Protein AF-T0YRY1-F1 (afdb_monomer_lite)

Radius of gyration: 30.64 Å; chains: 1; bounding box: 92×39×82 Å

Sequence (459 aa):
LGDYNAGHVSTAYGGSAPGGEALTTTPTNAGYVPHSAQVLYAARGFGYLSTPSQNSGNLLVPIESYTSATGCSGLTELQCYIQQFTPDLAPETNNANSSEIKALAIQSPIAGVLKGAYDYYTGSDAPVSNTGCAASRNVVLITDGLPTEDLGGGLWPPLGSRSAVGFGESATFNLAGGGTVSTTDSSFASDVLAGDTTTLASSDDQALLDTITELTDLNHAKITTYIVGMGAGVDPALNPAAAATLKAMAIAGGTSNYFPGISPQAVTNDLETIFGAIDVNNVSTTAASVNSTSLNTGTVVYQAKFDSAALPYGDWTGELQAFPVSSTGTVNIQTGALWSAASALDTDLSGTGWQSRTVATWNPTAASGAGAGVPFAWSDLSATQQGELETLWGTLSTSEQSAFGGNIATYGQAVLDYLVGDTADQQPSGPFRDRSALLGDIVDSNPVYVGPPDGTYTA

pLDDT: mean 85.79, std 11.63, range [43.16, 98.81]

Secondary structure (DSSP, 8-state):
-HHHHTT---EEES--TTT---EEE---TT-----SSS------S--B-----TT----SS----TTTSTT-TT--HHHHHHHHHTTTSSPP-S-TTS-S---BSS---HHHHHHHHHHHHHSTTPPPPSSSSPPPEEEEEEESS---B-TTS-B-PPTTSHHHHHHT--EEEEETTSSEEETTSTTHHHHHHHT-EEEEEEES-HHHHHHHHHHHHHHHTTEEEEEEEESGGG-TTT-HHHHHHHHHHHHHTT-SS-EEE-SHHHHHHHHHHHHHHHHHHTSEEEEEEES-SS--TT-EEEEEEEEEEETTTTEEEEEEEEEEBPTTS-B--SS--SEEHHHHHHHHHTTTGGGG---EEEETTHHHHT-EEEESSGGGS-HHHHHHHTTTGGGS-HHHHHHTTT-HHHHHHHHHHHHHT--TTBTTTSSBPP-SSSS----S------PPPSS----

Foldseek 3Di:
DVCQQVQNDKDWDCADPPVGHIDIDTQWQLRDHDDDNDDDDDDPDDADADDDQLAAADDQADDDALVPQPPCPPHDRVRSVCVSCVQQCPDDDNDPPGNHPHHHGHFDSLLNNLNNLVCQCPPPNHDDDPVNDDDQAEAEDEEQFDGQAANVRTGHNGQQRPNCVVVVWKWWFAFPVGDIDMSPDPCLLVCLVVVGGAATPDTPDRSLVSLLVSLLSCVVVNYAYAYEHAAPCCDSNNGVRNQSSSRNSNVSSPHRGHQYRRDPVSVVVSVVVVVVVVQVVQKAKDAKDWPDPDDDVPIKIKIKIWHCQDPPQGHIAIKIFIFDQDPVRDTDPPDGTPDIPQVVLCVCPPDPSLVVDFDWDWACPPPVRVIDIDTLALVGHDPVLLVVLLVCVVVDDPVQCVLQVVDSSSSSRVSSSVLSPDDCQDPPNHDDDDDPTSHGHDPNDYDDDDDDDPDDDDD

InterPro domains:
  IPR036465 von Willebrand factor A-like domain superfamily [G3DSA:3.40.50.410] (71-280)

Structure (mmCIF, N/CA/C/O backbone):
data_AF-T0YRY1-F1
#
_entry.id   AF-T0YRY1-F1
#
loop_
_atom_site.group_PDB
_atom_site.id
_atom_site.type_symbol
_atom_site.label_atom_id
_atom_site.label_alt_id
_atom_site.label_comp_id
_atom_site.label_asym_id
_atom_site.label_entity_id
_atom_site.label_seq_id
_atom_site.pdbx_PDB_ins_code
_atom_site.Cartn_x
_atom_site.Cartn_y
_atom_site.Cartn_z
_atom_site.occupancy
_atom_site.B_iso_or_equiv
_atom_site.auth_seq_id
_atom_site.auth_comp_id
_atom_site.auth_asym_id
_atom_site.auth_atom_id
_atom_site.pdbx_PDB_model_num
ATOM 1 N N . LEU A 1 1 ? 18.786 -8.036 -29.311 1.00 87.94 1 LEU A N 1
ATOM 2 C CA . LEU A 1 1 ? 18.218 -8.389 -28.002 1.00 87.94 1 LEU A CA 1
ATOM 3 C C . LEU A 1 1 ? 19.131 -9.319 -27.205 1.00 87.94 1 LEU A C 1
ATOM 5 O O . LEU A 1 1 ? 19.607 -8.880 -26.177 1.00 87.94 1 LEU A O 1
ATOM 9 N N . GLY A 1 2 ? 19.495 -10.512 -27.700 1.00 90.44 2 GLY A N 1
ATOM 10 C CA . GLY A 1 2 ? 20.334 -11.462 -26.938 1.00 90.44 2 GLY A CA 1
ATOM 11 C C . GLY A 1 2 ? 21.628 -10.888 -26.329 1.00 90.44 2 GLY A C 1
ATOM 12 O O . GLY A 1 2 ? 21.885 -11.097 -25.149 1.00 90.44 2 GLY A O 1
ATOM 13 N N . ASP A 1 3 ? 22.398 -10.087 -27.080 1.00 90.44 3 ASP A N 1
ATOM 14 C CA . ASP A 1 3 ? 23.590 -9.407 -26.535 1.00 90.44 3 ASP A CA 1
ATOM 15 C C . ASP A 1 3 ? 23.248 -8.369 -25.455 1.00 90.44 3 ASP A C 1
ATOM 17 O O . ASP A 1 3 ? 24.050 -8.118 -24.562 1.00 90.44 3 ASP A O 1
ATOM 21 N N . TYR A 1 4 ? 22.069 -7.745 -25.528 1.00 90.12 4 TYR A N 1
ATOM 22 C CA . TYR A 1 4 ? 21.588 -6.832 -24.493 1.00 90.12 4 TYR A CA 1
ATOM 23 C C . TYR A 1 4 ? 21.234 -7.620 -23.229 1.00 90.12 4 TYR A C 1
ATOM 25 O O . TYR A 1 4 ? 21.734 -7.276 -22.160 1.00 90.12 4 TYR A O 1
ATOM 33 N N . ASN A 1 5 ? 20.474 -8.717 -23.363 1.00 92.19 5 ASN A N 1
ATOM 34 C CA . ASN A 1 5 ? 20.103 -9.562 -22.224 1.00 92.19 5 ASN A CA 1
ATOM 35 C C . ASN A 1 5 ? 21.323 -10.136 -21.504 1.00 92.19 5 ASN A C 1
ATOM 37 O O . ASN A 1 5 ? 21.332 -10.197 -20.281 1.00 92.19 5 ASN A O 1
ATOM 41 N N . ALA A 1 6 ? 22.366 -10.506 -22.249 1.00 91.69 6 ALA A N 1
ATOM 42 C CA . ALA A 1 6 ? 23.613 -11.022 -21.693 1.00 91.69 6 ALA A CA 1
ATOM 43 C C . ALA A 1 6 ? 24.576 -9.927 -21.176 1.00 91.69 6 ALA A C 1
ATOM 45 O O . ALA A 1 6 ? 25.697 -10.236 -20.771 1.00 91.69 6 ALA A O 1
ATOM 46 N N . GLY A 1 7 ? 24.191 -8.644 -21.229 1.00 88.62 7 GLY A N 1
ATOM 47 C CA . GLY A 1 7 ? 25.047 -7.531 -20.804 1.00 88.62 7 GLY A CA 1
ATOM 48 C C . GLY A 1 7 ? 26.291 -7.324 -21.681 1.00 88.62 7 GLY A C 1
ATOM 49 O O . GLY A 1 7 ? 27.291 -6.769 -21.230 1.00 88.62 7 GLY A O 1
ATOM 50 N N . HIS A 1 8 ? 26.259 -7.777 -22.935 1.00 91.31 8 HIS A N 1
ATOM 51 C CA . HIS A 1 8 ? 27.362 -7.681 -23.899 1.00 91.31 8 HIS A CA 1
ATOM 52 C C . HIS A 1 8 ? 27.314 -6.419 -24.769 1.00 91.31 8 HIS A C 1
ATOM 54 O O . HIS A 1 8 ? 28.255 -6.140 -25.516 1.00 91.31 8 HIS A O 1
ATOM 60 N N . VAL A 1 9 ? 26.254 -5.615 -24.660 1.00 88.62 9 VAL A N 1
ATOM 61 C CA . VAL A 1 9 ? 26.190 -4.310 -25.323 1.00 88.62 9 VAL A CA 1
ATOM 62 C C . VAL A 1 9 ? 27.109 -3.330 -24.599 1.00 88.62 9 VAL A C 1
ATOM 64 O O . VAL A 1 9 ? 26.937 -3.036 -23.418 1.00 88.62 9 VAL A O 1
ATOM 67 N N . SER A 1 10 ? 28.075 -2.780 -25.326 1.00 88.56 10 SER A N 1
ATOM 68 C CA . SER A 1 10 ? 28.950 -1.726 -24.824 1.00 88.56 10 SER A CA 1
ATOM 69 C C . SER A 1 10 ? 29.416 -0.815 -25.954 1.00 88.56 10 SER A C 1
ATOM 71 O O . SER A 1 10 ? 29.399 -1.186 -27.128 1.00 88.56 10 SER A O 1
ATOM 73 N N . THR A 1 11 ? 29.844 0.392 -25.599 1.00 87.62 11 THR A N 1
ATOM 74 C CA . THR A 1 11 ? 30.627 1.250 -26.490 1.00 87.62 11 THR A CA 1
ATOM 75 C C . THR A 1 11 ? 31.826 1.815 -25.746 1.00 87.62 11 THR A C 1
ATOM 77 O O . THR A 1 11 ? 31.776 2.012 -24.530 1.00 87.62 11 THR A O 1
ATOM 80 N N . ALA A 1 12 ? 32.911 2.065 -26.472 1.00 88.75 12 ALA A N 1
ATOM 81 C CA . ALA A 1 12 ? 34.162 2.550 -25.913 1.00 88.75 12 ALA A CA 1
ATOM 82 C C . ALA A 1 12 ? 34.573 3.878 -26.552 1.00 88.75 12 ALA A C 1
ATOM 84 O O . ALA A 1 12 ? 34.582 4.039 -27.773 1.00 88.75 12 ALA A O 1
ATOM 85 N N . TYR A 1 13 ? 34.974 4.814 -25.702 1.00 88.06 13 TYR A N 1
ATOM 86 C CA . TYR A 1 13 ? 35.550 6.096 -26.072 1.00 88.06 13 TYR A CA 1
ATOM 87 C C . TYR A 1 13 ? 37.055 6.029 -25.848 1.00 88.06 13 TYR A C 1
ATOM 89 O O . TYR A 1 13 ? 37.502 5.731 -24.745 1.00 88.06 13 TYR A O 1
ATOM 97 N N . GLY A 1 14 ? 37.842 6.315 -26.888 1.00 86.44 14 GLY A N 1
ATOM 98 C CA . GLY A 1 14 ? 39.302 6.158 -26.861 1.00 86.44 14 GLY A CA 1
ATOM 99 C C . GLY A 1 14 ? 40.056 7.106 -25.918 1.00 86.44 14 GLY A C 1
ATOM 100 O O . GLY A 1 14 ? 41.263 6.958 -25.774 1.00 86.44 14 GLY A O 1
ATOM 101 N N . GLY A 1 15 ? 39.372 8.068 -25.291 1.00 85.56 15 GLY A N 1
ATOM 102 C CA . GLY A 1 15 ? 39.949 8.956 -24.286 1.00 85.56 15 GLY A CA 1
ATOM 103 C C . GLY A 1 15 ? 38.886 9.783 -23.561 1.00 85.56 15 GLY A C 1
ATOM 104 O O . GLY A 1 15 ? 37.862 10.150 -24.140 1.00 85.56 15 GLY A O 1
ATOM 105 N N . SER A 1 16 ? 39.148 10.091 -22.295 1.00 86.19 16 SER A N 1
ATOM 106 C CA . SER A 1 16 ? 38.332 10.947 -21.427 1.00 86.19 16 SER A CA 1
ATOM 107 C C . SER A 1 16 ? 39.148 12.154 -20.954 1.00 86.19 16 SER A C 1
ATOM 109 O O . SER A 1 16 ? 40.374 12.117 -20.938 1.00 86.19 16 SER A O 1
ATOM 111 N N . ALA A 1 17 ? 38.503 13.256 -20.573 1.00 83.75 17 ALA A N 1
ATOM 112 C CA . ALA A 1 17 ? 39.182 14.414 -19.988 1.00 83.75 17 ALA A CA 1
ATOM 113 C C . ALA A 1 17 ? 38.665 14.660 -18.560 1.00 83.75 17 ALA A C 1
ATOM 115 O O . ALA A 1 17 ? 37.462 14.520 -18.337 1.00 83.75 17 ALA A O 1
ATOM 116 N N . PRO A 1 18 ? 39.536 15.027 -17.596 1.00 84.62 18 PRO A N 1
ATOM 117 C CA . PRO A 1 18 ? 40.976 15.285 -17.746 1.00 84.62 18 PRO A CA 1
ATOM 118 C C . PRO A 1 18 ? 41.864 14.022 -17.707 1.00 84.62 18 PRO A C 1
ATOM 120 O O . PRO A 1 18 ? 43.074 14.143 -17.860 1.00 84.62 18 PRO A O 1
ATOM 123 N N . GLY A 1 19 ? 41.290 12.834 -17.478 1.00 75.50 19 GLY A N 1
ATOM 124 C CA . GLY A 1 19 ? 42.034 11.617 -17.122 1.00 75.50 19 GLY A CA 1
ATOM 125 C C . GLY A 1 19 ? 42.818 10.923 -18.244 1.00 75.50 19 GLY A C 1
ATOM 126 O O . GLY A 1 19 ? 43.721 10.156 -17.944 1.00 75.50 19 GLY A O 1
ATOM 127 N N . GLY A 1 20 ? 42.507 11.168 -19.518 1.00 78.06 20 GLY A N 1
ATOM 128 C CA . GLY A 1 20 ? 43.178 10.573 -20.684 1.00 78.06 20 GLY A CA 1
ATOM 129 C C . GLY A 1 20 ? 42.832 9.106 -20.978 1.00 78.06 20 GLY A C 1
ATOM 130 O O . GLY A 1 20 ? 43.127 8.633 -22.070 1.00 78.06 20 GLY A O 1
ATOM 131 N N . GLU A 1 21 ? 42.181 8.402 -20.051 1.00 83.31 21 GLU A N 1
ATOM 132 C CA . GLU A 1 21 ? 41.880 6.968 -20.150 1.00 83.31 21 GLU A CA 1
ATOM 133 C C . GLU A 1 21 ? 40.695 6.666 -21.074 1.00 83.31 21 GLU A C 1
ATOM 135 O O . GLU A 1 21 ? 39.761 7.471 -21.193 1.00 83.31 21 GLU A O 1
ATOM 140 N N . ALA A 1 22 ? 40.714 5.477 -21.685 1.00 84.50 22 ALA A N 1
ATOM 141 C CA . ALA A 1 22 ? 39.582 4.963 -22.443 1.00 84.50 22 ALA A CA 1
ATOM 142 C C . ALA A 1 22 ? 38.397 4.676 -21.509 1.00 84.50 22 ALA A C 1
ATOM 144 O O . ALA A 1 22 ? 38.555 4.055 -20.458 1.00 84.50 22 ALA A O 1
ATOM 145 N N . LEU A 1 23 ? 37.200 5.109 -21.902 1.00 85.19 23 LEU A N 1
ATOM 146 C CA . LEU A 1 23 ? 35.980 4.930 -21.119 1.00 85.19 23 LEU A CA 1
ATOM 147 C C . LEU A 1 23 ? 35.032 3.991 -21.857 1.00 85.19 23 LEU A C 1
ATOM 149 O O . LEU A 1 23 ? 34.600 4.296 -22.966 1.00 85.19 23 LEU A O 1
ATOM 153 N N . THR A 1 24 ? 34.699 2.863 -21.234 1.00 86.19 24 THR A N 1
ATOM 154 C CA . THR A 1 24 ? 33.671 1.944 -21.738 1.00 86.19 24 THR A CA 1
ATOM 155 C C . THR A 1 24 ? 32.364 2.200 -21.006 1.00 86.19 24 THR A C 1
ATOM 157 O O . THR A 1 24 ? 32.360 2.375 -19.790 1.00 86.19 24 THR A O 1
ATOM 160 N N . THR A 1 25 ? 31.258 2.215 -21.743 1.00 83.56 25 THR A N 1
ATOM 161 C CA . THR A 1 25 ? 29.912 2.362 -21.192 1.00 83.56 25 THR A CA 1
ATOM 162 C C . THR A 1 25 ? 29.026 1.225 -21.668 1.00 83.56 25 THR A C 1
ATOM 164 O O . THR A 1 25 ? 29.085 0.809 -22.825 1.00 83.56 25 THR A O 1
ATOM 167 N N . THR A 1 26 ? 28.194 0.743 -20.759 1.00 83.31 26 THR A N 1
ATOM 168 C CA . THR A 1 26 ? 27.154 -0.266 -20.978 1.00 83.31 26 THR A CA 1
ATOM 169 C C . THR A 1 26 ? 25.778 0.389 -20.808 1.00 83.31 26 THR A C 1
ATOM 171 O O . THR A 1 26 ? 25.717 1.541 -20.359 1.00 83.31 26 THR A O 1
ATOM 174 N N . PRO A 1 27 ? 24.675 -0.285 -21.184 1.00 80.88 27 PRO A N 1
ATOM 175 C CA . PRO A 1 27 ? 23.335 0.199 -20.874 1.00 80.88 27 PRO A CA 1
ATOM 176 C C . PRO A 1 27 ? 23.159 0.416 -19.366 1.00 80.88 27 PRO A C 1
ATOM 178 O O . PRO A 1 27 ? 23.569 -0.428 -18.570 1.00 80.88 27 PRO A O 1
ATOM 181 N N . THR A 1 28 ? 22.545 1.535 -18.979 1.00 75.06 28 THR A N 1
ATOM 182 C CA . THR A 1 28 ? 22.040 1.748 -17.609 1.00 75.06 28 THR A CA 1
ATOM 183 C C . THR A 1 28 ? 20.626 1.165 -17.459 1.00 75.06 28 THR A C 1
ATOM 185 O O . THR A 1 28 ? 20.052 0.706 -18.447 1.00 75.06 28 THR A O 1
ATOM 188 N N . ASN A 1 29 ? 20.016 1.244 -16.270 1.00 75.75 29 ASN A N 1
ATOM 189 C CA . ASN A 1 29 ? 18.575 0.978 -16.076 1.00 75.75 29 ASN A CA 1
ATOM 190 C C . ASN A 1 29 ? 17.640 1.889 -16.877 1.00 75.75 29 ASN A C 1
ATOM 192 O O . ASN A 1 29 ? 16.478 1.560 -17.063 1.00 75.75 29 ASN A O 1
ATOM 196 N N . ALA A 1 30 ? 18.120 3.009 -17.418 1.00 75.25 30 ALA A N 1
ATOM 197 C CA . ALA A 1 30 ? 17.367 3.790 -18.402 1.00 75.25 30 ALA A CA 1
ATOM 198 C C . ALA A 1 30 ? 17.409 3.158 -19.813 1.00 75.25 30 ALA A C 1
ATOM 200 O O . ALA A 1 30 ? 16.926 3.744 -20.785 1.00 75.25 30 ALA A O 1
ATOM 201 N N . GLY A 1 31 ? 18.065 2.003 -19.949 1.00 75.19 31 GLY A N 1
ATOM 202 C CA . GLY A 1 31 ? 18.341 1.279 -21.184 1.00 75.19 31 GLY A CA 1
ATOM 203 C C . GLY A 1 31 ? 19.303 1.974 -22.134 1.00 75.19 31 GLY A C 1
ATOM 204 O O . GLY A 1 31 ? 19.572 1.469 -23.220 1.00 75.19 31 GLY A O 1
ATOM 205 N N . TYR A 1 32 ? 19.819 3.146 -21.778 1.00 77.19 32 TYR A N 1
ATOM 206 C CA . TYR A 1 32 ? 20.550 4.005 -22.698 1.00 77.19 32 TYR A CA 1
ATOM 207 C C . TYR A 1 32 ? 22.035 3.649 -22.761 1.00 77.19 32 TYR A C 1
ATOM 209 O O . TYR A 1 32 ? 22.720 3.603 -21.741 1.00 77.19 32 TYR A O 1
ATOM 217 N N . VAL A 1 33 ? 22.545 3.487 -23.984 1.00 78.38 33 VAL A N 1
ATOM 218 C CA . VAL A 1 33 ? 23.982 3.482 -24.276 1.00 78.38 33 VAL A CA 1
ATOM 219 C C . VAL A 1 33 ? 24.308 4.788 -24.991 1.00 78.38 33 VAL A C 1
ATOM 221 O O . VAL A 1 33 ? 23.818 5.002 -26.105 1.00 78.38 33 VAL A O 1
ATOM 224 N N . PRO A 1 34 ? 25.112 5.680 -24.390 1.00 74.94 34 PRO A N 1
ATOM 225 C CA . PRO A 1 34 ? 25.559 6.891 -25.058 1.00 74.94 34 PRO A CA 1
ATOM 226 C C . PRO A 1 34 ? 26.193 6.576 -26.414 1.00 74.94 34 PRO A C 1
ATOM 228 O O . PRO A 1 34 ? 27.102 5.764 -26.486 1.00 74.94 34 PRO A O 1
ATOM 231 N N . HIS A 1 35 ? 25.721 7.203 -27.495 1.00 76.31 35 HIS A N 1
ATOM 232 C CA . HIS A 1 35 ? 26.301 7.019 -28.828 1.00 76.31 35 HIS A CA 1
ATOM 233 C C . HIS A 1 35 ? 26.344 8.346 -29.596 1.00 76.31 35 HIS A C 1
ATOM 235 O O . HIS A 1 35 ? 25.414 8.743 -30.300 1.00 76.31 35 HIS A O 1
ATOM 241 N N . SER A 1 36 ? 27.462 9.045 -29.446 1.00 82.75 36 SER A N 1
ATOM 242 C CA . SER A 1 36 ? 27.789 10.324 -30.080 1.00 82.75 36 SER A CA 1
ATOM 243 C C . SER A 1 36 ? 29.306 10.440 -30.237 1.00 82.75 36 SER A C 1
ATOM 245 O O . SER A 1 36 ? 30.052 9.675 -29.632 1.00 82.75 36 SER A O 1
ATOM 247 N N . ALA A 1 37 ? 29.781 11.414 -31.021 1.00 86.31 37 ALA A N 1
ATOM 248 C CA . ALA A 1 37 ? 31.220 11.660 -31.178 1.00 86.31 37 ALA A CA 1
ATOM 249 C C . ALA A 1 37 ? 31.916 12.026 -29.850 1.00 86.31 37 ALA A C 1
ATOM 251 O O . ALA A 1 37 ? 33.104 11.768 -29.683 1.00 86.31 37 ALA A O 1
ATOM 252 N N . GLN A 1 38 ? 31.179 12.635 -28.916 1.00 86.00 38 GLN A N 1
ATOM 253 C CA . GLN A 1 38 ? 31.636 12.999 -27.575 1.00 86.00 38 GLN A CA 1
ATOM 254 C C . GLN A 1 38 ? 30.500 12.793 -26.574 1.00 86.00 38 GLN A C 1
ATOM 256 O O . GLN A 1 38 ? 29.342 13.074 -26.892 1.00 86.00 38 GLN A O 1
ATOM 261 N N . VAL A 1 39 ? 30.837 12.344 -25.367 1.00 86.62 39 VAL A N 1
ATOM 262 C CA . VAL A 1 39 ? 29.907 12.166 -24.244 1.00 86.62 39 VAL A CA 1
ATOM 263 C C . VAL A 1 39 ? 30.427 12.898 -23.016 1.00 86.62 39 VAL A C 1
ATOM 265 O O . VAL A 1 39 ? 31.636 13.000 -22.814 1.00 86.62 39 VAL A O 1
ATOM 268 N N . LEU A 1 40 ? 29.510 13.417 -22.202 1.00 85.81 40 LEU A N 1
ATOM 269 C CA . LEU A 1 40 ? 29.820 14.090 -20.947 1.00 85.81 40 LEU A CA 1
ATOM 270 C C . LEU A 1 40 ? 29.140 13.341 -19.804 1.00 85.81 40 LEU A C 1
ATOM 272 O O . LEU A 1 40 ? 27.919 13.194 -19.804 1.00 85.81 40 LEU A O 1
ATOM 276 N N . TYR A 1 41 ? 29.928 12.918 -18.819 1.00 80.62 41 TYR A N 1
ATOM 277 C CA . TYR A 1 41 ? 29.421 12.357 -17.573 1.00 80.62 41 TYR A CA 1
ATOM 278 C C . TYR A 1 41 ? 29.415 13.455 -16.515 1.00 80.62 41 TYR A C 1
ATOM 280 O O . TYR A 1 41 ? 30.448 14.054 -16.221 1.00 80.62 41 TYR A O 1
ATOM 288 N N . ALA A 1 42 ? 28.239 13.728 -15.959 1.00 82.19 42 ALA A N 1
ATOM 289 C CA . ALA A 1 42 ? 28.059 14.654 -14.851 1.00 82.19 42 ALA A CA 1
ATOM 290 C C . ALA A 1 42 ? 27.415 13.893 -13.692 1.00 82.19 42 ALA A C 1
ATOM 292 O O . ALA A 1 42 ? 26.313 13.362 -13.842 1.00 82.19 42 ALA A O 1
ATOM 293 N N . ALA A 1 43 ? 28.102 13.831 -12.551 1.00 75.00 43 ALA A N 1
ATOM 294 C CA . ALA A 1 43 ? 27.562 13.210 -11.349 1.00 75.00 43 ALA A CA 1
ATOM 295 C C . ALA A 1 43 ? 26.370 14.033 -10.831 1.00 75.00 43 ALA A C 1
ATOM 297 O O . ALA A 1 43 ? 26.481 15.250 -10.674 1.00 75.00 43 ALA A O 1
ATOM 298 N N . ARG A 1 44 ? 25.232 13.372 -10.587 1.00 71.62 44 ARG A N 1
ATOM 299 C CA . ARG A 1 44 ? 24.012 13.996 -10.034 1.00 71.62 44 ARG A CA 1
ATOM 300 C C . ARG A 1 44 ? 23.601 13.440 -8.667 1.00 71.62 44 ARG A C 1
ATOM 302 O O . ARG A 1 44 ? 22.608 13.892 -8.116 1.00 71.62 44 ARG A O 1
ATOM 309 N N . GLY A 1 45 ? 24.364 12.490 -8.139 1.00 76.38 45 GLY A N 1
ATOM 310 C CA . GLY A 1 45 ? 24.097 11.783 -6.892 1.00 76.38 45 GLY A CA 1
ATOM 311 C C . GLY A 1 45 ? 25.084 10.636 -6.709 1.00 76.38 45 GLY A C 1
ATOM 312 O O . GLY A 1 45 ? 26.049 10.518 -7.479 1.00 76.38 45 GLY A O 1
ATOM 313 N N . PHE A 1 46 ? 24.837 9.806 -5.701 1.00 78.75 46 PHE A N 1
ATOM 314 C CA . PHE A 1 46 ? 25.524 8.533 -5.552 1.00 78.75 46 PHE A CA 1
ATOM 315 C C . PHE A 1 46 ? 24.811 7.471 -6.388 1.00 78.75 46 PHE A C 1
ATOM 317 O O . PHE A 1 46 ? 23.620 7.556 -6.662 1.00 78.75 46 PHE A O 1
ATOM 324 N N . GLY A 1 47 ? 25.587 6.520 -6.885 1.00 73.88 47 GLY A N 1
ATOM 325 C CA . GLY A 1 47 ? 25.082 5.376 -7.619 1.00 73.88 47 GLY A CA 1
ATOM 326 C C . GLY A 1 47 ? 25.926 4.190 -7.214 1.00 73.88 47 GLY A C 1
ATOM 327 O O . GLY A 1 47 ? 27.152 4.215 -7.367 1.00 73.88 47 GLY A O 1
ATOM 328 N N . TYR A 1 48 ? 25.280 3.179 -6.654 1.00 78.94 48 TYR A N 1
ATOM 329 C CA . TYR A 1 48 ? 25.972 2.042 -6.079 1.00 78.94 48 TYR A CA 1
ATOM 330 C C . TYR A 1 48 ? 25.995 0.883 -7.068 1.00 78.94 48 TYR A C 1
ATOM 332 O O . TYR A 1 48 ? 24.961 0.369 -7.492 1.00 78.94 48 TYR A O 1
ATOM 340 N N . LEU A 1 49 ? 27.210 0.486 -7.449 1.00 78.25 49 LEU A N 1
ATOM 341 C CA . LEU A 1 49 ? 27.465 -0.695 -8.266 1.00 78.25 49 LEU A CA 1
ATOM 342 C C . LEU A 1 49 ? 27.472 -1.926 -7.356 1.00 78.25 49 LEU A C 1
ATOM 344 O O . LEU A 1 49 ? 28.526 -2.385 -6.916 1.00 78.25 49 LEU A O 1
ATOM 348 N N . SER A 1 50 ? 26.284 -2.427 -7.044 1.00 75.94 50 SER A N 1
ATOM 349 C CA . SER A 1 50 ? 26.082 -3.733 -6.422 1.00 75.94 50 SER A CA 1
ATOM 350 C C . SER A 1 50 ? 25.404 -4.676 -7.413 1.00 75.94 50 SER A C 1
ATOM 352 O O . SER A 1 50 ? 24.859 -4.243 -8.422 1.00 75.94 50 SER A O 1
ATOM 354 N N . THR A 1 51 ? 25.477 -5.976 -7.144 1.00 74.81 51 THR A N 1
ATOM 355 C CA . THR A 1 51 ? 24.707 -7.007 -7.849 1.00 74.81 51 THR A CA 1
ATOM 356 C C . THR A 1 51 ? 23.651 -7.515 -6.870 1.00 74.81 51 THR A C 1
ATOM 358 O O . THR A 1 51 ? 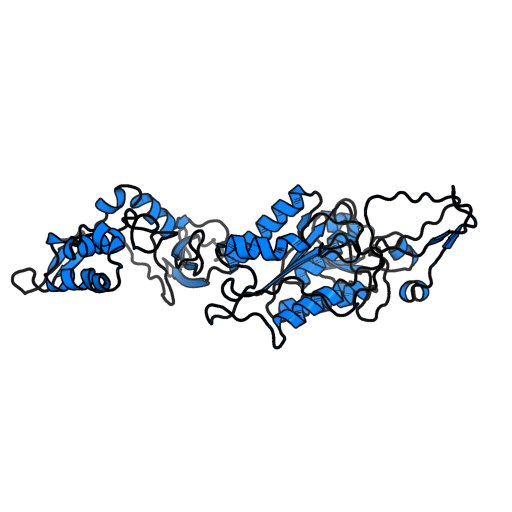23.951 -8.397 -6.063 1.00 74.81 51 THR A O 1
ATOM 361 N N . PRO A 1 52 ? 22.462 -6.885 -6.814 1.00 77.94 52 PRO A N 1
ATOM 362 C CA . PRO A 1 52 ? 21.378 -7.381 -5.987 1.00 77.94 52 PRO A CA 1
ATOM 363 C C . PRO A 1 52 ? 20.934 -8.744 -6.515 1.00 77.94 52 PRO A C 1
ATOM 365 O O . PRO A 1 52 ? 21.178 -9.100 -7.666 1.00 77.94 52 PRO A O 1
ATOM 368 N N . SER A 1 53 ? 20.288 -9.516 -5.652 1.00 87.44 53 SER A N 1
ATOM 369 C CA . SER A 1 53 ? 19.671 -10.762 -6.084 1.00 87.44 53 SER A CA 1
ATOM 370 C C . SER A 1 53 ? 18.543 -10.464 -7.066 1.00 87.44 53 SER A C 1
ATOM 372 O O . SER A 1 53 ? 17.647 -9.677 -6.758 1.00 87.44 53 SER A O 1
ATOM 374 N N . GLN A 1 54 ? 18.559 -11.125 -8.219 1.00 90.00 54 GLN A N 1
ATOM 375 C CA . GLN A 1 54 ? 17.510 -10.987 -9.223 1.00 90.00 54 GLN A CA 1
ATOM 376 C C . GLN A 1 54 ? 16.195 -11.663 -8.810 1.00 90.00 54 GLN A C 1
ATOM 378 O O . GLN A 1 54 ? 15.158 -11.390 -9.400 1.00 90.00 54 GLN A O 1
ATOM 383 N N . ASN A 1 55 ? 16.220 -12.551 -7.807 1.00 92.12 55 ASN A N 1
ATOM 384 C CA . ASN A 1 55 ? 15.089 -13.409 -7.440 1.00 92.12 55 ASN A CA 1
ATOM 385 C C . ASN A 1 55 ? 14.720 -13.374 -5.945 1.00 92.12 55 ASN A C 1
ATOM 387 O O . ASN A 1 55 ? 14.005 -14.260 -5.473 1.00 92.12 55 ASN A O 1
ATOM 391 N N . SER A 1 56 ? 15.202 -12.377 -5.196 1.00 91.38 56 SER A N 1
ATOM 392 C CA . SER A 1 56 ? 14.836 -12.185 -3.788 1.00 91.38 56 SER A CA 1
ATOM 393 C C . SER A 1 56 ? 14.899 -10.717 -3.363 1.00 91.38 56 SER A C 1
ATOM 395 O O . SER A 1 56 ? 15.741 -9.964 -3.847 1.00 91.38 56 SER A O 1
ATOM 397 N N . GLY A 1 57 ? 14.094 -10.341 -2.369 1.00 89.31 57 GLY A N 1
ATOM 398 C CA . GLY A 1 57 ? 14.172 -9.048 -1.685 1.00 89.31 57 GLY A CA 1
ATOM 399 C C . GLY A 1 57 ? 14.986 -9.118 -0.389 1.00 89.31 57 GLY A C 1
ATOM 400 O O . GLY A 1 57 ? 15.055 -10.165 0.252 1.00 89.31 57 GLY A O 1
ATOM 401 N N . ASN A 1 58 ? 15.591 -7.997 0.010 1.00 89.69 58 ASN A N 1
ATOM 402 C CA . ASN A 1 58 ? 16.250 -7.863 1.311 1.00 89.69 58 ASN A CA 1
ATOM 403 C C . ASN A 1 58 ? 15.295 -7.203 2.316 1.00 89.69 58 ASN A C 1
ATOM 405 O O . ASN A 1 58 ? 14.888 -6.060 2.111 1.00 89.69 58 ASN A O 1
ATOM 409 N N . LEU A 1 59 ? 14.951 -7.906 3.396 1.00 91.56 59 LEU A N 1
ATOM 410 C CA . LEU A 1 59 ? 14.114 -7.365 4.466 1.00 91.56 59 LEU A CA 1
ATOM 411 C C . LEU A 1 59 ? 14.972 -6.519 5.414 1.00 91.56 59 LEU A C 1
ATOM 413 O O . LEU A 1 59 ? 15.831 -7.056 6.109 1.00 91.56 59 LEU A O 1
ATOM 417 N N . LEU A 1 60 ? 14.733 -5.206 5.438 1.00 91.38 60 LEU A N 1
ATOM 418 C CA . LEU A 1 60 ? 15.443 -4.278 6.328 1.00 91.38 60 LEU A CA 1
ATOM 419 C C . LEU A 1 60 ? 14.760 -4.167 7.693 1.00 91.38 60 LEU A C 1
ATOM 421 O O . LEU A 1 60 ? 15.398 -4.359 8.724 1.00 91.38 60 LEU A O 1
ATOM 425 N N . VAL A 1 61 ? 13.445 -3.933 7.684 1.00 90.69 61 VAL A N 1
ATOM 426 C CA . VAL A 1 61 ? 12.626 -3.788 8.891 1.00 90.69 61 VAL A CA 1
ATOM 427 C C . VAL A 1 61 ? 11.509 -4.836 8.863 1.00 90.69 61 VAL A C 1
ATOM 429 O O . VAL A 1 61 ? 10.638 -4.760 7.992 1.00 90.69 61 VAL A O 1
ATOM 432 N N . PRO A 1 62 ? 11.516 -5.835 9.765 1.00 90.25 62 PRO A N 1
ATOM 433 C CA . PRO A 1 62 ? 10.423 -6.792 9.872 1.00 90.25 62 PRO A CA 1
ATOM 434 C C . PRO A 1 62 ? 9.176 -6.141 10.486 1.00 90.25 62 PRO A C 1
ATOM 436 O O . PRO A 1 62 ? 9.262 -5.278 11.355 1.00 90.25 62 PRO A O 1
ATOM 439 N N . ILE A 1 63 ? 7.998 -6.601 10.070 1.00 86.56 63 ILE A N 1
ATOM 440 C CA . ILE A 1 63 ? 6.732 -6.313 10.747 1.00 86.56 63 ILE A CA 1
ATOM 441 C C . ILE A 1 63 ? 6.684 -7.148 12.029 1.00 86.56 63 ILE A C 1
ATOM 443 O O . ILE A 1 63 ? 6.550 -8.373 11.980 1.00 86.56 63 ILE A O 1
ATOM 447 N N . GLU A 1 64 ? 6.767 -6.480 13.174 1.00 81.75 64 GLU A N 1
ATOM 448 C CA . GLU A 1 64 ? 6.686 -7.097 14.495 1.00 81.75 64 GLU A CA 1
ATOM 449 C C . GLU A 1 64 ? 5.959 -6.192 15.496 1.00 81.75 64 GLU A C 1
ATOM 451 O O . GLU A 1 64 ? 5.861 -4.981 15.311 1.00 81.75 64 GLU A O 1
ATOM 456 N N . SER A 1 65 ? 5.444 -6.788 16.575 1.00 78.31 65 SER A N 1
ATOM 457 C CA . SER A 1 65 ? 4.853 -6.033 17.683 1.00 78.31 65 SER A CA 1
ATOM 458 C C . SER A 1 65 ? 5.904 -5.141 18.342 1.00 78.31 65 SER A C 1
ATOM 460 O O . SER A 1 65 ? 6.995 -5.619 18.663 1.00 78.31 65 SER A O 1
ATOM 462 N N . TYR A 1 66 ? 5.557 -3.890 18.667 1.00 76.31 66 TYR A N 1
ATOM 463 C CA . TYR A 1 66 ? 6.461 -2.969 19.373 1.00 76.31 66 TYR A CA 1
ATOM 464 C C . TYR A 1 66 ? 7.002 -3.543 20.698 1.00 76.31 66 TYR A C 1
ATOM 466 O O . TYR A 1 66 ? 8.096 -3.189 21.132 1.00 76.31 66 TYR A O 1
ATOM 474 N N . THR A 1 67 ? 6.256 -4.449 21.343 1.00 76.75 67 THR A N 1
ATOM 475 C CA . THR A 1 67 ? 6.680 -5.133 22.579 1.00 76.75 67 THR A CA 1
ATOM 476 C C . THR A 1 67 ? 7.778 -6.173 22.357 1.00 76.75 67 THR A C 1
ATOM 478 O O . THR A 1 67 ? 8.467 -6.547 23.306 1.00 76.75 67 THR A O 1
ATOM 481 N N . SER A 1 68 ? 7.925 -6.665 21.127 1.00 77.38 68 SER A N 1
ATOM 482 C CA . SER A 1 68 ? 8.974 -7.599 20.702 1.00 77.38 68 SER A CA 1
ATOM 483 C C . SER A 1 68 ? 10.142 -6.888 20.014 1.00 77.38 68 SER A C 1
ATOM 485 O O . SER A 1 68 ? 11.244 -7.433 19.988 1.00 77.38 68 SER A O 1
ATOM 487 N N . ALA A 1 69 ? 9.920 -5.659 19.537 1.00 80.38 69 ALA A N 1
ATOM 488 C CA . ALA A 1 69 ? 10.915 -4.871 18.830 1.00 80.38 69 ALA A CA 1
ATOM 489 C C . ALA A 1 69 ? 12.114 -4.487 19.711 1.00 80.38 69 ALA A C 1
ATOM 491 O O . ALA A 1 69 ? 11.995 -3.985 20.837 1.00 80.38 69 ALA A O 1
ATOM 492 N N . THR A 1 70 ? 13.315 -4.699 19.173 1.00 83.12 70 THR A N 1
ATOM 493 C CA . THR A 1 70 ? 14.566 -4.407 19.884 1.00 83.12 70 THR A CA 1
ATOM 494 C C . THR A 1 70 ? 14.836 -2.901 19.901 1.00 83.12 70 THR A C 1
ATOM 496 O O . THR A 1 70 ? 14.735 -2.236 18.880 1.00 83.12 70 THR A O 1
ATOM 499 N N . GLY A 1 71 ? 15.237 -2.349 21.051 1.00 84.56 71 GLY A N 1
ATOM 500 C CA . GLY A 1 71 ? 15.603 -0.927 21.172 1.00 84.56 71 GLY A CA 1
ATOM 501 C C . GLY A 1 71 ? 14.460 0.014 21.569 1.00 84.56 71 GLY A C 1
ATOM 502 O O . GLY A 1 71 ? 14.711 1.188 21.810 1.00 84.56 71 GLY A O 1
ATOM 503 N N . CYS A 1 72 ? 13.242 -0.497 21.763 1.00 85.44 72 CYS A N 1
ATOM 504 C CA . CYS A 1 72 ? 12.053 0.323 22.024 1.00 85.44 72 CYS A CA 1
ATOM 505 C C . CYS A 1 72 ? 11.779 0.659 23.506 1.00 85.44 72 CYS A C 1
ATOM 507 O O . CYS A 1 72 ? 10.693 1.108 23.868 1.00 85.44 72 CYS A O 1
ATOM 509 N N . SER A 1 73 ? 12.758 0.462 24.396 1.00 86.69 73 SER A N 1
ATOM 510 C CA . SER A 1 73 ? 12.589 0.700 25.837 1.00 86.69 73 SER A CA 1
ATOM 511 C C . SER A 1 73 ? 12.331 2.179 26.149 1.00 86.69 73 SER A C 1
ATOM 513 O O . SER A 1 73 ? 13.204 3.020 25.946 1.00 86.69 73 SER A O 1
ATOM 515 N N . GLY A 1 74 ? 11.169 2.481 26.737 1.00 85.31 74 GLY A N 1
ATOM 516 C CA . GLY A 1 74 ? 10.785 3.840 27.139 1.00 85.31 74 GLY A CA 1
ATOM 517 C C . GLY A 1 74 ? 10.233 4.712 26.006 1.00 85.31 74 GLY A C 1
ATOM 518 O O . GLY A 1 74 ? 10.054 5.910 26.215 1.00 85.31 74 GLY A O 1
ATOM 519 N N . LEU A 1 75 ? 9.969 4.128 24.834 1.00 83.88 75 LEU A N 1
ATOM 520 C CA . LEU A 1 75 ? 9.322 4.790 23.702 1.00 83.88 75 LEU A CA 1
ATOM 521 C C . LEU A 1 75 ? 7.835 4.425 23.634 1.00 83.88 75 LEU A C 1
ATOM 523 O O . LEU A 1 75 ? 7.431 3.346 24.073 1.00 83.88 75 LEU A O 1
ATOM 527 N N . THR A 1 76 ? 7.025 5.309 23.051 1.00 85.88 76 THR A N 1
ATOM 528 C CA . THR A 1 76 ? 5.684 4.928 22.585 1.00 85.88 76 THR A CA 1
ATOM 529 C C . THR A 1 76 ? 5.788 4.001 21.371 1.00 85.88 76 THR A C 1
ATOM 531 O O . THR A 1 76 ? 6.826 3.950 20.708 1.00 85.88 76 THR A O 1
ATOM 534 N N . GLU A 1 77 ? 4.710 3.291 21.041 1.00 81.19 77 GLU A N 1
ATOM 535 C CA . GLU A 1 77 ? 4.656 2.417 19.861 1.00 81.19 77 GLU A CA 1
ATOM 536 C C . GLU A 1 77 ? 5.046 3.158 18.567 1.00 81.19 77 GLU A C 1
ATOM 538 O O . GLU A 1 77 ? 5.956 2.737 17.856 1.00 81.19 77 GLU A O 1
ATOM 543 N N . LEU A 1 78 ? 4.447 4.325 18.310 1.00 82.38 78 LEU A N 1
ATOM 544 C CA . LEU A 1 78 ? 4.773 5.137 17.133 1.00 82.38 78 LEU A CA 1
ATOM 545 C C . LEU A 1 78 ? 6.249 5.572 17.112 1.00 82.38 78 LEU A C 1
ATOM 547 O O . LEU A 1 78 ? 6.896 5.533 16.068 1.00 82.38 78 LEU A O 1
ATOM 551 N N . GLN A 1 79 ? 6.801 5.974 18.260 1.00 84.75 79 GLN A N 1
ATOM 552 C CA . GLN A 1 79 ? 8.211 6.363 18.364 1.00 84.75 79 GLN A CA 1
ATOM 553 C C . GLN A 1 79 ? 9.153 5.182 18.109 1.00 84.75 79 GLN A C 1
ATOM 555 O O . GLN A 1 79 ? 10.185 5.359 17.463 1.00 84.75 79 GLN A O 1
ATOM 560 N N . CYS A 1 80 ? 8.792 3.994 18.598 1.00 87.19 80 CYS A N 1
ATOM 561 C CA . CYS A 1 80 ? 9.510 2.749 18.347 1.00 87.19 80 CYS A CA 1
ATOM 562 C C . CYS A 1 80 ? 9.565 2.450 16.845 1.00 87.19 80 CYS A C 1
ATOM 564 O O . CYS A 1 80 ? 10.659 2.309 16.301 1.00 87.19 80 CYS A O 1
ATOM 566 N N . TYR A 1 81 ? 8.422 2.444 16.151 1.00 86.38 81 TYR A N 1
ATOM 567 C CA . TYR A 1 81 ? 8.405 2.168 14.712 1.00 86.38 81 TYR A CA 1
ATOM 568 C C . TYR A 1 81 ? 9.167 3.228 13.910 1.00 86.38 81 TYR A C 1
ATOM 570 O O . TYR A 1 81 ? 10.003 2.867 13.085 1.00 86.38 81 TYR A O 1
ATOM 578 N N . ILE A 1 82 ? 8.988 4.525 14.196 1.00 89.19 82 ILE A N 1
ATOM 579 C CA . ILE A 1 82 ? 9.778 5.587 13.543 1.00 89.19 82 ILE A CA 1
ATOM 580 C C . ILE A 1 82 ? 11.280 5.335 13.723 1.00 89.19 82 ILE A C 1
ATOM 582 O O . ILE A 1 82 ? 12.048 5.467 12.768 1.00 89.19 82 ILE A O 1
ATOM 586 N N . GLN A 1 83 ? 11.712 4.948 14.926 1.00 90.00 83 GLN A N 1
ATOM 587 C CA . GLN A 1 83 ? 13.117 4.666 15.202 1.00 90.00 83 GLN A CA 1
ATOM 588 C C . GLN A 1 83 ? 13.657 3.484 14.383 1.00 90.00 83 GLN A C 1
ATOM 590 O O . GLN A 1 83 ? 14.802 3.571 13.946 1.00 90.00 83 GLN A O 1
ATOM 595 N N . GLN A 1 84 ? 12.869 2.429 14.144 1.00 90.62 84 GLN A N 1
ATOM 596 C CA . GLN A 1 84 ? 13.308 1.284 13.331 1.00 90.62 84 GLN A CA 1
ATOM 597 C C . GLN A 1 84 ? 13.566 1.678 11.871 1.00 90.62 84 GLN A C 1
ATOM 599 O O . GLN A 1 84 ? 14.571 1.275 11.301 1.00 90.62 84 GLN A O 1
ATOM 604 N N . PHE A 1 85 ? 12.705 2.516 11.283 1.00 91.56 85 PHE A N 1
ATOM 605 C CA . PHE A 1 85 ? 12.845 2.948 9.885 1.00 91.56 85 PHE A CA 1
ATOM 606 C C . PHE A 1 85 ? 13.877 4.068 9.679 1.00 91.56 85 PHE A C 1
ATOM 608 O O . PHE A 1 85 ? 14.415 4.232 8.584 1.00 91.56 85 PHE A O 1
ATOM 615 N N . THR A 1 86 ? 14.150 4.874 10.710 1.00 93.00 86 THR A N 1
ATOM 616 C CA . THR A 1 86 ? 14.985 6.084 10.587 1.00 93.00 86 THR A CA 1
ATOM 617 C C . THR A 1 86 ? 16.383 5.826 9.989 1.00 93.00 86 THR A C 1
ATOM 619 O O . THR A 1 86 ? 16.796 6.621 9.143 1.00 93.00 86 THR A O 1
ATOM 622 N N . PRO A 1 87 ? 17.131 4.769 10.370 1.00 93.44 87 PRO A N 1
ATOM 623 C CA . PRO A 1 87 ? 18.454 4.499 9.805 1.00 93.44 87 PRO A CA 1
ATOM 624 C C . PRO A 1 87 ? 18.442 4.180 8.307 1.00 93.44 87 PRO A C 1
ATOM 626 O O . PRO A 1 87 ? 19.404 4.516 7.617 1.00 93.44 87 PRO A O 1
ATOM 629 N N . ASP A 1 88 ? 17.379 3.545 7.810 1.00 93.62 88 ASP A N 1
ATOM 630 C CA . ASP A 1 88 ? 17.247 3.160 6.400 1.00 93.62 88 ASP A CA 1
ATOM 631 C C . ASP A 1 88 ? 16.745 4.329 5.536 1.00 93.62 88 ASP A C 1
ATOM 633 O O . ASP A 1 88 ? 17.098 4.435 4.362 1.00 93.62 88 ASP A O 1
ATOM 637 N N . LEU A 1 89 ? 15.964 5.245 6.122 1.00 92.62 89 LEU A N 1
ATOM 638 C CA . LEU A 1 89 ? 15.414 6.436 5.457 1.00 92.62 89 LEU A CA 1
ATOM 639 C C . LEU A 1 89 ? 16.292 7.694 5.593 1.00 92.62 89 LEU A C 1
ATOM 641 O O . LEU A 1 89 ? 15.895 8.782 5.164 1.00 92.62 89 LEU A O 1
ATOM 645 N N . ALA A 1 90 ? 17.470 7.582 6.209 1.00 93.31 90 ALA A N 1
ATOM 646 C CA . ALA A 1 90 ? 18.410 8.692 6.303 1.00 93.31 90 ALA A CA 1
ATOM 647 C C . ALA A 1 90 ? 18.935 9.109 4.908 1.00 93.31 90 ALA A C 1
ATOM 649 O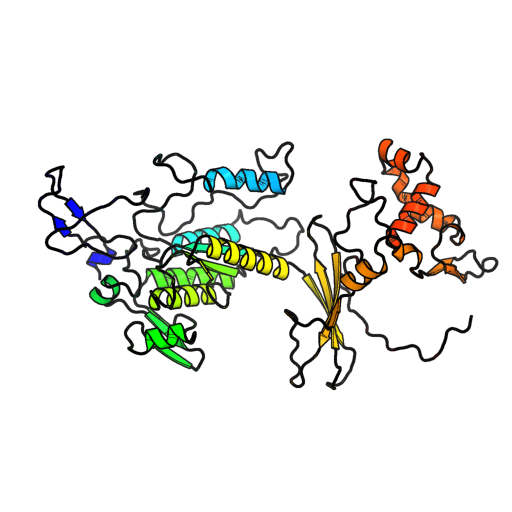 O . ALA A 1 90 ? 18.913 8.311 3.971 1.00 93.31 90 ALA A O 1
ATOM 650 N N . PRO A 1 91 ? 19.415 10.358 4.733 1.00 90.75 91 PRO A N 1
ATOM 651 C CA . PRO A 1 91 ? 19.973 10.793 3.456 1.00 90.75 91 PRO A CA 1
ATOM 652 C C . PRO A 1 91 ? 21.110 9.883 2.986 1.00 90.75 91 PRO A C 1
ATOM 654 O O . PRO A 1 91 ? 22.037 9.603 3.745 1.00 90.75 91 PRO A O 1
ATOM 657 N N . GLU A 1 92 ? 21.062 9.479 1.717 1.00 89.06 92 GLU A N 1
ATOM 658 C CA . GLU A 1 92 ? 22.078 8.623 1.110 1.00 89.06 92 GLU A CA 1
ATOM 659 C C . GLU A 1 92 ? 23.481 9.248 1.234 1.00 89.06 92 GLU A C 1
ATOM 661 O O . GLU A 1 92 ? 23.703 10.427 0.934 1.00 89.06 92 GLU A O 1
ATOM 666 N N . THR A 1 93 ? 24.448 8.448 1.684 1.00 89.56 93 THR A N 1
ATOM 667 C CA . THR A 1 93 ? 25.859 8.852 1.790 1.00 89.56 93 THR A CA 1
ATOM 668 C C . THR A 1 93 ? 26.683 8.249 0.651 1.00 89.56 93 THR A C 1
ATOM 670 O O . THR A 1 93 ? 26.126 7.672 -0.266 1.00 89.56 93 THR A O 1
ATOM 673 N N . ASN A 1 94 ? 28.014 8.392 0.666 1.00 85.56 94 ASN A N 1
ATOM 674 C CA . ASN A 1 94 ? 28.916 7.675 -0.248 1.00 85.56 94 ASN A CA 1
ATOM 675 C C . ASN A 1 94 ? 29.553 6.429 0.393 1.00 85.56 94 ASN A C 1
ATOM 677 O O . ASN A 1 94 ? 30.459 5.823 -0.185 1.00 85.56 94 ASN A O 1
ATOM 681 N N . ASN A 1 95 ? 29.128 6.060 1.604 1.00 88.25 95 ASN A N 1
ATOM 682 C CA . ASN A 1 95 ? 29.608 4.875 2.297 1.00 88.25 95 ASN A CA 1
ATOM 683 C C . ASN A 1 95 ? 28.755 3.675 1.870 1.00 88.25 95 ASN A C 1
ATOM 685 O O . ASN A 1 95 ? 27.535 3.696 1.988 1.00 88.25 95 ASN A O 1
ATOM 689 N N . ALA A 1 96 ? 29.377 2.624 1.339 1.00 84.06 96 ALA A N 1
ATOM 690 C CA . ALA A 1 96 ? 28.652 1.417 0.938 1.00 84.06 96 ALA A CA 1
ATOM 691 C C . ALA A 1 96 ? 28.178 0.576 2.134 1.00 84.06 96 ALA A C 1
ATOM 693 O O . ALA A 1 96 ? 27.291 -0.251 1.971 1.00 84.06 96 ALA A O 1
ATOM 694 N N . ASN A 1 97 ? 28.751 0.795 3.322 1.00 85.94 97 ASN A N 1
ATOM 695 C CA . ASN A 1 97 ? 28.475 0.003 4.522 1.00 85.94 97 ASN A CA 1
ATOM 696 C C . ASN A 1 97 ? 27.483 0.668 5.488 1.00 85.94 97 ASN A C 1
ATOM 698 O O . ASN A 1 97 ? 27.245 0.133 6.567 1.00 85.94 97 ASN A O 1
ATOM 702 N N . SER A 1 98 ? 26.982 1.861 5.172 1.00 91.12 98 SER A N 1
ATOM 703 C CA . SER A 1 98 ? 25.929 2.499 5.963 1.00 91.12 98 SER A CA 1
ATOM 704 C C . SER A 1 98 ? 24.552 1.954 5.571 1.00 91.12 98 SER A C 1
ATOM 706 O O . SER A 1 98 ? 24.386 1.443 4.463 1.00 91.12 98 SER A O 1
ATOM 708 N N . SER A 1 99 ? 23.592 2.035 6.493 1.00 89.81 99 SER A N 1
ATOM 709 C CA . SER A 1 99 ? 22.290 1.358 6.404 1.00 89.81 99 SER A CA 1
ATOM 710 C C . SER A 1 99 ? 21.301 1.992 5.431 1.00 89.81 99 SER A C 1
ATOM 712 O O . SER A 1 99 ? 20.364 1.322 5.027 1.00 89.81 99 SER A O 1
ATOM 714 N N . GLU A 1 100 ? 21.490 3.261 5.059 1.00 92.75 100 GLU A N 1
ATOM 715 C CA . GLU A 1 100 ? 20.496 3.991 4.266 1.00 92.75 100 GLU A CA 1
ATOM 716 C C . GLU A 1 100 ? 20.223 3.279 2.940 1.00 92.75 100 GLU A C 1
ATOM 718 O O . GLU A 1 100 ? 21.162 2.779 2.309 1.00 92.75 100 GLU A O 1
ATOM 723 N N . ILE A 1 101 ? 18.964 3.281 2.496 1.00 90.00 101 ILE A N 1
ATOM 724 C CA . ILE A 1 101 ? 18.570 2.758 1.186 1.00 90.00 101 ILE A CA 1
ATOM 725 C C . ILE A 1 101 ? 19.374 3.483 0.104 1.00 90.00 101 ILE A C 1
ATOM 727 O O . ILE A 1 101 ? 19.479 4.711 0.092 1.00 90.00 101 ILE A O 1
ATOM 731 N N . LYS A 1 102 ? 19.958 2.702 -0.807 1.00 86.81 102 LYS A N 1
ATOM 732 C CA . LYS A 1 102 ? 20.914 3.187 -1.806 1.00 86.81 102 LYS A CA 1
ATOM 733 C C . LYS A 1 102 ? 20.339 3.097 -3.207 1.00 86.81 102 LYS A C 1
ATOM 735 O O . LYS A 1 102 ? 19.712 2.095 -3.557 1.00 86.81 102 LYS A O 1
ATOM 740 N N . ALA A 1 103 ? 20.607 4.109 -4.022 1.00 85.19 103 ALA A N 1
ATOM 741 C CA . ALA A 1 103 ? 20.247 4.109 -5.428 1.00 85.19 103 ALA A CA 1
ATOM 742 C C . ALA A 1 103 ? 21.118 3.095 -6.185 1.00 85.19 103 ALA A C 1
ATOM 744 O O . ALA A 1 103 ? 22.344 3.234 -6.303 1.00 85.19 103 ALA A O 1
ATOM 745 N N . LEU A 1 104 ? 20.472 2.056 -6.706 1.00 83.56 104 LEU A N 1
ATOM 746 C CA . LEU A 1 104 ? 21.118 1.040 -7.520 1.00 83.56 104 LEU A CA 1
ATOM 747 C C . LEU A 1 104 ? 21.501 1.629 -8.885 1.00 83.56 104 LEU A C 1
ATOM 749 O O . LEU A 1 104 ? 20.655 2.147 -9.608 1.00 83.56 104 LEU A O 1
ATOM 753 N N . ALA A 1 105 ? 22.782 1.545 -9.250 1.00 79.88 105 ALA A N 1
ATOM 754 C CA . ALA A 1 105 ? 23.290 2.130 -10.497 1.00 79.88 105 ALA A CA 1
ATOM 755 C C . ALA A 1 105 ? 23.202 1.198 -11.721 1.00 79.88 105 ALA A C 1
ATOM 757 O O . ALA A 1 105 ? 23.597 1.592 -12.821 1.00 79.88 105 ALA A O 1
ATOM 758 N N . ILE A 1 106 ? 22.738 -0.038 -11.527 1.00 83.69 106 ILE A N 1
ATOM 759 C CA . ILE A 1 106 ? 22.583 -1.056 -12.576 1.00 83.69 106 ILE A CA 1
ATOM 760 C C . ILE A 1 106 ? 21.096 -1.320 -12.850 1.00 83.69 106 ILE A C 1
ATOM 762 O O . ILE A 1 106 ? 20.300 -0.410 -12.659 1.00 83.69 106 ILE A O 1
ATOM 766 N N . GLN A 1 107 ? 20.728 -2.508 -13.340 1.00 88.81 107 GLN A N 1
ATOM 767 C CA . GLN A 1 107 ? 19.345 -2.857 -13.674 1.00 88.81 107 GLN A CA 1
ATOM 768 C C . GLN A 1 107 ? 18.442 -2.989 -12.442 1.00 88.81 107 GLN A C 1
ATOM 770 O O . GLN A 1 107 ? 18.922 -3.136 -11.326 1.00 88.81 107 GLN A O 1
ATOM 775 N N . SER A 1 108 ? 17.132 -2.905 -12.665 1.00 91.19 108 SER A N 1
ATOM 776 C CA . SER A 1 108 ? 16.080 -2.912 -11.647 1.00 91.19 108 SER A CA 1
ATOM 777 C C . SER A 1 108 ? 15.355 -4.271 -11.617 1.00 91.19 108 SER A C 1
ATOM 779 O O . SER A 1 108 ? 14.467 -4.499 -12.451 1.00 91.19 108 SER A O 1
ATOM 781 N N . PRO A 1 109 ? 15.705 -5.177 -10.678 1.00 93.62 109 PRO A N 1
ATOM 782 C CA . PRO A 1 109 ? 15.099 -6.505 -10.540 1.00 93.62 109 PRO A CA 1
ATOM 783 C C . PRO A 1 109 ? 13.782 -6.446 -9.748 1.00 93.62 109 PRO A C 1
ATOM 785 O O . PRO A 1 109 ? 13.644 -7.034 -8.672 1.00 93.62 109 PRO A O 1
ATOM 788 N N . ILE A 1 110 ? 12.795 -5.703 -10.258 1.00 95.62 110 ILE A N 1
ATOM 789 C CA . ILE A 1 110 ? 11.514 -5.474 -9.562 1.00 95.62 110 ILE A CA 1
ATOM 790 C C . ILE A 1 110 ? 10.803 -6.796 -9.230 1.00 95.62 110 ILE A C 1
ATOM 792 O O . ILE A 1 110 ? 10.294 -6.947 -8.118 1.00 95.62 110 ILE A O 1
ATOM 796 N N . ALA A 1 111 ? 10.818 -7.770 -10.146 1.00 97.44 111 ALA A N 1
ATOM 797 C CA . ALA A 1 111 ? 10.241 -9.093 -9.913 1.00 97.44 111 ALA A CA 1
ATOM 798 C C . ALA A 1 111 ? 10.869 -9.791 -8.693 1.00 97.44 111 ALA A C 1
ATOM 800 O O . ALA A 1 111 ? 10.148 -10.300 -7.840 1.00 97.44 111 ALA A O 1
ATOM 801 N N . GLY A 1 112 ? 12.197 -9.741 -8.542 1.00 96.19 112 GLY A N 1
ATOM 802 C CA . GLY A 1 112 ? 12.893 -10.323 -7.392 1.00 96.19 112 GLY A CA 1
ATOM 803 C C . GLY A 1 112 ? 12.511 -9.678 -6.058 1.00 96.19 112 GLY A C 1
ATOM 804 O O . GLY A 1 112 ? 12.334 -10.378 -5.058 1.00 96.19 112 GLY A O 1
ATOM 805 N N . VAL A 1 113 ? 12.324 -8.355 -6.038 1.00 95.06 113 VAL A N 1
ATOM 806 C CA . VAL A 1 113 ? 11.877 -7.628 -4.836 1.00 95.06 113 VAL A CA 1
ATOM 807 C C . VAL A 1 113 ? 10.448 -8.025 -4.454 1.00 95.06 113 VAL A C 1
ATOM 809 O O . VAL A 1 113 ? 10.184 -8.310 -3.284 1.00 95.06 113 VAL A O 1
ATOM 812 N N . LEU A 1 114 ? 9.542 -8.098 -5.432 1.00 98.06 114 LEU A N 1
ATOM 813 C CA . LEU A 1 114 ? 8.154 -8.526 -5.224 1.00 98.06 114 LEU A CA 1
ATOM 814 C C . LEU A 1 114 ? 8.068 -9.982 -4.766 1.00 98.06 114 LEU A C 1
ATOM 816 O O . LEU A 1 114 ? 7.334 -10.281 -3.824 1.00 98.06 114 LEU A O 1
ATOM 820 N N . LYS A 1 115 ? 8.890 -10.854 -5.351 1.00 96.75 115 LYS A N 1
ATOM 821 C CA . LYS A 1 115 ? 9.047 -12.233 -4.901 1.00 96.75 115 LYS A CA 1
ATOM 822 C C . LYS A 1 115 ? 9.491 -12.303 -3.439 1.00 96.75 115 LYS A C 1
ATOM 824 O O . LYS A 1 115 ? 8.952 -13.087 -2.664 1.00 96.75 115 LYS A O 1
ATOM 829 N N . GLY A 1 116 ? 10.434 -11.450 -3.033 1.00 95.56 116 GLY A N 1
ATOM 830 C CA . GLY A 1 116 ? 10.832 -11.322 -1.630 1.00 95.56 116 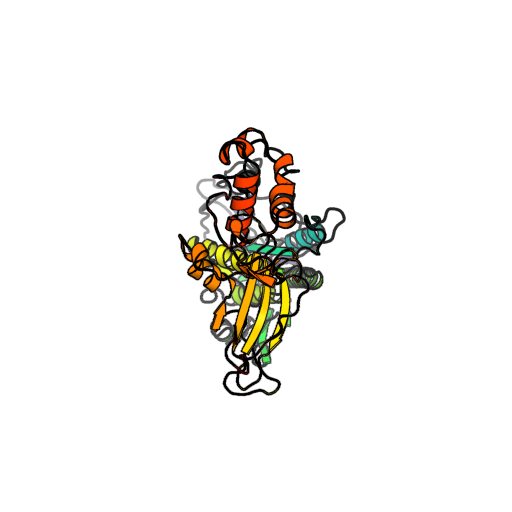GLY A CA 1
ATOM 831 C C . GLY A 1 116 ? 9.669 -10.946 -0.708 1.00 95.56 116 GLY A C 1
ATOM 832 O O . GLY A 1 116 ? 9.533 -11.524 0.368 1.00 95.56 116 GLY A O 1
ATOM 833 N N . ALA A 1 117 ? 8.802 -10.024 -1.133 1.00 96.12 117 ALA A N 1
ATOM 834 C CA . ALA A 1 117 ? 7.602 -9.658 -0.378 1.00 96.12 117 ALA A CA 1
ATOM 835 C C . ALA A 1 117 ? 6.585 -10.811 -0.307 1.00 96.12 117 ALA A C 1
ATOM 837 O O . ALA A 1 117 ? 6.000 -11.051 0.753 1.00 96.12 117 ALA A O 1
ATOM 838 N N . TYR A 1 118 ? 6.405 -11.552 -1.403 1.00 96.38 118 TYR A N 1
ATOM 839 C CA . TYR A 1 118 ? 5.565 -12.748 -1.433 1.00 96.38 118 TYR A CA 1
ATOM 840 C C . TYR A 1 118 ? 6.084 -13.808 -0.457 1.00 96.38 118 TYR A C 1
ATOM 842 O O . TYR A 1 118 ? 5.332 -14.288 0.395 1.00 96.38 118 TYR A O 1
ATOM 850 N N . ASP A 1 119 ? 7.376 -14.131 -0.527 1.00 95.38 119 ASP A N 1
ATOM 851 C CA . ASP A 1 119 ? 8.015 -15.116 0.347 1.00 95.38 119 ASP A CA 1
ATOM 852 C C . ASP A 1 119 ? 7.949 -14.670 1.817 1.00 95.38 119 ASP A C 1
ATOM 854 O O . ASP A 1 119 ? 7.677 -15.487 2.696 1.00 95.38 119 ASP A O 1
ATOM 858 N N . TYR A 1 120 ? 8.105 -13.372 2.098 1.00 94.44 120 TYR A N 1
ATOM 859 C CA . TYR A 1 120 ? 7.954 -12.829 3.449 1.00 94.44 120 TYR A CA 1
ATOM 860 C C . TYR A 1 120 ? 6.533 -13.008 3.993 1.00 94.44 120 TYR A C 1
ATOM 862 O O . TYR A 1 120 ? 6.351 -13.437 5.130 1.00 94.44 120 TYR A O 1
ATOM 870 N N . TYR A 1 121 ? 5.506 -12.721 3.192 1.00 93.81 121 TYR A N 1
ATOM 871 C CA . TYR A 1 121 ? 4.121 -12.814 3.648 1.00 93.81 121 TYR A CA 1
ATOM 872 C C . TYR A 1 121 ? 3.525 -14.224 3.604 1.00 93.81 121 TYR A C 1
ATOM 874 O O . TYR A 1 121 ? 2.497 -14.441 4.250 1.00 93.81 121 TYR A O 1
ATOM 882 N N . THR A 1 122 ? 4.121 -15.165 2.877 1.00 92.69 122 THR A N 1
ATOM 883 C CA . THR A 1 122 ? 3.593 -16.535 2.725 1.00 92.69 122 THR A CA 1
ATOM 884 C C . THR A 1 122 ? 4.490 -17.610 3.337 1.00 92.69 122 THR A C 1
ATOM 886 O O . THR A 1 122 ? 4.058 -18.754 3.495 1.00 92.69 122 THR A O 1
ATOM 889 N N . GLY A 1 123 ? 5.723 -17.255 3.703 1.00 91.44 123 GLY A N 1
ATOM 890 C CA . GLY A 1 123 ? 6.701 -18.148 4.310 1.00 91.44 123 GLY A CA 1
ATOM 891 C C . GLY A 1 123 ? 6.414 -18.492 5.773 1.00 91.44 123 GLY A C 1
ATOM 892 O O . GLY A 1 123 ? 5.442 -18.046 6.381 1.00 91.44 123 GLY A O 1
ATOM 893 N N . SER A 1 124 ? 7.300 -19.298 6.364 1.00 86.25 124 SER A N 1
ATOM 894 C CA . SER A 1 124 ? 7.191 -19.736 7.765 1.00 86.25 124 SER A CA 1
ATOM 895 C C . SER A 1 124 ? 7.308 -18.601 8.779 1.00 86.25 124 SER A C 1
ATOM 897 O O . SER A 1 124 ? 6.763 -18.715 9.873 1.00 86.25 124 SER A O 1
ATOM 899 N N . ASP A 1 125 ? 7.994 -17.522 8.402 1.00 83.44 125 ASP A N 1
ATOM 900 C CA . ASP A 1 125 ? 8.253 -16.353 9.248 1.00 83.44 125 ASP A CA 1
ATOM 901 C C . ASP A 1 125 ? 7.279 -15.202 8.950 1.00 83.44 125 ASP A C 1
ATOM 903 O O . ASP A 1 125 ? 7.527 -14.048 9.305 1.00 83.44 125 ASP A O 1
ATOM 907 N N . ALA A 1 126 ? 6.166 -15.511 8.278 1.00 88.31 126 ALA A N 1
ATOM 908 C CA . ALA A 1 126 ? 5.130 -14.547 7.965 1.00 88.31 126 ALA A CA 1
ATOM 909 C C . ALA A 1 126 ? 4.616 -13.855 9.240 1.00 88.31 126 ALA A C 1
ATOM 911 O O . ALA A 1 126 ? 4.282 -14.544 10.211 1.00 88.31 126 ALA A O 1
ATOM 912 N N . PRO A 1 127 ? 4.465 -12.514 9.232 1.00 86.50 127 PRO A N 1
ATOM 913 C CA . PRO A 1 127 ? 3.943 -11.781 10.378 1.00 86.50 127 PRO A CA 1
ATOM 914 C C . PRO A 1 127 ? 2.614 -12.364 10.847 1.00 86.50 127 PRO A C 1
ATOM 916 O O . PRO A 1 127 ? 1.688 -12.568 10.048 1.00 86.50 127 PRO A O 1
ATOM 919 N N . VAL A 1 128 ? 2.538 -12.656 12.143 1.00 76.69 128 VAL A N 1
ATOM 920 C CA . VAL A 1 128 ? 1.321 -13.155 12.778 1.00 76.69 128 VAL A CA 1
ATOM 921 C C . VAL A 1 128 ? 0.379 -11.997 13.069 1.00 76.69 128 VAL A C 1
ATOM 923 O O . VAL A 1 128 ? 0.801 -10.891 13.398 1.00 76.69 128 VAL A O 1
ATOM 926 N N . SER A 1 129 ? -0.919 -12.264 12.968 1.00 74.50 129 SER A N 1
ATOM 927 C CA . SER A 1 129 ? -1.927 -11.320 13.436 1.00 74.50 129 SER A CA 1
ATOM 928 C C . SER A 1 129 ? -1.817 -11.144 14.948 1.00 74.50 129 SER A C 1
ATOM 930 O O . SER A 1 129 ? -1.771 -12.130 15.687 1.00 74.50 129 SER A O 1
ATOM 932 N N . ASN A 1 130 ? -1.819 -9.897 15.411 1.00 66.94 130 ASN A N 1
ATOM 933 C CA . ASN A 1 130 ? -1.853 -9.553 16.832 1.00 66.94 130 ASN A CA 1
ATOM 934 C C . ASN A 1 130 ? -3.245 -9.751 17.466 1.00 66.94 130 ASN A C 1
ATOM 936 O O . ASN A 1 130 ? -3.353 -9.754 18.690 1.00 66.94 130 ASN A O 1
ATOM 940 N N . THR A 1 131 ? -4.296 -9.949 16.661 1.00 64.44 131 THR A N 1
ATOM 941 C CA . THR A 1 131 ? -5.685 -10.133 17.125 1.00 64.44 131 THR A CA 1
ATOM 942 C C . THR A 1 131 ? -6.214 -11.555 16.931 1.00 64.44 131 THR A C 1
ATOM 944 O O . THR A 1 131 ? -7.323 -11.865 17.357 1.00 64.44 131 THR A O 1
ATOM 947 N N . GLY A 1 132 ? -5.455 -12.438 16.275 1.00 64.44 132 GLY A N 1
ATOM 948 C CA . GLY A 1 132 ? -5.912 -13.786 15.910 1.00 64.44 132 GLY A CA 1
ATOM 949 C C . GLY A 1 132 ? -6.868 -13.831 14.707 1.00 64.44 132 GLY A C 1
ATOM 950 O O . GLY A 1 132 ? -7.144 -14.918 14.199 1.00 64.44 132 GLY A O 1
ATOM 951 N N . CYS A 1 133 ? -7.324 -12.678 14.206 1.00 67.56 133 CYS A N 1
ATOM 952 C CA . CYS A 1 133 ? -8.047 -12.555 12.938 1.00 67.56 133 CYS A CA 1
ATOM 953 C C . CYS A 1 133 ? -7.091 -12.655 11.741 1.00 67.56 133 CYS A C 1
ATOM 955 O O . CYS A 1 133 ? -5.889 -12.427 11.875 1.00 67.56 133 CYS A O 1
ATOM 957 N N . ALA A 1 134 ? -7.608 -12.951 10.547 1.00 72.62 134 ALA A N 1
ATOM 958 C CA . ALA A 1 134 ? -6.803 -12.856 9.331 1.00 72.62 134 ALA A CA 1
ATOM 959 C C . ALA A 1 134 ? -6.356 -11.398 9.121 1.00 72.62 134 ALA A C 1
ATOM 961 O O . ALA A 1 134 ? -7.194 -10.513 8.977 1.00 72.62 134 ALA A O 1
ATOM 962 N N . ALA A 1 135 ? -5.044 -11.149 9.134 1.00 75.69 135 ALA A N 1
ATOM 963 C CA . ALA A 1 135 ? -4.497 -9.816 8.908 1.00 75.69 135 ALA A CA 1
ATOM 964 C C . ALA A 1 135 ? -4.569 -9.452 7.420 1.00 75.69 135 ALA A C 1
ATOM 966 O O . ALA A 1 135 ? -4.128 -10.238 6.574 1.00 75.69 135 ALA A O 1
ATOM 967 N N . SER A 1 136 ? -5.070 -8.255 7.112 1.00 81.06 136 SER A N 1
ATOM 968 C CA . SER A 1 136 ? -4.921 -7.648 5.788 1.00 81.06 136 SE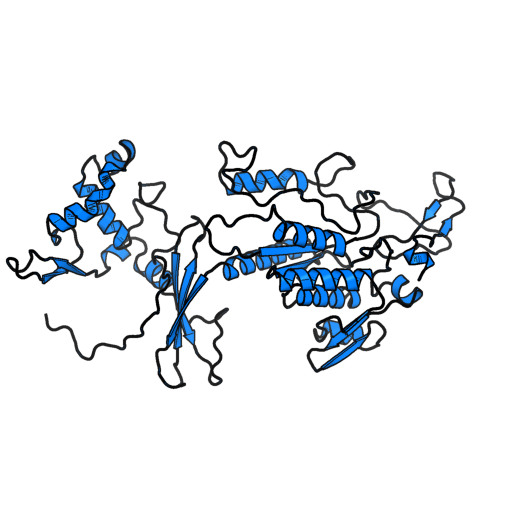R A CA 1
ATOM 969 C C . SER A 1 136 ? -3.440 -7.417 5.497 1.00 81.06 136 SER A C 1
ATOM 971 O O . SER A 1 136 ? -2.712 -6.877 6.331 1.00 81.06 136 SER A O 1
ATOM 973 N N . ARG A 1 137 ? -2.982 -7.821 4.312 1.00 89.62 137 ARG A N 1
ATOM 974 C CA . ARG A 1 137 ? -1.583 -7.682 3.888 1.00 89.62 137 ARG A CA 1
ATOM 975 C C . ARG A 1 137 ? -1.524 -6.759 2.684 1.00 89.62 137 ARG A C 1
ATOM 977 O O . ARG A 1 137 ? -2.280 -6.935 1.731 1.00 89.62 137 ARG A O 1
ATOM 984 N N . ASN A 1 138 ? -0.630 -5.781 2.736 1.00 93.19 138 ASN A N 1
ATOM 985 C CA . ASN A 1 138 ? -0.464 -4.797 1.676 1.00 93.19 138 ASN A CA 1
ATOM 986 C C . ASN A 1 138 ? 1.023 -4.618 1.371 1.00 93.19 138 ASN A C 1
ATOM 988 O O . ASN A 1 138 ? 1.848 -4.618 2.281 1.00 93.19 138 ASN A O 1
ATOM 992 N N . VAL A 1 139 ? 1.347 -4.429 0.097 1.00 97.00 139 VAL A N 1
ATOM 993 C CA . VAL A 1 139 ? 2.676 -4.040 -0.381 1.00 97.00 139 VAL A CA 1
ATOM 994 C C . VAL A 1 139 ? 2.558 -2.660 -1.017 1.00 97.00 139 VAL A C 1
ATOM 996 O O . VAL A 1 139 ? 1.617 -2.395 -1.761 1.00 97.00 139 VAL A O 1
ATOM 999 N N . VAL A 1 140 ? 3.522 -1.781 -0.753 1.00 97.06 140 VAL A N 1
ATOM 1000 C CA . VAL A 1 140 ? 3.684 -0.521 -1.487 1.00 97.06 140 VAL A CA 1
ATOM 1001 C C . VAL A 1 140 ? 5.017 -0.593 -2.220 1.00 97.06 140 VAL A C 1
ATOM 1003 O O . VAL A 1 140 ? 6.074 -0.492 -1.601 1.00 97.06 140 VAL A O 1
ATOM 1006 N N . LEU A 1 141 ? 4.975 -0.811 -3.535 1.00 97.19 141 LEU A N 1
ATOM 1007 C CA . LEU A 1 141 ? 6.164 -0.766 -4.380 1.00 97.19 141 LEU A CA 1
ATOM 1008 C C . LEU A 1 141 ? 6.417 0.681 -4.796 1.00 97.19 141 LEU A C 1
ATOM 1010 O O . LEU A 1 141 ? 5.598 1.280 -5.492 1.00 97.19 141 LEU A O 1
ATOM 1014 N N . ILE A 1 142 ? 7.573 1.214 -4.415 1.00 94.12 142 ILE A N 1
ATOM 1015 C CA . ILE A 1 142 ? 8.042 2.535 -4.830 1.00 94.12 142 ILE A CA 1
ATOM 1016 C C . ILE A 1 142 ? 9.193 2.337 -5.817 1.00 94.12 142 ILE A C 1
ATOM 1018 O O . ILE A 1 142 ? 10.180 1.681 -5.490 1.00 94.12 142 ILE A O 1
ATOM 1022 N N . THR A 1 143 ? 9.068 2.885 -7.024 1.00 91.44 143 THR A N 1
ATOM 1023 C CA . THR A 1 143 ? 10.063 2.734 -8.097 1.00 91.44 143 THR A CA 1
ATOM 1024 C C . THR A 1 143 ? 10.228 4.033 -8.879 1.00 91.44 143 THR A C 1
ATOM 1026 O O . THR A 1 143 ? 9.257 4.750 -9.105 1.00 91.44 143 THR A O 1
ATOM 1029 N N . ASP A 1 144 ? 11.442 4.348 -9.321 1.00 86.25 144 ASP A N 1
ATOM 1030 C CA . ASP A 1 144 ? 11.736 5.480 -10.213 1.00 86.25 144 ASP A CA 1
ATOM 1031 C C . ASP A 1 144 ? 11.756 5.087 -11.704 1.00 86.25 144 ASP A C 1
ATOM 1033 O O . ASP A 1 144 ? 12.003 5.922 -12.580 1.00 86.25 144 ASP A O 1
ATOM 1037 N N . GLY A 1 145 ? 11.466 3.819 -12.009 1.00 87.12 145 GLY A N 1
ATOM 1038 C CA . GLY A 1 145 ? 11.516 3.279 -13.361 1.00 87.12 145 GLY A CA 1
ATOM 1039 C C . GLY A 1 145 ? 10.783 1.951 -13.535 1.00 87.12 145 GLY A C 1
ATOM 1040 O O . GLY A 1 145 ? 9.990 1.523 -12.693 1.00 87.12 145 GLY A O 1
ATOM 1041 N N . LEU A 1 146 ? 11.040 1.314 -14.676 1.00 93.25 146 LEU A N 1
ATOM 1042 C CA . LEU A 1 146 ? 10.443 0.039 -15.070 1.00 93.25 146 LEU A CA 1
ATOM 1043 C C . LEU A 1 146 ? 11.360 -1.144 -14.715 1.00 93.25 146 LEU A C 1
ATOM 1045 O O . LEU A 1 146 ? 12.565 -0.941 -14.525 1.00 93.25 146 LEU A O 1
ATOM 1049 N N . PRO A 1 147 ? 10.820 -2.376 -14.657 1.00 94.75 147 PRO A N 1
ATOM 1050 C CA . PRO A 1 147 ? 11.636 -3.580 -14.547 1.00 94.75 147 PRO A CA 1
ATOM 1051 C C . PRO A 1 147 ? 12.643 -3.646 -15.698 1.00 94.75 147 PRO A C 1
ATOM 1053 O O . PRO A 1 147 ? 12.297 -3.352 -16.841 1.00 94.75 147 PRO A O 1
ATOM 1056 N N . THR A 1 148 ? 13.890 -3.996 -15.395 1.00 94.00 148 THR A N 1
ATOM 1057 C CA . THR A 1 148 ? 14.969 -4.089 -16.401 1.00 94.00 148 THR A CA 1
ATOM 1058 C C . THR A 1 148 ? 15.898 -5.281 -16.192 1.00 94.00 148 THR A C 1
ATOM 1060 O O . THR A 1 148 ? 16.882 -5.439 -16.915 1.00 94.00 148 THR A O 1
ATOM 1063 N N . GLU A 1 149 ? 15.581 -6.141 -15.229 1.00 94.19 149 GLU A N 1
ATOM 1064 C CA . GLU A 1 149 ? 16.240 -7.422 -14.998 1.00 94.19 149 GLU A CA 1
ATOM 1065 C C . GLU A 1 149 ? 15.174 -8.475 -14.690 1.00 94.19 149 GLU A C 1
ATOM 1067 O O . GLU A 1 149 ? 14.293 -8.241 -13.858 1.00 94.19 149 GLU A O 1
ATOM 1072 N N . ASP A 1 150 ? 15.223 -9.596 -15.409 1.00 96.00 150 ASP A N 1
ATOM 1073 C CA . ASP A 1 150 ? 14.322 -10.733 -15.207 1.00 96.00 150 ASP A CA 1
ATOM 1074 C C . ASP A 1 150 ? 14.809 -11.655 -14.072 1.00 96.00 150 ASP A C 1
ATOM 1076 O O . ASP A 1 150 ? 15.943 -11.549 -13.596 1.00 96.00 150 ASP A O 1
ATOM 1080 N N . LEU A 1 151 ? 13.971 -12.602 -13.639 1.00 96.44 151 LEU A N 1
ATOM 1081 C CA . LEU A 1 151 ? 14.309 -13.553 -12.568 1.00 96.44 151 LEU A CA 1
ATOM 1082 C C . LEU A 1 151 ? 15.470 -14.501 -12.941 1.00 96.44 151 LEU A C 1
ATOM 1084 O O . LEU A 1 151 ? 16.049 -15.155 -12.067 1.00 96.44 151 LEU A O 1
ATOM 1088 N N . GLY A 1 152 ? 15.817 -14.592 -14.227 1.00 95.19 152 GLY A N 1
ATOM 1089 C CA . GLY A 1 152 ? 16.973 -15.316 -14.754 1.00 95.19 152 GLY A CA 1
ATOM 1090 C C . GLY A 1 152 ? 18.270 -14.495 -14.792 1.00 95.19 152 GLY A C 1
ATOM 1091 O O . GLY A 1 152 ? 19.328 -15.076 -15.050 1.00 95.19 152 GLY A O 1
ATOM 1092 N N . GLY A 1 153 ? 18.221 -13.191 -14.500 1.00 92.81 153 GLY A N 1
ATOM 1093 C CA . GLY A 1 153 ? 19.345 -12.251 -14.595 1.00 92.81 153 GLY A CA 1
ATOM 1094 C C . GLY A 1 153 ? 19.570 -11.686 -16.004 1.00 92.81 153 GLY A C 1
ATOM 1095 O O . GLY A 1 153 ? 20.618 -11.100 -16.279 1.00 92.81 153 GLY A O 1
ATOM 1096 N N . GLY A 1 154 ? 18.626 -11.892 -16.924 1.00 93.94 154 GLY A N 1
ATOM 1097 C CA . GLY A 1 154 ? 18.630 -11.263 -18.238 1.00 93.94 154 GLY A CA 1
ATOM 1098 C C . GLY A 1 154 ? 18.260 -9.786 -18.134 1.00 93.94 154 GLY A C 1
ATOM 1099 O O . GLY A 1 154 ? 17.319 -9.422 -17.435 1.00 93.94 154 GLY A O 1
ATOM 1100 N N . LEU A 1 155 ? 18.998 -8.922 -18.836 1.00 93.25 155 LEU A N 1
ATOM 1101 C CA . LEU A 1 155 ? 18.753 -7.475 -18.831 1.00 93.25 155 LEU A CA 1
ATOM 1102 C C . LEU A 1 155 ? 17.770 -7.073 -19.935 1.00 93.25 155 LEU A C 1
ATOM 1104 O O . LEU A 1 155 ? 17.866 -7.564 -21.057 1.00 93.25 155 LEU A O 1
ATOM 1108 N N . TRP A 1 156 ? 16.879 -6.124 -19.667 1.00 93.75 156 TRP A N 1
ATOM 1109 C CA . TRP A 1 156 ? 15.844 -5.691 -20.615 1.00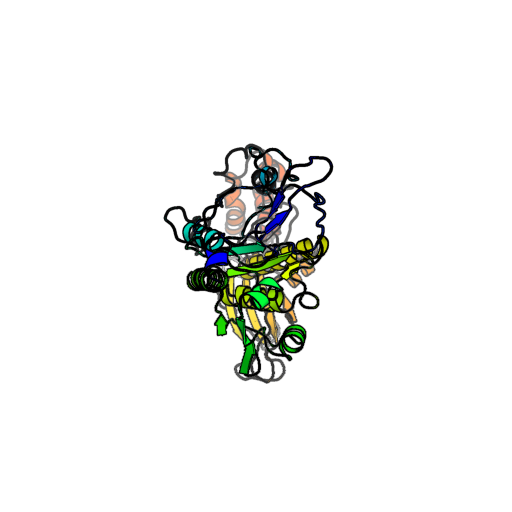 93.75 156 TRP A CA 1
ATOM 1110 C C . TRP A 1 156 ? 15.827 -4.166 -20.749 1.00 93.75 156 TRP A C 1
ATOM 1112 O O . TRP A 1 156 ? 16.053 -3.456 -19.765 1.00 93.75 156 TRP A O 1
ATOM 1122 N N . PRO A 1 157 ? 15.695 -3.611 -21.967 1.00 91.94 157 PRO A N 1
ATOM 1123 C CA . PRO A 1 157 ? 15.597 -2.170 -22.130 1.00 91.94 157 PRO A CA 1
ATOM 1124 C C . PRO A 1 157 ? 14.204 -1.704 -21.679 1.00 91.94 157 PRO A C 1
ATOM 1126 O O . PRO A 1 157 ? 13.219 -2.275 -22.132 1.00 91.94 157 PRO A O 1
ATOM 1129 N N . PRO A 1 158 ? 14.077 -0.627 -20.879 1.00 91.12 158 PRO A N 1
ATOM 1130 C CA . PRO A 1 158 ? 12.774 -0.149 -20.431 1.00 91.12 158 PRO A CA 1
ATOM 1131 C C . PRO A 1 158 ? 11.838 0.113 -21.606 1.00 91.12 158 PRO A C 1
ATOM 1133 O O . PRO A 1 158 ? 12.215 0.816 -22.555 1.00 91.12 158 PRO A O 1
ATOM 1136 N N . LEU A 1 159 ? 10.607 -0.382 -21.520 1.00 91.06 159 LEU A N 1
ATOM 1137 C CA . LEU A 1 159 ? 9.582 -0.130 -22.528 1.00 91.06 159 LEU A CA 1
ATOM 1138 C C . LEU A 1 159 ? 9.385 1.371 -22.785 1.00 91.06 159 LEU A C 1
ATOM 1140 O O . LEU A 1 159 ? 9.395 2.203 -21.878 1.00 91.06 159 LEU A O 1
ATOM 1144 N N . GLY A 1 160 ? 9.234 1.721 -24.064 1.00 85.62 160 GLY A N 1
ATOM 1145 C CA . GLY A 1 160 ? 9.132 3.109 -24.536 1.00 85.62 160 GLY A CA 1
ATOM 1146 C C . GLY A 1 160 ? 10.453 3.873 -24.608 1.00 85.62 160 GLY A C 1
ATOM 1147 O O . GLY A 1 160 ? 10.492 4.970 -25.168 1.00 85.62 160 GLY A O 1
ATOM 1148 N N . SER A 1 161 ? 11.556 3.308 -24.110 1.00 87.88 161 SER A N 1
ATOM 1149 C CA . SER A 1 161 ? 12.881 3.880 -24.344 1.00 87.88 161 SER A CA 1
ATOM 1150 C C . SER A 1 161 ? 13.286 3.748 -25.818 1.00 87.88 161 SER A C 1
ATOM 1152 O O . SER A 1 161 ? 12.844 2.860 -26.551 1.00 87.88 161 SER A O 1
ATOM 1154 N N . ARG A 1 162 ? 14.215 4.604 -26.265 1.00 85.62 162 ARG A N 1
ATOM 1155 C CA . ARG A 1 162 ? 14.822 4.467 -27.604 1.00 85.62 162 ARG A CA 1
ATOM 1156 C C . ARG A 1 162 ? 15.519 3.120 -27.789 1.00 85.62 162 ARG A C 1
ATOM 1158 O O . ARG A 1 162 ? 15.612 2.645 -28.916 1.00 85.62 162 ARG A O 1
ATOM 1165 N N . SER A 1 163 ? 16.018 2.537 -26.704 1.00 86.94 163 SER A N 1
ATOM 1166 C CA . SER A 1 163 ? 16.691 1.244 -26.728 1.00 86.94 163 SER A CA 1
ATOM 1167 C C . SER A 1 163 ? 15.704 0.104 -26.908 1.00 86.94 163 SER A C 1
ATOM 1169 O O . SER A 1 163 ? 15.970 -0.754 -27.741 1.00 86.94 163 SER A O 1
ATOM 1171 N N . ALA A 1 164 ? 14.550 0.140 -26.236 1.00 89.75 164 ALA A N 1
ATOM 1172 C CA . ALA A 1 164 ? 13.472 -0.820 -26.468 1.00 89.75 164 ALA A CA 1
ATOM 1173 C C . ALA A 1 164 ? 13.073 -0.829 -27.949 1.00 89.75 164 ALA A C 1
ATOM 1175 O O . ALA A 1 164 ? 13.183 -1.857 -28.610 1.00 89.75 164 ALA A O 1
ATOM 1176 N N . VAL A 1 165 ? 12.801 0.348 -28.525 1.00 87.94 165 VAL A N 1
ATOM 1177 C CA . VAL A 1 165 ? 12.505 0.478 -29.965 1.00 87.94 165 VAL A CA 1
ATOM 1178 C C . VAL A 1 165 ? 13.651 -0.045 -30.842 1.00 87.94 165 VAL A C 1
ATOM 1180 O O . VAL A 1 165 ? 13.410 -0.719 -31.840 1.00 87.94 165 VAL A O 1
ATOM 1183 N N . GLY A 1 166 ? 14.904 0.260 -30.492 1.00 87.81 166 GLY A N 1
ATOM 1184 C CA . GLY A 1 166 ? 16.081 -0.169 -31.252 1.00 87.81 166 GLY A CA 1
ATOM 1185 C C . GLY A 1 166 ? 16.333 -1.679 -31.220 1.00 87.81 166 GLY A C 1
ATOM 1186 O O . GLY A 1 166 ? 16.860 -2.223 -32.191 1.00 87.81 166 GLY A O 1
ATOM 1187 N N . PHE A 1 167 ? 15.955 -2.350 -30.131 1.00 89.38 167 PHE A N 1
ATOM 1188 C CA . PHE A 1 167 ? 16.062 -3.802 -29.985 1.00 89.38 167 PHE A CA 1
ATOM 1189 C C . PHE A 1 167 ? 14.795 -4.562 -30.383 1.00 89.38 167 PHE A C 1
ATOM 1191 O O . PHE A 1 167 ? 14.876 -5.780 -30.522 1.00 89.38 167 PHE A O 1
ATOM 1198 N N . GLY A 1 168 ? 13.708 -3.846 -30.681 1.00 89.81 168 GLY A N 1
ATOM 1199 C CA . GLY A 1 168 ? 12.442 -4.415 -31.132 1.00 89.81 168 GLY A CA 1
ATOM 1200 C C . GLY A 1 168 ? 11.475 -4.775 -30.007 1.00 89.81 168 GLY A C 1
ATOM 1201 O O . GLY A 1 168 ? 10.495 -5.442 -30.303 1.00 89.81 168 GLY A O 1
ATOM 1202 N N . GLU A 1 169 ? 11.727 -4.319 -28.777 1.00 92.94 169 GLU A N 1
ATOM 1203 C CA . GLU A 1 169 ? 10.883 -4.606 -27.615 1.00 92.94 169 GLU A CA 1
ATOM 1204 C C . GLU A 1 169 ? 9.588 -3.793 -27.644 1.00 92.94 169 GLU A C 1
ATOM 1206 O O . GLU A 1 169 ? 9.582 -2.578 -27.908 1.00 92.94 169 GLU A O 1
ATOM 1211 N N . SER A 1 170 ? 8.484 -4.459 -27.329 1.00 94.50 170 SER A N 1
ATOM 1212 C CA . SER A 1 170 ? 7.141 -3.907 -27.361 1.00 94.50 170 SER A CA 1
ATOM 1213 C C . SER A 1 170 ? 6.206 -4.575 -26.353 1.00 94.50 170 SER A C 1
ATOM 1215 O O . SER A 1 170 ? 6.323 -5.747 -26.009 1.00 94.50 170 SER A O 1
ATOM 1217 N N . ALA A 1 171 ? 5.205 -3.816 -25.915 1.00 97.62 171 ALA A N 1
ATOM 1218 C CA . ALA A 1 171 ? 4.142 -4.328 -25.065 1.00 97.62 171 ALA A CA 1
ATOM 1219 C C . ALA A 1 171 ? 2.788 -3.947 -25.649 1.00 97.62 171 ALA A C 1
ATOM 1221 O O . ALA A 1 171 ? 2.613 -2.871 -26.219 1.00 97.62 171 ALA A O 1
ATOM 1222 N N . THR A 1 172 ? 1.821 -4.840 -25.500 1.00 98.38 172 THR A N 1
ATOM 1223 C CA . THR A 1 172 ? 0.436 -4.641 -25.911 1.00 98.38 172 THR A CA 1
ATOM 1224 C C . THR A 1 172 ? -0.450 -4.644 -24.678 1.00 98.38 172 THR A C 1
ATOM 1226 O O . THR A 1 172 ? -0.372 -5.554 -23.854 1.00 98.38 172 THR A O 1
ATOM 1229 N N . PHE A 1 173 ? -1.309 -3.636 -24.563 1.00 98.50 173 PHE A N 1
ATOM 1230 C CA . PHE A 1 173 ? -2.200 -3.423 -23.427 1.00 98.50 173 PHE A CA 1
ATOM 1231 C C . PHE A 1 173 ? -3.657 -3.563 -23.852 1.00 98.50 173 PHE A C 1
ATOM 1233 O O . PHE A 1 173 ? -4.035 -3.144 -24.947 1.00 98.50 173 PHE A O 1
ATOM 1240 N N . ASN A 1 174 ? -4.485 -4.122 -22.972 1.00 98.12 174 ASN A N 1
ATOM 1241 C CA . ASN A 1 174 ? -5.931 -4.163 -23.166 1.00 98.12 174 ASN A CA 1
ATOM 1242 C C . ASN A 1 174 ? -6.538 -2.768 -22.987 1.00 98.12 174 ASN A C 1
ATOM 1244 O O . ASN A 1 174 ? -6.110 -2.006 -22.114 1.00 98.12 174 ASN A O 1
ATOM 1248 N N . LEU A 1 175 ? -7.574 -2.459 -23.766 1.00 96.25 175 LEU A N 1
ATOM 1249 C CA . LEU A 1 175 ? -8.330 -1.212 -23.658 1.00 96.25 175 LEU A CA 1
ATOM 1250 C C . LEU A 1 175 ? -9.631 -1.414 -22.870 1.00 96.25 175 LEU A C 1
ATOM 1252 O O . LEU A 1 175 ? -10.312 -2.428 -23.034 1.00 96.25 175 LEU A O 1
ATOM 1256 N N . ALA A 1 176 ? -10.027 -0.419 -22.074 1.00 84.81 176 ALA A N 1
ATOM 1257 C CA . ALA A 1 176 ? -11.266 -0.441 -21.290 1.00 84.81 176 ALA A CA 1
ATOM 1258 C C . ALA A 1 176 ? -12.527 -0.604 -22.164 1.00 84.81 176 ALA A C 1
ATOM 1260 O O . ALA A 1 176 ? -13.493 -1.245 -21.755 1.00 84.81 176 ALA A O 1
ATOM 1261 N N . GLY A 1 177 ? -12.504 -0.064 -23.389 1.00 85.50 177 GLY A N 1
ATOM 1262 C CA . GLY A 1 177 ? -13.566 -0.213 -24.393 1.00 85.50 177 GLY A CA 1
ATOM 1263 C C . GLY A 1 177 ? -13.536 -1.530 -25.181 1.00 85.50 177 GLY A C 1
ATOM 1264 O O . GLY A 1 177 ? -14.364 -1.720 -26.073 1.00 85.50 177 GLY A O 1
ATOM 1265 N N . GLY A 1 178 ? -12.604 -2.434 -24.865 1.00 91.12 178 GLY A N 1
ATOM 1266 C CA . GLY A 1 178 ? -12.321 -3.642 -25.634 1.00 91.12 178 GLY A CA 1
ATOM 1267 C C . GLY A 1 178 ? -11.289 -3.417 -26.745 1.00 91.12 178 GLY A C 1
ATOM 1268 O O . GLY A 1 178 ? -11.131 -2.317 -27.269 1.00 91.12 178 GLY A O 1
ATOM 1269 N N . GLY A 1 179 ? -10.584 -4.488 -27.111 1.00 97.06 179 GLY A N 1
ATOM 1270 C CA . GLY A 1 179 ? -9.441 -4.428 -28.023 1.00 97.06 179 GLY A CA 1
ATOM 1271 C C . GLY A 1 179 ? -8.121 -4.180 -27.294 1.00 97.06 179 GLY A C 1
ATOM 1272 O O . GLY A 1 179 ? -8.044 -4.260 -26.067 1.00 97.06 179 GLY A O 1
ATOM 1273 N N . THR A 1 180 ? -7.075 -3.912 -28.070 1.00 98.38 180 THR A N 1
ATOM 1274 C CA . THR A 1 180 ? -5.706 -3.763 -27.576 1.00 98.38 180 THR A CA 1
ATOM 1275 C C . THR A 1 180 ? -4.982 -2.628 -28.284 1.00 98.38 180 THR A C 1
ATOM 1277 O O . THR A 1 180 ? -5.299 -2.331 -29.435 1.00 98.38 180 THR A O 1
ATOM 1280 N N . VAL A 1 181 ? -3.966 -2.067 -27.631 1.00 98.31 181 VAL A N 1
ATOM 1281 C CA . VAL A 1 181 ? -3.032 -1.105 -28.227 1.00 98.31 181 VAL A CA 1
ATOM 1282 C C . VAL A 1 181 ? -1.590 -1.484 -27.891 1.00 98.31 181 VAL A C 1
ATOM 1284 O O . VAL A 1 181 ? -1.279 -1.812 -26.744 1.00 98.31 181 VAL A O 1
ATOM 1287 N N . SER A 1 182 ? -0.715 -1.474 -28.892 1.00 96.81 182 SER A N 1
ATOM 1288 C CA . SER A 1 182 ? 0.720 -1.733 -28.743 1.00 96.81 182 SER A CA 1
ATOM 1289 C C . SER A 1 182 ? 1.496 -0.442 -28.503 1.00 96.81 182 SER A C 1
ATOM 1291 O O . SER A 1 182 ? 1.149 0.599 -29.056 1.00 96.81 182 SER A O 1
ATOM 1293 N N . THR A 1 183 ? 2.616 -0.503 -27.779 1.00 95.81 183 THR A N 1
ATOM 1294 C CA . THR A 1 183 ? 3.580 0.610 -27.660 1.00 95.81 183 THR A CA 1
ATOM 1295 C C . THR A 1 183 ? 4.106 1.104 -29.013 1.00 95.81 183 THR A C 1
ATOM 1297 O O . THR A 1 183 ? 4.632 2.213 -29.102 1.00 95.81 183 THR A O 1
ATOM 1300 N N . THR A 1 184 ? 3.970 0.300 -30.070 1.00 93.94 184 THR A N 1
ATOM 1301 C CA . THR A 1 184 ? 4.346 0.647 -31.447 1.00 93.94 184 THR A CA 1
ATOM 1302 C C . THR A 1 184 ? 3.236 1.344 -32.237 1.00 93.94 184 THR A C 1
ATOM 1304 O O . THR A 1 184 ? 3.498 1.835 -33.337 1.00 93.94 184 THR A O 1
ATOM 1307 N N . ASP A 1 185 ? 2.005 1.374 -31.722 1.00 95.94 185 ASP A N 1
ATOM 1308 C CA . ASP A 1 185 ? 0.859 1.949 -32.424 1.00 95.94 185 ASP A CA 1
ATOM 1309 C C . ASP A 1 185 ? 0.850 3.475 -32.314 1.00 95.94 185 ASP A C 1
ATOM 1311 O O . ASP A 1 185 ? 1.137 4.061 -31.271 1.00 95.94 185 ASP A O 1
ATOM 1315 N N . SER A 1 186 ? 0.445 4.153 -33.390 1.00 95.94 186 SER A N 1
ATOM 1316 C CA . SER A 1 186 ? 0.397 5.619 -33.410 1.00 95.94 186 SER A CA 1
ATOM 1317 C C . SER A 1 186 ? -0.634 6.218 -32.447 1.00 95.94 186 SER A C 1
ATOM 1319 O O . SER A 1 186 ? -0.503 7.387 -32.091 1.00 95.94 186 SER A O 1
ATOM 1321 N N . SER A 1 187 ? -1.663 5.455 -32.053 1.00 96.44 187 SER A N 1
ATOM 1322 C CA . SER A 1 187 ? -2.678 5.892 -31.081 1.00 96.44 187 SER A CA 1
ATOM 1323 C C . SER A 1 187 ? -2.252 5.680 -29.629 1.00 96.44 187 SER A C 1
ATOM 1325 O O . SER A 1 187 ? -2.851 6.273 -28.738 1.00 96.44 187 SER A O 1
ATOM 1327 N N . PHE A 1 188 ? -1.192 4.904 -29.376 1.00 97.06 188 PHE A N 1
ATOM 1328 C CA . PHE A 1 188 ? -0.814 4.476 -28.031 1.00 97.06 188 PHE A CA 1
ATOM 1329 C C . PHE A 1 188 ? -0.722 5.628 -27.030 1.00 97.06 188 PHE A C 1
ATOM 1331 O O . PHE A 1 188 ? -1.331 5.586 -25.966 1.00 97.06 188 PHE A O 1
ATOM 1338 N N . ALA A 1 189 ? -0.013 6.700 -27.390 1.00 95.62 189 ALA A N 1
ATOM 1339 C CA . ALA A 1 189 ? 0.147 7.848 -26.506 1.00 95.62 189 ALA A CA 1
ATOM 1340 C C . ALA A 1 189 ? -1.186 8.554 -26.201 1.00 95.62 189 ALA A C 1
ATOM 1342 O O . ALA A 1 189 ? -1.408 8.966 -25.064 1.00 95.62 189 ALA A O 1
ATOM 1343 N N . SER A 1 190 ? -2.080 8.690 -27.189 1.00 96.31 190 SER A N 1
ATOM 1344 C CA . SER A 1 190 ? -3.397 9.295 -26.961 1.00 96.31 190 SER A CA 1
ATOM 1345 C C . SER A 1 190 ? -4.308 8.399 -26.126 1.00 96.31 190 SER A C 1
ATOM 1347 O O . SER A 1 190 ? -5.013 8.918 -25.266 1.00 96.31 190 SER A O 1
ATOM 1349 N N . ASP A 1 191 ? -4.243 7.081 -26.322 1.00 96.06 191 ASP A N 1
ATOM 1350 C CA . ASP A 1 191 ? -5.055 6.108 -25.582 1.00 96.06 191 ASP A CA 1
ATOM 1351 C C . ASP A 1 191 ? -4.618 6.047 -24.105 1.00 96.06 191 ASP A C 1
ATOM 1353 O O . ASP A 1 191 ? -5.447 6.012 -23.195 1.00 96.06 191 ASP A O 1
ATOM 1357 N N . VAL A 1 192 ? -3.307 6.129 -23.833 1.00 93.69 192 VAL A N 1
ATOM 1358 C CA . VAL A 1 192 ? -2.774 6.238 -22.462 1.00 93.69 192 VAL A CA 1
ATOM 1359 C C . VAL A 1 192 ? -3.207 7.543 -21.794 1.00 93.69 192 VAL A C 1
ATOM 1361 O O . VAL A 1 192 ? -3.665 7.516 -20.653 1.00 93.69 192 VAL A O 1
ATOM 1364 N N . LEU A 1 193 ? -3.102 8.678 -22.493 1.00 89.75 193 LEU A N 1
ATOM 1365 C CA . LEU A 1 193 ? -3.515 9.985 -21.966 1.00 89.75 193 LEU A CA 1
ATOM 1366 C C . LEU A 1 193 ? -5.022 10.075 -21.698 1.00 89.75 193 LEU A C 1
ATOM 1368 O O . LEU A 1 193 ? -5.435 10.771 -20.772 1.00 89.75 193 LEU A O 1
ATOM 1372 N N . ALA A 1 194 ? -5.835 9.372 -22.488 1.00 87.38 194 ALA A N 1
ATOM 1373 C CA . ALA A 1 194 ? -7.269 9.231 -22.255 1.00 87.38 194 ALA A CA 1
ATOM 1374 C C . ALA A 1 194 ? -7.595 8.293 -21.076 1.00 87.38 194 ALA A C 1
ATOM 1376 O O . ALA A 1 194 ? -8.715 8.308 -20.569 1.00 87.38 194 ALA A O 1
ATOM 1377 N N . GLY A 1 195 ? -6.615 7.515 -20.604 1.00 85.69 195 GLY A N 1
ATOM 1378 C CA . GLY A 1 195 ? -6.780 6.539 -19.531 1.00 85.69 195 GLY A CA 1
ATOM 1379 C C . GLY A 1 195 ? -7.365 5.202 -19.991 1.00 85.69 195 GLY A C 1
ATOM 1380 O O . GLY A 1 195 ? -7.772 4.409 -19.137 1.00 85.69 195 GLY A O 1
ATOM 1381 N N . ASP A 1 196 ? -7.379 4.931 -21.298 1.00 89.50 196 ASP A N 1
ATOM 1382 C CA . ASP A 1 196 ? -8.051 3.771 -21.889 1.00 89.50 196 ASP A CA 1
ATOM 1383 C C . ASP A 1 196 ? -7.283 2.458 -21.686 1.00 89.50 196 ASP A C 1
ATOM 1385 O O . ASP A 1 196 ? -7.894 1.389 -21.683 1.00 89.50 196 ASP A O 1
ATOM 1389 N N . THR A 1 197 ? -5.962 2.504 -21.485 1.00 94.69 197 THR A N 1
ATOM 1390 C CA . THR A 1 197 ? -5.143 1.304 -21.242 1.00 94.69 197 THR A CA 1
ATOM 1391 C C . THR A 1 197 ? -5.416 0.686 -19.870 1.00 94.69 197 THR A C 1
ATOM 1393 O O . THR A 1 197 ? -5.694 1.386 -18.895 1.00 94.69 197 THR A O 1
ATOM 1396 N N . THR A 1 198 ? -5.348 -0.644 -19.783 1.00 93.19 198 THR A N 1
ATOM 1397 C CA . THR A 1 198 ? -5.645 -1.419 -18.567 1.00 93.19 198 THR A CA 1
ATOM 1398 C C . THR A 1 198 ? -4.555 -2.461 -18.289 1.00 93.19 198 THR A C 1
ATOM 1400 O O . THR A 1 198 ? -3.435 -2.086 -17.958 1.00 93.19 198 THR A O 1
ATOM 1403 N N . THR A 1 199 ? -4.851 -3.758 -18.392 1.00 95.81 199 THR A N 1
ATOM 1404 C CA . THR A 1 199 ? -3.891 -4.833 -18.118 1.00 95.81 199 THR A CA 1
ATOM 1405 C C . THR A 1 199 ? -2.925 -5.038 -19.278 1.00 95.81 199 THR A C 1
ATOM 1407 O O . THR A 1 199 ? -3.219 -4.702 -20.430 1.00 95.81 199 THR A O 1
ATOM 1410 N N . LEU A 1 200 ? -1.796 -5.682 -18.986 1.00 98.31 200 LEU A N 1
ATOM 1411 C CA . LEU A 1 200 ? -0.924 -6.224 -20.018 1.00 98.31 200 LEU A CA 1
ATOM 1412 C C . LEU A 1 200 ? -1.660 -7.347 -20.768 1.00 98.31 200 LEU A C 1
ATOM 1414 O O . LEU A 1 200 ? -2.254 -8.227 -20.143 1.00 98.31 200 LEU A O 1
ATOM 1418 N N . ALA A 1 201 ? -1.649 -7.297 -22.097 1.00 98.06 201 ALA A N 1
ATOM 1419 C CA . ALA A 1 201 ? -2.171 -8.352 -22.964 1.00 98.06 201 ALA A CA 1
ATOM 1420 C C . ALA A 1 201 ? -1.045 -9.286 -23.429 1.00 98.06 201 ALA A C 1
ATOM 1422 O O . ALA A 1 201 ? -1.198 -10.505 -23.406 1.00 98.06 201 ALA A O 1
ATOM 1423 N N . SER A 1 202 ? 0.093 -8.712 -23.823 1.00 97.69 202 SER A N 1
ATOM 1424 C CA . SER A 1 202 ? 1.313 -9.440 -24.185 1.00 97.69 202 SER A CA 1
ATOM 1425 C C . SER A 1 202 ? 2.529 -8.517 -24.145 1.00 97.69 202 SER A C 1
ATOM 1427 O O . SER A 1 202 ? 2.390 -7.308 -24.320 1.00 97.69 202 SER A O 1
ATOM 1429 N N . SER A 1 203 ? 3.718 -9.085 -23.970 1.00 96.62 203 SER A N 1
ATOM 1430 C CA . SER A 1 203 ? 5.005 -8.387 -24.048 1.00 96.62 203 SER A CA 1
ATOM 1431 C C . SER A 1 203 ? 6.076 -9.364 -24.524 1.00 96.62 203 SER A C 1
ATOM 1433 O O . SER A 1 203 ? 5.939 -10.567 -24.290 1.00 96.62 203 SER A O 1
ATOM 1435 N N . ASP A 1 204 ? 7.112 -8.865 -25.186 1.00 94.12 204 ASP A N 1
ATOM 1436 C CA . ASP A 1 204 ? 8.368 -9.596 -25.417 1.00 94.12 204 ASP A CA 1
ATOM 1437 C C . ASP A 1 204 ? 9.389 -9.378 -24.284 1.00 94.12 204 ASP A C 1
ATOM 1439 O O . ASP A 1 204 ? 10.258 -10.223 -24.089 1.00 94.12 204 ASP A O 1
ATOM 1443 N N . ASP A 1 205 ? 9.210 -8.323 -23.485 1.00 95.44 205 ASP A N 1
ATOM 1444 C CA . ASP A 1 205 ? 10.009 -8.024 -22.291 1.00 95.44 205 ASP A CA 1
ATOM 1445 C C . ASP A 1 205 ? 9.758 -9.015 -21.130 1.00 95.44 205 ASP A C 1
ATOM 1447 O O . ASP A 1 205 ? 8.721 -8.950 -20.456 1.00 95.44 205 ASP A O 1
ATOM 1451 N N . GLN A 1 206 ? 10.710 -9.922 -20.867 1.00 97.31 206 GLN A N 1
ATOM 1452 C CA . GLN A 1 206 ? 10.587 -10.919 -19.792 1.00 97.31 206 GLN A CA 1
ATOM 1453 C C . GLN A 1 206 ? 10.652 -10.302 -18.388 1.00 97.31 206 GLN A C 1
ATOM 1455 O O . GLN A 1 206 ? 9.975 -10.802 -17.491 1.00 97.31 206 GLN A O 1
ATOM 1460 N N . ALA A 1 207 ? 11.393 -9.207 -18.178 1.00 96.75 207 ALA A N 1
ATOM 1461 C CA . ALA A 1 207 ? 11.438 -8.547 -16.870 1.00 96.75 207 ALA A CA 1
ATOM 1462 C C . ALA A 1 207 ? 10.061 -7.983 -16.488 1.00 96.75 207 ALA A C 1
ATOM 1464 O O . ALA A 1 207 ? 9.643 -8.070 -15.325 1.00 96.75 207 ALA A O 1
ATOM 1465 N N . LEU A 1 208 ? 9.316 -7.456 -17.467 1.00 97.88 208 LEU A N 1
ATOM 1466 C CA . LEU A 1 208 ? 7.922 -7.075 -17.261 1.00 97.88 208 LEU A CA 1
ATOM 1467 C C . LEU A 1 208 ? 7.022 -8.294 -17.013 1.00 97.88 208 LEU A C 1
ATOM 1469 O O . LEU A 1 208 ? 6.199 -8.256 -16.097 1.00 97.88 208 LEU A O 1
ATOM 1473 N N . LEU A 1 209 ? 7.150 -9.362 -17.806 1.00 98.56 209 LEU A N 1
ATOM 1474 C CA . LEU A 1 209 ? 6.319 -10.563 -17.642 1.00 98.56 209 LEU A CA 1
ATOM 1475 C C . LEU A 1 209 ? 6.490 -11.199 -16.255 1.00 98.56 209 LEU A C 1
ATOM 1477 O O . LEU A 1 209 ? 5.493 -11.541 -15.612 1.00 98.56 209 LEU A O 1
ATOM 1481 N N . ASP A 1 210 ? 7.726 -11.294 -15.769 1.00 98.62 210 ASP A N 1
ATOM 1482 C CA . ASP A 1 210 ? 8.032 -11.789 -14.426 1.00 98.62 210 ASP A CA 1
ATOM 1483 C C . ASP A 1 210 ? 7.409 -10.881 -13.361 1.00 98.62 210 ASP A C 1
ATOM 1485 O O . ASP A 1 210 ? 6.731 -11.351 -12.451 1.00 98.62 210 ASP A O 1
ATOM 1489 N N . THR A 1 211 ? 7.546 -9.562 -13.522 1.00 98.69 211 THR A N 1
ATOM 1490 C CA . THR A 1 211 ? 6.960 -8.580 -12.598 1.00 98.69 211 THR A CA 1
ATOM 1491 C C . THR A 1 211 ? 5.434 -8.699 -12.522 1.00 98.69 211 THR A C 1
ATOM 1493 O O . THR A 1 211 ? 4.868 -8.698 -11.430 1.00 98.69 211 THR A O 1
ATOM 1496 N N . ILE A 1 212 ? 4.746 -8.828 -13.663 1.00 98.75 212 ILE A N 1
ATOM 1497 C CA . ILE A 1 212 ? 3.285 -9.015 -13.706 1.00 98.75 212 ILE A CA 1
ATOM 1498 C C . ILE A 1 212 ? 2.874 -10.343 -13.063 1.00 98.75 212 ILE A C 1
ATOM 1500 O O . ILE A 1 212 ? 1.839 -10.396 -12.393 1.00 98.75 212 ILE A O 1
ATOM 1504 N N . THR A 1 213 ? 3.675 -11.394 -13.238 1.00 98.69 213 THR A N 1
ATOM 1505 C CA . THR A 1 213 ? 3.427 -12.706 -12.627 1.00 98.69 213 THR A CA 1
ATOM 1506 C C . THR A 1 213 ? 3.501 -12.615 -11.104 1.00 98.69 213 THR A C 1
ATOM 1508 O O . THR A 1 213 ? 2.526 -12.950 -10.439 1.00 98.69 213 THR A O 1
ATOM 1511 N N . GLU A 1 214 ? 4.577 -12.048 -10.553 1.00 98.62 214 GLU A N 1
ATOM 1512 C CA . GLU A 1 214 ? 4.747 -11.895 -9.098 1.00 98.62 214 GLU A CA 1
ATOM 1513 C C . GLU A 1 214 ? 3.661 -10.996 -8.472 1.00 98.62 214 GLU A C 1
ATOM 1515 O O . GLU A 1 214 ? 3.134 -11.291 -7.399 1.00 98.62 214 GLU A O 1
ATOM 1520 N N . LEU A 1 215 ? 3.245 -9.926 -9.163 1.00 98.81 215 LEU A N 1
ATOM 1521 C CA . LEU A 1 215 ? 2.119 -9.083 -8.726 1.00 98.81 215 LEU A CA 1
ATOM 1522 C C . LEU A 1 215 ? 0.793 -9.848 -8.707 1.00 98.81 215 LEU A C 1
ATOM 1524 O O . LEU A 1 215 ? -0.013 -9.680 -7.789 1.00 98.81 215 LEU A O 1
ATOM 1528 N N . THR A 1 216 ? 0.573 -10.692 -9.713 1.00 98.69 216 THR A N 1
ATOM 1529 C CA . THR A 1 216 ? -0.616 -11.545 -9.796 1.00 98.69 216 THR A CA 1
ATOM 1530 C C . THR A 1 216 ? -0.615 -12.588 -8.677 1.00 98.69 216 THR A C 1
ATOM 1532 O O . THR A 1 216 ? -1.659 -12.822 -8.066 1.00 98.69 216 THR A O 1
ATOM 1535 N N . ASP A 1 217 ? 0.541 -13.170 -8.357 1.00 98.44 217 ASP A N 1
ATOM 1536 C CA . ASP A 1 217 ? 0.691 -14.145 -7.275 1.00 98.44 217 ASP A CA 1
ATOM 1537 C C . ASP A 1 217 ? 0.455 -13.514 -5.895 1.00 98.44 217 ASP A C 1
ATOM 1539 O O . ASP A 1 217 ? -0.299 -14.070 -5.088 1.00 98.44 217 ASP A O 1
ATOM 1543 N N . LEU A 1 218 ? 0.984 -12.309 -5.650 1.00 98.31 218 LEU A N 1
ATOM 1544 C CA . LEU A 1 218 ? 0.658 -11.506 -4.462 1.00 98.31 218 LEU A CA 1
ATOM 1545 C C . LEU A 1 218 ? -0.857 -11.281 -4.336 1.00 98.31 218 LEU A C 1
ATOM 1547 O O . LEU A 1 218 ? -1.453 -11.576 -3.296 1.00 98.31 218 LEU A O 1
ATOM 1551 N N . ASN A 1 219 ? -1.510 -10.837 -5.410 1.00 97.38 219 ASN A N 1
ATOM 1552 C CA . ASN A 1 219 ? -2.951 -10.585 -5.418 1.00 97.38 219 ASN A CA 1
ATOM 1553 C C . ASN A 1 219 ? -3.772 -11.875 -5.189 1.00 97.38 219 ASN A C 1
ATOM 1555 O O . ASN A 1 219 ? -4.727 -11.895 -4.402 1.00 97.38 219 ASN A O 1
ATOM 1559 N N . HIS A 1 220 ? -3.375 -12.997 -5.798 1.00 96.94 220 HIS A N 1
ATOM 1560 C CA . HIS A 1 220 ? -3.981 -14.307 -5.537 1.00 96.94 220 HIS A CA 1
ATOM 1561 C C . HIS A 1 220 ? -3.835 -14.738 -4.071 1.00 96.94 220 HIS A C 1
ATOM 1563 O O . HIS A 1 220 ? -4.794 -15.271 -3.500 1.00 96.94 220 HIS A O 1
ATOM 1569 N N . ALA A 1 221 ? -2.698 -14.433 -3.442 1.00 95.44 221 ALA A N 1
ATOM 1570 C CA . ALA A 1 221 ? -2.453 -14.627 -2.014 1.00 95.44 221 ALA A CA 1
ATOM 1571 C C . ALA A 1 221 ? -3.162 -13.597 -1.108 1.00 95.44 221 ALA A C 1
ATOM 1573 O O . ALA A 1 221 ? -2.965 -13.615 0.106 1.00 95.44 221 ALA A O 1
ATOM 1574 N N . LYS A 1 222 ? -4.027 -12.737 -1.670 1.00 92.94 222 LYS A N 1
ATOM 1575 C CA . LYS A 1 222 ? -4.758 -11.669 -0.960 1.00 92.94 222 LYS A CA 1
ATOM 1576 C C . LYS A 1 222 ? -3.840 -10.605 -0.358 1.00 92.94 222 LYS A C 1
ATOM 1578 O O . LYS A 1 222 ? -4.159 -10.023 0.676 1.00 92.94 222 LYS A O 1
ATOM 1583 N N . ILE A 1 223 ? -2.720 -10.348 -1.029 1.00 94.62 223 ILE A N 1
ATOM 1584 C CA . ILE A 1 223 ? -1.787 -9.271 -0.719 1.00 94.62 223 ILE A CA 1
ATOM 1585 C C . ILE A 1 223 ? -1.957 -8.188 -1.787 1.00 94.62 223 ILE A C 1
ATOM 1587 O O . ILE A 1 223 ? -1.518 -8.345 -2.927 1.00 94.62 223 ILE A O 1
ATOM 1591 N N . THR A 1 224 ? -2.617 -7.088 -1.429 1.00 94.88 224 THR A N 1
ATOM 1592 C CA . THR A 1 224 ? -2.843 -5.971 -2.359 1.00 94.88 224 THR A CA 1
ATOM 1593 C C . THR A 1 224 ? -1.551 -5.186 -2.550 1.00 94.88 224 THR A C 1
ATOM 1595 O O . THR A 1 224 ? -0.917 -4.798 -1.569 1.00 94.88 224 THR A O 1
ATOM 1598 N N . THR A 1 225 ? -1.166 -4.914 -3.796 1.00 97.81 225 THR A N 1
ATOM 1599 C CA . THR A 1 225 ? 0.044 -4.145 -4.117 1.00 97.81 225 THR A CA 1
ATOM 1600 C C . THR A 1 225 ? -0.295 -2.785 -4.724 1.00 97.81 225 THR A C 1
ATOM 1602 O O . THR A 1 225 ? -0.881 -2.700 -5.805 1.00 97.81 225 THR A O 1
ATOM 1605 N N . TYR A 1 226 ? 0.116 -1.717 -4.043 1.00 96.94 226 TYR A N 1
ATOM 1606 C CA . TYR A 1 226 ? 0.074 -0.339 -4.529 1.00 96.94 226 TYR A CA 1
ATOM 1607 C C . TYR A 1 226 ? 1.381 -0.009 -5.254 1.00 96.94 226 TYR A C 1
ATOM 1609 O O . TYR A 1 226 ? 2.461 -0.346 -4.771 1.00 96.94 226 TYR A O 1
ATOM 1617 N N . ILE A 1 227 ? 1.289 0.662 -6.404 1.00 97.31 227 ILE A N 1
ATOM 1618 C CA . ILE A 1 227 ? 2.447 1.020 -7.235 1.00 97.31 227 ILE A CA 1
ATOM 1619 C C . ILE A 1 227 ? 2.624 2.536 -7.227 1.00 97.31 227 ILE A C 1
ATOM 1621 O O . ILE A 1 227 ? 1.754 3.255 -7.720 1.00 97.31 227 ILE A O 1
ATOM 1625 N N . VAL A 1 228 ? 3.755 3.016 -6.717 1.00 95.50 228 VAL A N 1
ATOM 1626 C CA . VAL A 1 228 ? 4.159 4.426 -6.745 1.00 95.50 228 VAL A CA 1
ATOM 1627 C C . VAL A 1 228 ? 5.309 4.583 -7.734 1.00 95.50 228 VAL A C 1
ATOM 1629 O O . VAL A 1 228 ? 6.413 4.084 -7.506 1.00 95.50 228 VAL A O 1
ATOM 1632 N N . GLY A 1 229 ? 5.052 5.276 -8.841 1.00 92.44 229 GLY A N 1
ATOM 1633 C CA . GLY A 1 229 ? 6.086 5.659 -9.799 1.00 92.44 229 GLY A CA 1
ATOM 1634 C C . GLY A 1 229 ? 6.653 7.029 -9.437 1.00 92.44 229 GLY A C 1
ATOM 1635 O O . GLY A 1 229 ? 5.883 7.969 -9.267 1.00 92.44 229 GLY A O 1
ATOM 1636 N N . MET A 1 230 ? 7.972 7.179 -9.351 1.00 90.62 230 MET A N 1
ATOM 1637 C CA . MET A 1 230 ? 8.619 8.433 -8.958 1.00 90.62 230 MET A CA 1
ATOM 1638 C C . MET A 1 230 ? 9.307 9.142 -10.125 1.00 90.62 230 MET A C 1
ATOM 1640 O O . MET A 1 230 ? 10.033 8.546 -10.918 1.00 90.62 230 MET A O 1
ATOM 1644 N N . GLY A 1 231 ? 9.138 10.463 -10.176 1.00 85.00 231 GLY A N 1
ATOM 1645 C CA . GLY A 1 231 ? 9.855 11.340 -11.098 1.00 85.00 231 GLY A CA 1
ATOM 1646 C C . GLY A 1 231 ? 9.266 11.424 -12.509 1.00 85.00 231 GLY A C 1
ATOM 1647 O O . GLY A 1 231 ? 8.247 10.831 -12.847 1.00 85.00 231 GLY A O 1
ATOM 1648 N N . ALA A 1 232 ? 9.924 12.209 -13.364 1.00 78.50 232 ALA A N 1
ATOM 1649 C CA . ALA A 1 232 ? 9.424 12.525 -14.707 1.00 78.50 232 ALA A CA 1
ATOM 1650 C C . ALA A 1 232 ? 9.362 11.309 -15.652 1.00 78.50 232 ALA A C 1
ATOM 1652 O O . ALA A 1 232 ? 8.665 11.351 -16.662 1.00 78.50 232 ALA A O 1
ATOM 1653 N N . GLY A 1 233 ? 10.093 10.232 -15.340 1.00 79.62 233 GLY A N 1
ATOM 1654 C CA . GLY A 1 233 ? 10.127 9.008 -16.143 1.00 79.62 233 GLY A CA 1
ATOM 1655 C C . GLY A 1 233 ? 8.818 8.218 -16.135 1.00 79.62 233 GLY A C 1
ATOM 1656 O O . GLY A 1 233 ? 8.625 7.395 -17.027 1.00 79.62 233 GLY A O 1
ATOM 1657 N N . VAL A 1 234 ? 7.928 8.493 -15.176 1.00 82.38 234 VAL A N 1
ATOM 1658 C CA . VAL A 1 234 ? 6.644 7.798 -14.985 1.00 82.38 234 VAL A CA 1
ATOM 1659 C C . VAL A 1 234 ? 5.421 8.684 -15.266 1.00 82.38 234 VAL A C 1
ATOM 1661 O O . VAL A 1 234 ? 4.280 8.258 -15.077 1.00 82.38 234 VAL A O 1
ATOM 1664 N N . ASP A 1 235 ? 5.650 9.932 -15.682 1.00 85.94 235 ASP A N 1
ATOM 1665 C CA . ASP A 1 235 ? 4.595 10.878 -16.045 1.00 85.94 235 ASP A CA 1
ATOM 1666 C C . ASP A 1 235 ? 3.915 10.405 -17.346 1.00 85.94 235 ASP A C 1
ATOM 1668 O O . ASP A 1 235 ? 4.603 10.248 -18.359 1.00 85.94 235 ASP A O 1
ATOM 1672 N N . PRO A 1 236 ? 2.584 10.202 -17.371 1.00 85.25 236 PRO A N 1
ATOM 1673 C CA . PRO A 1 236 ? 1.879 9.705 -18.554 1.00 85.25 236 PRO A CA 1
ATOM 1674 C C . PRO A 1 236 ? 1.988 10.629 -19.773 1.00 85.25 236 PRO A C 1
ATOM 1676 O O . PRO A 1 236 ? 1.916 10.147 -20.905 1.00 85.25 236 PRO A O 1
ATOM 1679 N N . ALA A 1 237 ? 2.195 11.933 -19.573 1.00 87.38 237 ALA A N 1
ATOM 1680 C CA . ALA A 1 237 ? 2.376 12.892 -20.660 1.00 87.38 237 ALA A CA 1
ATOM 1681 C C . ALA A 1 237 ? 3.795 12.893 -21.239 1.00 87.38 237 ALA A C 1
ATOM 1683 O O . ALA A 1 237 ? 3.984 13.286 -22.392 1.00 87.38 237 ALA A O 1
ATOM 1684 N N . LEU A 1 238 ? 4.790 12.457 -20.462 1.00 89.56 238 LEU A N 1
ATOM 1685 C CA . LEU A 1 238 ? 6.190 12.412 -20.891 1.00 89.56 238 LEU A CA 1
ATOM 1686 C C . LEU A 1 238 ? 6.615 11.009 -21.333 1.00 89.56 238 LEU A C 1
ATOM 1688 O O . LEU A 1 238 ? 7.431 10.875 -22.246 1.00 89.56 238 LEU A O 1
ATOM 1692 N N . ASN A 1 239 ? 6.063 9.974 -20.703 1.00 91.12 239 ASN A N 1
ATOM 1693 C CA . ASN A 1 239 ? 6.396 8.579 -20.943 1.00 91.12 239 ASN A CA 1
ATOM 1694 C C . ASN A 1 239 ? 5.146 7.675 -20.859 1.00 91.12 239 ASN A C 1
ATOM 1696 O O . ASN A 1 239 ? 4.934 6.973 -19.864 1.00 91.12 239 ASN A O 1
ATOM 1700 N N . PRO A 1 240 ? 4.313 7.649 -21.918 1.00 94.06 240 PRO A N 1
ATOM 1701 C CA . PRO A 1 240 ? 3.080 6.863 -21.930 1.00 94.06 240 PRO A CA 1
ATOM 1702 C C . PRO A 1 240 ? 3.327 5.351 -21.808 1.00 94.06 240 PRO A C 1
ATOM 1704 O O . PRO A 1 240 ? 2.487 4.633 -21.273 1.00 94.06 240 PRO A O 1
ATOM 1707 N N . ALA A 1 241 ? 4.486 4.853 -22.255 1.00 94.69 241 ALA A N 1
ATOM 1708 C CA . ALA A 1 241 ? 4.833 3.438 -22.123 1.00 94.69 241 ALA A CA 1
ATOM 1709 C C . ALA A 1 241 ? 5.061 3.053 -20.661 1.00 94.69 241 ALA A C 1
ATOM 1711 O O . ALA A 1 241 ? 4.511 2.052 -20.200 1.00 94.69 241 ALA A O 1
ATOM 1712 N N . ALA A 1 242 ? 5.806 3.876 -19.918 1.00 94.06 242 ALA A N 1
ATOM 1713 C CA . ALA A 1 242 ? 5.998 3.655 -18.493 1.00 94.06 242 ALA A CA 1
ATOM 1714 C C . ALA A 1 242 ? 4.680 3.760 -17.721 1.00 94.06 242 ALA A C 1
ATOM 1716 O O . ALA A 1 242 ? 4.387 2.889 -16.908 1.00 94.06 242 ALA A O 1
ATOM 1717 N N . ALA A 1 243 ? 3.846 4.753 -18.031 1.00 93.44 243 ALA A N 1
ATOM 1718 C CA . ALA A 1 243 ? 2.542 4.909 -17.392 1.00 93.44 243 ALA A CA 1
ATOM 1719 C C . ALA A 1 243 ? 1.603 3.715 -17.632 1.00 93.44 243 ALA A C 1
ATOM 1721 O O . ALA A 1 243 ? 1.017 3.194 -16.684 1.00 93.44 243 ALA A O 1
ATOM 1722 N N . ALA A 1 244 ? 1.487 3.235 -18.876 1.00 96.94 244 ALA A N 1
ATOM 1723 C CA . ALA A 1 244 ? 0.693 2.043 -19.184 1.00 96.94 244 ALA A CA 1
ATOM 1724 C C . ALA A 1 244 ? 1.232 0.798 -18.466 1.00 96.94 244 ALA A C 1
ATOM 1726 O O . ALA A 1 244 ? 0.458 0.002 -17.938 1.00 96.94 244 AL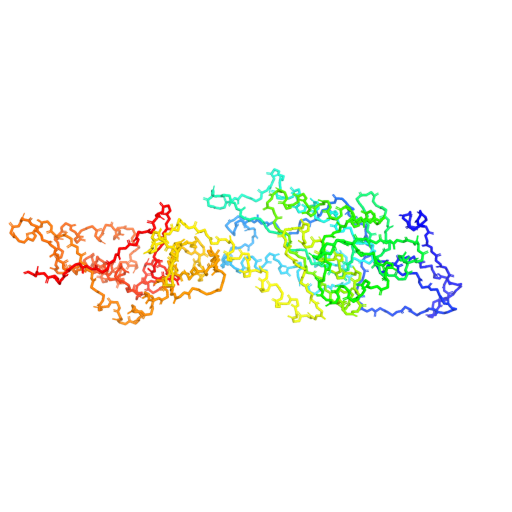A A O 1
ATOM 1727 N N . THR A 1 245 ? 2.559 0.664 -18.400 1.00 97.56 245 THR A N 1
ATOM 1728 C CA . THR A 1 245 ? 3.230 -0.452 -17.723 1.00 97.56 245 THR A CA 1
ATOM 1729 C C . THR A 1 245 ? 2.961 -0.435 -16.219 1.00 97.56 245 THR A C 1
ATOM 1731 O O . THR A 1 245 ? 2.512 -1.437 -15.668 1.00 97.56 245 THR A O 1
ATOM 1734 N N . LEU A 1 246 ? 3.146 0.709 -15.556 1.00 97.12 246 LEU A N 1
ATOM 1735 C CA . LEU A 1 246 ? 2.886 0.861 -14.121 1.00 97.12 246 LEU A CA 1
ATOM 1736 C C . LEU A 1 246 ? 1.399 0.691 -13.787 1.00 97.12 246 LEU A C 1
ATOM 1738 O O . LEU A 1 246 ? 1.069 0.087 -12.767 1.00 97.12 246 LEU A O 1
ATOM 1742 N N . LYS A 1 247 ? 0.490 1.147 -14.657 1.00 95.81 247 LYS A N 1
ATOM 1743 C CA . LYS A 1 247 ? -0.948 0.881 -14.514 1.00 95.81 247 LYS A CA 1
ATOM 1744 C C . LYS A 1 247 ? -1.265 -0.610 -14.637 1.00 95.81 247 LYS A C 1
ATOM 1746 O O . LYS A 1 247 ? -2.017 -1.136 -13.820 1.00 95.81 247 LYS A O 1
ATOM 1751 N N . ALA A 1 248 ? -0.673 -1.308 -15.604 1.00 98.19 248 ALA A N 1
ATOM 1752 C CA . ALA A 1 248 ? -0.833 -2.754 -15.734 1.00 98.19 248 ALA A CA 1
ATOM 1753 C C . ALA A 1 248 ? -0.290 -3.502 -14.504 1.00 98.19 248 ALA A C 1
ATOM 1755 O O . ALA A 1 248 ? -0.937 -4.439 -14.037 1.00 98.19 248 ALA A O 1
ATOM 1756 N N . MET A 1 249 ? 0.841 -3.055 -13.945 1.00 98.62 249 MET A N 1
ATOM 1757 C CA . MET A 1 249 ? 1.383 -3.559 -12.678 1.00 98.62 249 MET A CA 1
ATOM 1758 C C . MET A 1 249 ? 0.407 -3.334 -11.516 1.00 98.62 249 MET A C 1
ATOM 1760 O O . MET A 1 249 ? 0.117 -4.263 -10.766 1.00 98.62 249 MET A O 1
ATOM 1764 N N . ALA A 1 250 ? -0.160 -2.134 -11.395 1.00 96.44 250 ALA A N 1
ATOM 1765 C CA . ALA A 1 250 ? -1.138 -1.819 -10.357 1.00 96.44 250 ALA A CA 1
ATOM 1766 C C . ALA A 1 250 ? -2.367 -2.742 -10.435 1.00 96.44 250 ALA A C 1
ATOM 1768 O O . ALA A 1 250 ? -2.775 -3.312 -9.422 1.00 96.44 250 ALA A O 1
ATOM 1769 N N . ILE A 1 251 ? -2.884 -2.974 -11.647 1.00 94.50 251 ILE A N 1
ATOM 1770 C CA . ILE A 1 251 ? -4.020 -3.876 -11.878 1.00 94.50 251 ILE A CA 1
ATOM 1771 C C . ILE A 1 251 ? -3.671 -5.333 -11.570 1.00 94.50 251 ILE A C 1
ATOM 1773 O O . ILE A 1 251 ? -4.465 -6.015 -10.919 1.00 94.50 251 ILE A O 1
ATOM 1777 N N . ALA A 1 252 ? -2.488 -5.809 -11.966 1.00 98.19 252 ALA A N 1
ATOM 1778 C CA . ALA A 1 252 ? -2.016 -7.144 -11.591 1.00 98.19 252 ALA A CA 1
ATOM 1779 C C . ALA A 1 252 ? -1.935 -7.301 -10.060 1.00 98.19 252 ALA A C 1
ATOM 1781 O O . ALA A 1 252 ? -2.408 -8.298 -9.515 1.00 98.19 252 ALA A O 1
ATOM 1782 N N . GLY A 1 253 ? -1.445 -6.263 -9.373 1.00 96.00 253 GLY A N 1
ATOM 1783 C CA . GLY A 1 253 ? -1.351 -6.174 -7.915 1.00 96.00 253 GLY A CA 1
ATOM 1784 C C . GLY A 1 253 ? -2.681 -5.970 -7.179 1.00 96.00 253 GLY A C 1
ATOM 1785 O O . GLY A 1 253 ? -2.688 -5.936 -5.950 1.00 96.00 253 GLY A O 1
ATOM 1786 N N . GLY A 1 254 ? -3.806 -5.843 -7.891 1.00 90.81 254 GLY A N 1
ATOM 1787 C CA . GLY A 1 254 ? -5.146 -5.743 -7.301 1.00 90.81 254 GLY A CA 1
ATOM 1788 C C . GLY A 1 254 ? -5.663 -4.321 -7.053 1.00 90.81 254 GLY A C 1
ATOM 1789 O O . GLY A 1 254 ? -6.721 -4.164 -6.445 1.00 90.81 254 GLY A O 1
ATOM 1790 N N . THR A 1 255 ? -4.973 -3.284 -7.537 1.00 88.88 255 THR A N 1
ATOM 1791 C CA . THR A 1 255 ? -5.439 -1.884 -7.491 1.00 88.88 255 THR A CA 1
ATOM 1792 C C . THR A 1 255 ? -5.902 -1.407 -8.873 1.00 88.88 255 THR A C 1
ATOM 1794 O O . THR A 1 255 ? -5.735 -2.093 -9.872 1.00 88.88 255 THR A O 1
ATOM 1797 N N . SER A 1 256 ? -6.562 -0.253 -8.978 1.00 86.25 256 SER A N 1
ATOM 1798 C CA . SER A 1 256 ? -7.115 0.209 -10.266 1.00 86.25 256 SER A CA 1
ATOM 1799 C C . SER A 1 256 ? -6.129 1.019 -11.110 1.00 86.25 256 SER A C 1
ATOM 1801 O O . SER A 1 256 ? -6.275 1.092 -12.334 1.00 86.25 256 SER A O 1
ATOM 1803 N N . ASN A 1 257 ? -5.157 1.668 -10.468 1.00 88.56 257 ASN A N 1
ATOM 1804 C CA . ASN A 1 257 ? -4.189 2.538 -11.119 1.00 88.56 257 ASN A CA 1
ATOM 1805 C C . ASN A 1 257 ? -2.933 2.713 -10.255 1.00 88.56 257 ASN A C 1
ATOM 1807 O O . ASN A 1 257 ? -2.969 2.472 -9.049 1.00 88.56 257 ASN A O 1
ATOM 1811 N N . TYR A 1 258 ? -1.844 3.160 -10.878 1.00 92.50 258 TYR A N 1
ATOM 1812 C CA . TYR A 1 258 ? -0.628 3.557 -10.171 1.00 92.50 258 TYR A CA 1
ATOM 1813 C C . TYR A 1 258 ? -0.718 5.007 -9.675 1.00 92.50 258 TYR A C 1
ATOM 1815 O O . TYR A 1 258 ? -1.545 5.794 -10.147 1.00 92.50 258 TYR A O 1
ATOM 1823 N N . PHE A 1 259 ? 0.167 5.354 -8.747 1.00 89.94 259 PHE A N 1
ATOM 1824 C CA . PHE A 1 259 ? 0.301 6.678 -8.154 1.00 89.94 259 PHE A CA 1
ATOM 1825 C C . PHE A 1 259 ? 1.499 7.410 -8.786 1.00 89.94 259 PHE A C 1
ATOM 1827 O O . PHE A 1 259 ? 2.639 6.948 -8.645 1.00 89.94 259 PHE A O 1
ATOM 1834 N N . PRO A 1 260 ? 1.270 8.489 -9.560 1.00 85.50 260 PRO A N 1
ATOM 1835 C CA . PRO A 1 260 ? 2.330 9.223 -10.240 1.00 85.50 260 PRO A CA 1
ATOM 1836 C C . PRO A 1 260 ? 2.967 10.280 -9.319 1.00 85.50 260 PRO A C 1
ATOM 1838 O O . PRO A 1 260 ? 2.615 11.463 -9.344 1.00 85.50 260 PRO A O 1
ATOM 1841 N N . GLY A 1 261 ? 4.007 9.873 -8.597 1.00 87.62 261 GLY A N 1
ATOM 1842 C CA . GLY A 1 261 ? 4.864 10.713 -7.762 1.00 87.62 261 GLY A CA 1
ATOM 1843 C C . GLY A 1 261 ? 5.814 11.607 -8.569 1.00 87.62 261 GLY A C 1
ATOM 1844 O O . GLY A 1 261 ? 7.037 11.533 -8.432 1.00 87.62 261 GLY A O 1
ATOM 1845 N N . ILE A 1 262 ? 5.274 12.481 -9.424 1.00 86.19 262 ILE A N 1
ATOM 1846 C CA . ILE A 1 262 ? 6.051 13.353 -10.332 1.00 86.19 262 ILE A CA 1
ATOM 1847 C C . ILE A 1 262 ? 6.795 14.500 -9.620 1.00 86.19 262 ILE A C 1
ATOM 1849 O O . ILE A 1 262 ? 7.522 15.270 -10.248 1.00 86.19 262 ILE A O 1
ATOM 1853 N N . SER A 1 263 ? 6.619 14.633 -8.305 1.00 86.38 263 SER A N 1
ATOM 1854 C CA . SER A 1 263 ? 7.344 15.571 -7.445 1.00 86.38 263 SER A CA 1
ATOM 1855 C C . SER A 1 263 ? 7.449 15.016 -6.019 1.00 86.38 263 SER A C 1
ATOM 1857 O O . SER A 1 263 ? 6.630 14.171 -5.654 1.00 86.38 263 SER A O 1
ATOM 1859 N N . PRO A 1 264 ? 8.374 15.516 -5.175 1.00 86.94 264 PRO A N 1
ATOM 1860 C CA . PRO A 1 264 ? 8.457 15.090 -3.776 1.00 86.94 264 PRO A CA 1
ATOM 1861 C C . PRO A 1 264 ? 7.133 15.242 -3.014 1.00 86.94 264 PRO A C 1
ATOM 1863 O O . PRO A 1 264 ? 6.736 14.339 -2.291 1.00 86.94 264 PRO A O 1
ATOM 1866 N N . GLN A 1 265 ? 6.407 16.346 -3.236 1.00 82.94 265 GLN A N 1
ATOM 1867 C CA . GLN A 1 265 ? 5.100 16.560 -2.610 1.00 82.94 265 GLN A CA 1
ATOM 1868 C C . GLN A 1 265 ? 4.038 15.582 -3.129 1.00 82.94 265 GLN A C 1
ATOM 1870 O O . GLN A 1 265 ? 3.184 15.153 -2.362 1.00 82.94 265 GLN A O 1
ATOM 1875 N N . ALA A 1 266 ? 4.081 15.225 -4.417 1.00 80.81 266 ALA A N 1
ATOM 1876 C CA . ALA A 1 266 ? 3.157 14.241 -4.976 1.00 80.81 266 ALA A CA 1
ATOM 1877 C C . ALA A 1 266 ? 3.362 12.867 -4.326 1.00 80.81 266 ALA A C 1
ATOM 1879 O O . ALA A 1 266 ? 2.385 12.262 -3.915 1.00 80.81 266 ALA A O 1
ATOM 1880 N N . VAL A 1 267 ? 4.616 12.443 -4.115 1.00 85.69 267 VAL A N 1
ATOM 1881 C CA . VAL A 1 267 ? 4.917 11.192 -3.396 1.00 85.69 267 VAL A CA 1
ATOM 1882 C C . VAL A 1 267 ? 4.330 11.210 -1.982 1.00 85.69 267 VAL A C 1
ATOM 1884 O O . VAL A 1 267 ? 3.722 10.229 -1.568 1.00 85.69 267 VAL A O 1
ATOM 1887 N N . THR A 1 268 ? 4.457 12.321 -1.246 1.00 82.75 268 THR A N 1
ATOM 1888 C CA . THR A 1 268 ? 3.830 12.456 0.081 1.00 82.75 268 THR A CA 1
ATOM 1889 C C . THR A 1 268 ? 2.309 12.308 0.009 1.00 82.75 268 THR A C 1
ATOM 1891 O O . THR A 1 268 ? 1.751 11.492 0.736 1.00 82.75 268 THR A O 1
ATOM 1894 N N . ASN A 1 269 ? 1.647 13.031 -0.897 1.00 77.50 269 ASN A N 1
ATOM 1895 C CA . ASN A 1 269 ? 0.189 12.971 -1.053 1.00 77.50 269 ASN A CA 1
ATOM 1896 C C . ASN A 1 269 ? -0.297 11.571 -1.483 1.00 77.50 269 ASN A C 1
ATOM 1898 O O . ASN A 1 269 ? -1.355 11.107 -1.051 1.00 77.50 269 ASN A O 1
ATOM 1902 N N . ASP A 1 270 ? 0.470 10.901 -2.343 1.00 82.00 270 ASP A N 1
ATOM 1903 C CA . ASP A 1 270 ? 0.179 9.553 -2.821 1.00 82.00 270 ASP A CA 1
ATOM 1904 C C . ASP A 1 270 ? 0.278 8.542 -1.673 1.00 82.00 270 ASP A C 1
ATOM 1906 O O . ASP A 1 270 ? -0.633 7.737 -1.487 1.00 82.00 270 ASP A O 1
ATOM 1910 N N . LEU A 1 271 ? 1.330 8.621 -0.850 1.00 84.44 271 LEU A N 1
ATOM 1911 C CA . LEU A 1 271 ? 1.488 7.767 0.329 1.00 84.44 271 LEU A CA 1
ATOM 1912 C C . LEU A 1 271 ? 0.389 8.013 1.372 1.00 84.44 271 LEU A C 1
ATOM 1914 O O . LEU A 1 271 ? -0.157 7.049 1.899 1.00 84.44 271 LEU A O 1
ATOM 1918 N N . GLU A 1 272 ? 0.004 9.268 1.624 1.00 76.69 272 GLU A N 1
ATOM 1919 C CA . GLU A 1 272 ? -1.140 9.595 2.493 1.00 76.69 272 GLU A CA 1
ATOM 1920 C C . GLU A 1 272 ? -2.444 8.968 1.973 1.00 76.69 272 GLU A C 1
ATOM 1922 O O . GLU A 1 272 ? -3.217 8.399 2.744 1.00 76.69 272 GLU A O 1
ATOM 1927 N N . THR A 1 273 ? -2.665 9.011 0.656 1.00 74.75 273 THR A N 1
ATOM 1928 C CA . THR A 1 273 ? -3.838 8.393 0.020 1.00 74.75 273 THR A CA 1
ATOM 1929 C C . THR A 1 273 ? -3.812 6.870 0.147 1.00 74.75 273 THR A C 1
ATOM 1931 O O . THR A 1 273 ? -4.833 6.260 0.471 1.00 74.75 273 THR A O 1
ATOM 1934 N N . ILE A 1 274 ? -2.654 6.247 -0.091 1.00 79.75 274 ILE A N 1
ATOM 1935 C CA . ILE A 1 274 ? -2.472 4.794 0.011 1.00 79.75 274 ILE A CA 1
ATOM 1936 C C . ILE A 1 274 ? -2.695 4.326 1.449 1.00 79.75 274 ILE A C 1
ATOM 1938 O O . ILE A 1 274 ? -3.477 3.401 1.667 1.00 79.75 274 ILE A O 1
ATOM 1942 N N . PHE A 1 275 ? -2.052 4.963 2.429 1.00 81.06 275 PHE A N 1
ATOM 1943 C CA . PHE A 1 275 ? -2.192 4.574 3.831 1.00 81.06 275 PHE A CA 1
ATOM 1944 C C . PHE A 1 275 ? -3.614 4.813 4.342 1.00 81.06 275 PHE A C 1
ATOM 1946 O O . PHE A 1 275 ? -4.179 3.915 4.956 1.00 81.06 275 PHE A O 1
ATOM 1953 N N . GLY A 1 276 ? -4.265 5.916 3.956 1.00 69.44 276 GLY A N 1
ATOM 1954 C CA . GLY A 1 276 ? -5.685 6.121 4.254 1.00 69.44 276 GLY A CA 1
ATOM 1955 C C . GLY A 1 276 ? -6.599 5.049 3.640 1.00 69.44 276 GLY A C 1
ATOM 1956 O O . GLY A 1 276 ? -7.548 4.602 4.282 1.00 69.44 276 GLY A O 1
ATOM 1957 N N . ALA A 1 277 ? -6.315 4.583 2.418 1.00 69.94 277 ALA A N 1
ATOM 1958 C CA . ALA A 1 277 ? -7.066 3.488 1.799 1.00 69.94 277 ALA A CA 1
ATOM 1959 C C . ALA A 1 277 ? -6.829 2.140 2.503 1.00 69.94 277 ALA A C 1
ATOM 1961 O O . ALA A 1 277 ? -7.764 1.350 2.649 1.00 69.94 277 ALA A O 1
ATOM 1962 N N . ILE A 1 278 ? -5.598 1.871 2.943 1.00 78.25 278 ILE A N 1
ATOM 1963 C CA . ILE A 1 278 ? -5.260 0.681 3.736 1.00 78.25 278 ILE A CA 1
ATOM 1964 C C . ILE A 1 278 ? -6.010 0.707 5.072 1.00 78.25 278 ILE A C 1
ATOM 1966 O O . ILE A 1 278 ? -6.625 -0.298 5.429 1.00 78.25 278 ILE A O 1
ATOM 1970 N N . ASP A 1 279 ? -6.040 1.854 5.749 1.00 67.56 279 ASP A N 1
ATOM 1971 C CA . ASP A 1 279 ? -6.738 2.027 7.025 1.00 67.56 279 ASP A CA 1
ATOM 1972 C C . ASP A 1 279 ? -8.250 1.810 6.877 1.00 67.56 279 ASP A C 1
ATOM 1974 O O . ASP A 1 279 ? -8.844 1.036 7.625 1.00 67.56 279 ASP A O 1
ATOM 1978 N N . VAL A 1 280 ? -8.882 2.393 5.850 1.00 61.00 280 VAL A N 1
ATOM 1979 C CA . VAL A 1 280 ? -10.321 2.190 5.588 1.00 61.00 280 VAL A CA 1
ATOM 1980 C C . VAL A 1 280 ? -10.650 0.726 5.278 1.00 61.00 280 VAL A C 1
ATOM 1982 O O . VAL A 1 280 ? -11.685 0.226 5.718 1.00 61.00 280 VAL A O 1
ATOM 1985 N N . ASN A 1 281 ? -9.783 0.015 4.552 1.00 59.16 281 ASN A N 1
ATOM 1986 C CA . ASN A 1 281 ? -9.974 -1.410 4.259 1.00 59.16 281 ASN A CA 1
ATOM 1987 C C . ASN A 1 281 ? -9.739 -2.321 5.479 1.00 59.16 281 ASN A C 1
ATOM 1989 O O . ASN A 1 281 ? -10.124 -3.490 5.436 1.00 59.16 281 ASN A O 1
ATOM 1993 N N . ASN A 1 282 ? -9.142 -1.807 6.559 1.00 58.66 282 ASN A N 1
ATOM 1994 C CA . ASN A 1 282 ? -9.015 -2.512 7.837 1.00 58.66 282 ASN A CA 1
ATOM 1995 C C . ASN A 1 282 ? -10.251 -2.355 8.743 1.00 58.66 282 ASN A C 1
ATOM 1997 O O . ASN A 1 282 ? -10.337 -3.030 9.770 1.00 58.66 282 ASN A O 1
ATOM 2001 N N . VAL A 1 283 ? -11.241 -1.539 8.359 1.00 54.38 283 VAL A N 1
ATOM 2002 C CA . VAL A 1 283 ? -12.514 -1.413 9.083 1.00 54.38 283 VAL A CA 1
ATOM 2003 C C . VAL A 1 283 ? -13.406 -2.615 8.749 1.00 54.38 283 VAL A C 1
ATOM 2005 O O . VAL A 1 283 ? -13.870 -2.779 7.617 1.00 54.38 283 VAL A O 1
ATOM 2008 N N . SER A 1 284 ? -13.669 -3.477 9.732 1.00 55.53 284 SER A N 1
ATOM 2009 C CA . SER A 1 284 ? -14.558 -4.628 9.551 1.00 55.53 284 SER A CA 1
ATOM 2010 C C . SER A 1 284 ? -16.011 -4.166 9.451 1.00 55.53 284 SER A C 1
ATOM 2012 O O . SER A 1 284 ? -16.580 -3.578 10.372 1.00 55.53 284 SER A O 1
ATOM 2014 N N . THR A 1 285 ? -16.639 -4.447 8.310 1.00 50.94 285 THR A N 1
ATOM 2015 C CA . THR A 1 285 ? -18.078 -4.217 8.131 1.00 50.94 285 THR A CA 1
ATOM 2016 C C . THR A 1 285 ? -18.875 -5.340 8.787 1.00 50.94 285 THR A C 1
ATOM 2018 O O . THR A 1 285 ? -18.571 -6.517 8.590 1.00 50.94 285 THR A O 1
ATOM 2021 N N . THR A 1 286 ? -19.908 -4.985 9.549 1.00 50.56 286 THR A N 1
ATOM 2022 C CA . THR A 1 286 ? -20.929 -5.932 10.004 1.00 50.56 286 THR A CA 1
ATOM 2023 C C . THR A 1 286 ? -22.148 -5.894 9.086 1.00 50.56 286 THR A C 1
ATOM 2025 O O . THR A 1 286 ? -22.195 -5.165 8.092 1.00 50.56 286 THR A O 1
ATOM 2028 N N . ALA A 1 287 ? -23.104 -6.790 9.339 1.00 52.81 287 ALA A N 1
ATOM 2029 C CA . ALA A 1 287 ? -24.245 -7.025 8.466 1.00 52.81 287 ALA A CA 1
ATOM 2030 C C . ALA A 1 287 ? -25.041 -5.739 8.149 1.00 52.81 287 ALA A C 1
ATOM 2032 O O . ALA A 1 287 ? -25.148 -4.825 8.964 1.00 52.81 287 ALA A O 1
ATOM 2033 N N . ALA A 1 288 ? -25.642 -5.685 6.957 1.00 54.34 288 ALA A N 1
ATOM 2034 C CA . ALA A 1 288 ? -26.454 -4.557 6.503 1.00 54.34 288 ALA A CA 1
ATOM 2035 C C . ALA A 1 288 ? -27.956 -4.788 6.743 1.00 54.34 288 ALA A C 1
ATOM 2037 O O . ALA A 1 288 ? -28.433 -5.928 6.730 1.00 54.34 288 ALA A O 1
ATOM 2038 N N . SER A 1 289 ? -28.721 -3.706 6.894 1.00 56.47 289 SER A N 1
ATOM 2039 C CA . SER A 1 289 ? -30.188 -3.739 6.926 1.00 56.47 289 SER A CA 1
ATOM 2040 C C . SER A 1 289 ? -30.815 -2.655 6.060 1.00 56.47 289 SER A C 1
ATOM 2042 O O . SER A 1 289 ? -30.144 -1.728 5.618 1.00 56.47 289 SER A O 1
ATOM 2044 N N . VAL A 1 290 ? -32.105 -2.793 5.758 1.00 52.59 290 VAL A N 1
ATOM 2045 C CA . VAL A 1 290 ? -32.834 -1.897 4.850 1.00 52.59 290 VAL A CA 1
ATOM 2046 C C . VAL A 1 290 ? -34.099 -1.369 5.508 1.00 52.59 290 VAL A C 1
ATOM 2048 O O . VAL A 1 290 ? -34.776 -2.092 6.238 1.00 52.59 290 VAL A O 1
ATOM 2051 N N . ASN A 1 291 ? -34.456 -0.118 5.213 1.00 58.94 291 ASN A N 1
ATOM 2052 C CA . ASN A 1 291 ? -35.701 0.492 5.696 1.00 58.94 291 ASN A CA 1
ATOM 2053 C C . ASN A 1 291 ? -36.953 0.085 4.890 1.00 58.94 291 ASN A C 1
ATOM 2055 O O . ASN A 1 291 ? -38.055 0.531 5.204 1.00 58.94 291 ASN A O 1
ATOM 2059 N N . SER A 1 292 ? -36.808 -0.711 3.823 1.00 46.66 292 SER A N 1
ATOM 2060 C CA . SER A 1 292 ? -37.916 -1.078 2.936 1.00 46.66 292 SER A CA 1
ATOM 2061 C C . SER A 1 292 ? -37.744 -2.461 2.310 1.00 46.66 292 SER A C 1
ATOM 2063 O O . SER A 1 292 ? -36.632 -2.896 2.026 1.00 46.66 292 SER A O 1
ATOM 2065 N N . THR A 1 293 ? -38.868 -3.128 2.036 1.00 50.66 293 THR A N 1
ATOM 2066 C CA . THR A 1 293 ? -38.947 -4.403 1.299 1.00 50.66 293 THR A CA 1
ATOM 2067 C C . THR A 1 293 ? -39.093 -4.215 -0.217 1.00 50.66 293 THR A C 1
ATOM 2069 O O . THR A 1 293 ? -39.179 -5.196 -0.953 1.00 50.66 293 THR A O 1
ATOM 2072 N N . SER A 1 294 ? -39.133 -2.968 -0.703 1.00 43.91 294 SER A N 1
ATOM 2073 C CA . SER A 1 294 ? -39.195 -2.631 -2.131 1.00 43.91 294 SER A CA 1
ATOM 2074 C C . SER A 1 294 ? -38.349 -1.394 -2.447 1.00 43.91 294 SER A C 1
ATOM 2076 O O . SER A 1 294 ? -38.206 -0.493 -1.619 1.00 43.91 294 SER A O 1
ATOM 2078 N N . LEU A 1 295 ? -37.763 -1.355 -3.647 1.00 44.72 295 LEU A N 1
ATOM 2079 C CA . LEU A 1 295 ? -36.941 -0.232 -4.095 1.00 44.72 295 LEU A CA 1
ATOM 2080 C C . LEU A 1 295 ? -37.845 0.962 -4.435 1.00 44.72 295 LEU A C 1
ATOM 2082 O O . LEU A 1 295 ? -38.589 0.916 -5.414 1.00 44.72 295 LEU A O 1
ATOM 2086 N N . ASN A 1 296 ? -37.780 2.019 -3.628 1.00 58.25 296 ASN A N 1
ATOM 2087 C CA . ASN A 1 296 ? -38.546 3.253 -3.795 1.00 58.25 296 ASN A CA 1
ATOM 2088 C C . ASN A 1 296 ? -37.627 4.474 -3.637 1.00 58.25 296 ASN A C 1
ATOM 2090 O O . ASN A 1 296 ? -36.502 4.380 -3.143 1.00 58.25 296 ASN A O 1
ATOM 2094 N N . THR A 1 297 ? -38.110 5.658 -4.014 1.00 52.38 297 THR A N 1
ATOM 2095 C CA . THR A 1 297 ? -37.429 6.913 -3.672 1.00 52.38 297 THR A CA 1
ATOM 2096 C C . THR A 1 297 ? -37.346 7.045 -2.146 1.00 52.38 297 THR A C 1
ATOM 2098 O O . THR A 1 297 ? -38.377 7.083 -1.481 1.00 52.38 297 THR A O 1
ATOM 2101 N N . GLY A 1 298 ? -36.127 7.096 -1.596 1.00 61.03 298 GLY A N 1
ATOM 2102 C CA . GLY A 1 298 ? -35.887 7.123 -0.145 1.00 61.03 298 GLY A CA 1
ATOM 2103 C C . GLY A 1 298 ? -35.551 5.765 0.488 1.00 61.03 298 GLY A C 1
ATOM 2104 O O . GLY A 1 298 ? -35.505 5.671 1.715 1.00 61.03 298 GLY A O 1
ATOM 2105 N N . THR A 1 299 ? -35.305 4.716 -0.309 1.00 70.69 299 THR A N 1
ATOM 2106 C CA . THR A 1 299 ? -34.703 3.476 0.206 1.00 70.69 299 THR A CA 1
ATOM 2107 C C . THR A 1 299 ? -33.285 3.755 0.706 1.00 70.69 299 THR A C 1
ATOM 2109 O O . THR A 1 299 ? -32.457 4.331 -0.006 1.00 70.69 299 THR A O 1
ATOM 2112 N N . VAL A 1 300 ? -33.020 3.325 1.936 1.00 81.44 300 VAL A N 1
ATOM 2113 C CA . VAL A 1 300 ? -31.752 3.490 2.641 1.00 81.44 300 VAL A CA 1
ATOM 2114 C C . VAL A 1 300 ? -31.266 2.123 3.103 1.00 81.44 300 VAL A C 1
ATOM 2116 O O . VAL A 1 300 ? -32.045 1.317 3.623 1.00 81.44 300 VAL A O 1
ATOM 2119 N N . VAL A 1 301 ? -29.973 1.882 2.916 1.00 80.69 301 VAL A N 1
ATOM 2120 C CA . VAL A 1 301 ? -29.248 0.776 3.541 1.00 80.69 301 VAL A CA 1
ATOM 2121 C C . VAL A 1 301 ? -28.539 1.315 4.773 1.00 80.69 301 VAL A C 1
ATOM 2123 O O . VAL A 1 301 ? -27.816 2.304 4.684 1.00 80.69 301 VAL A O 1
ATOM 2126 N N . TYR A 1 302 ? -28.736 0.660 5.908 1.00 81.69 302 TYR A N 1
ATOM 2127 C CA . TYR A 1 302 ? -27.947 0.880 7.108 1.00 81.69 302 TYR A CA 1
ATOM 2128 C C . TYR A 1 302 ? -26.815 -0.137 7.148 1.00 81.69 302 TYR A C 1
ATOM 2130 O O . TYR A 1 302 ? -27.051 -1.341 7.028 1.00 81.69 302 TYR A O 1
ATOM 2138 N N . GLN A 1 303 ? -25.594 0.348 7.320 1.00 79.56 303 GLN A N 1
ATOM 2139 C CA . GLN A 1 303 ? -24.402 -0.473 7.461 1.00 79.56 303 GLN A CA 1
ATOM 2140 C C . GLN A 1 303 ? -23.808 -0.226 8.839 1.00 79.56 303 GLN A C 1
ATOM 2142 O O . GLN A 1 303 ? -23.447 0.907 9.159 1.00 79.56 303 GLN A O 1
ATOM 2147 N N . ALA A 1 304 ? -23.716 -1.287 9.634 1.00 80.19 304 ALA A N 1
ATOM 2148 C CA . ALA A 1 304 ? -22.912 -1.276 10.840 1.00 80.19 304 ALA A CA 1
ATOM 2149 C C . ALA A 1 304 ? -21.453 -1.608 10.482 1.00 80.19 304 ALA A C 1
ATOM 2151 O O . ALA A 1 304 ? -21.180 -2.379 9.555 1.00 80.19 304 ALA A O 1
ATOM 2152 N N . LYS A 1 305 ? -20.508 -0.988 11.180 1.00 76.94 305 LYS A N 1
ATOM 2153 C CA . LYS A 1 305 ? -19.074 -1.253 11.052 1.00 76.94 305 LYS A CA 1
ATOM 2154 C C . LYS A 1 305 ? -18.401 -1.082 12.407 1.00 76.94 305 LYS A C 1
ATOM 2156 O O . LYS A 1 305 ? -18.937 -0.401 13.285 1.00 76.94 305 LYS A O 1
ATOM 2161 N N . PHE A 1 306 ? -17.228 -1.672 12.557 1.00 76.94 306 PHE A N 1
ATOM 2162 C CA . PHE A 1 306 ? -16.355 -1.396 13.685 1.00 76.94 306 PHE A CA 1
ATOM 2163 C C . PHE A 1 306 ? -14.913 -1.235 13.218 1.00 76.94 306 PHE A C 1
ATOM 2165 O O . PHE A 1 306 ? -14.488 -1.839 12.229 1.00 76.94 306 PHE A O 1
ATOM 2172 N N . ASP A 1 307 ? -14.172 -0.422 13.952 1.00 75.00 307 ASP A N 1
ATOM 2173 C CA . ASP A 1 307 ? -12.730 -0.292 13.839 1.00 75.00 307 ASP A CA 1
ATOM 2174 C C . ASP A 1 307 ? -12.124 -0.809 15.143 1.00 75.00 307 ASP A C 1
ATOM 2176 O O . ASP A 1 307 ? -12.439 -0.300 16.215 1.00 75.00 307 ASP A O 1
ATOM 2180 N N . SER A 1 308 ? -11.325 -1.873 15.054 1.00 72.00 308 SER A N 1
ATOM 2181 C CA . SER A 1 308 ? -10.680 -2.516 16.204 1.00 72.00 308 SER A CA 1
ATOM 2182 C C . SER A 1 308 ? -9.381 -1.834 16.640 1.00 72.00 308 SER A C 1
ATOM 2184 O O . SER A 1 308 ? -8.751 -2.297 17.592 1.00 72.00 308 SER A O 1
ATOM 2186 N N . ALA A 1 309 ? -8.939 -0.810 15.911 1.00 68.69 309 ALA A N 1
ATOM 2187 C CA . ALA A 1 309 ? -7.699 -0.084 16.153 1.00 68.69 309 ALA A CA 1
ATOM 2188 C C . ALA A 1 309 ? -7.867 1.414 15.842 1.00 68.69 309 ALA A C 1
ATOM 2190 O O . ALA A 1 309 ? -6.960 2.048 15.299 1.00 68.69 309 ALA A O 1
ATOM 2191 N N . ALA A 1 310 ? -9.020 1.983 16.198 1.00 65.75 310 ALA A N 1
ATOM 2192 C CA . ALA A 1 310 ? -9.371 3.347 15.840 1.00 65.75 310 ALA A CA 1
ATOM 2193 C C . ALA A 1 310 ? -8.371 4.353 16.408 1.00 65.75 310 ALA A C 1
ATOM 2195 O O . ALA A 1 310 ? -8.025 4.340 17.592 1.00 65.75 310 ALA A O 1
ATOM 2196 N N . LEU A 1 311 ? -7.896 5.246 15.544 1.00 62.12 311 LEU A N 1
ATOM 2197 C CA . LEU A 1 311 ? -7.018 6.332 15.950 1.00 62.12 311 LEU A CA 1
ATOM 2198 C C . LEU A 1 311 ? -7.815 7.424 16.685 1.00 62.12 311 LEU A C 1
ATOM 2200 O O . LEU A 1 311 ? -8.940 7.728 16.287 1.00 62.12 311 LEU A O 1
ATOM 2204 N N . PRO A 1 312 ? -7.212 8.083 17.692 1.00 65.25 312 PRO A N 1
ATOM 2205 C CA . PRO A 1 312 ? -5.792 8.018 18.055 1.00 65.25 312 PRO A CA 1
ATOM 2206 C C . PRO A 1 312 ? -5.421 6.941 19.089 1.00 65.25 312 PRO A C 1
ATOM 2208 O O . PRO A 1 312 ? -4.237 6.804 19.392 1.00 65.25 312 PRO A O 1
ATOM 2211 N N . TYR A 1 313 ? -6.384 6.205 19.650 1.00 70.19 313 TYR A N 1
ATOM 2212 C CA . TYR A 1 313 ? -6.148 5.381 20.845 1.00 70.19 313 TYR A CA 1
ATOM 2213 C C . TYR A 1 313 ? -5.922 3.887 20.569 1.00 70.19 313 TYR A C 1
ATOM 2215 O O . TYR A 1 313 ? -5.604 3.145 21.498 1.00 70.19 313 TYR A O 1
ATOM 2223 N N . GLY A 1 314 ? -6.063 3.439 19.319 1.00 65.38 314 GLY A N 1
ATOM 2224 C CA . GLY A 1 314 ? -5.974 2.025 18.952 1.00 65.38 314 GLY A CA 1
ATOM 2225 C C . GLY A 1 314 ? -7.119 1.203 19.547 1.00 65.38 314 GLY A C 1
ATOM 2226 O O . GLY A 1 314 ? -6.900 0.078 19.996 1.00 65.38 314 GLY A O 1
ATOM 2227 N N . ASP A 1 315 ? -8.320 1.782 19.621 1.00 71.88 315 ASP A N 1
ATOM 2228 C CA . ASP A 1 315 ? -9.443 1.225 20.369 1.00 71.88 315 ASP A CA 1
ATOM 2229 C C . ASP A 1 315 ? -10.581 0.683 19.497 1.00 71.88 315 ASP A C 1
ATOM 2231 O O . ASP A 1 315 ? -10.657 0.932 18.298 1.00 71.88 315 ASP A O 1
ATOM 2235 N N . TRP A 1 316 ? -11.480 -0.079 20.127 1.00 78.12 316 TRP A N 1
ATOM 2236 C CA . TRP A 1 316 ? -12.685 -0.592 19.482 1.00 78.12 316 TRP A CA 1
ATOM 2237 C C . TRP A 1 316 ? -13.760 0.490 19.453 1.00 78.12 316 TRP A C 1
ATOM 2239 O O . TRP A 1 316 ? -14.302 0.868 20.499 1.00 78.12 316 TRP A O 1
ATOM 2249 N N . THR A 1 317 ? -14.075 0.960 18.250 1.00 82.62 317 THR A N 1
ATOM 2250 C CA . THR A 1 317 ? -15.163 1.909 17.999 1.00 82.62 317 THR A CA 1
ATOM 2251 C C . THR A 1 317 ? -16.154 1.339 17.003 1.00 82.62 317 THR A C 1
ATOM 2253 O O . THR A 1 317 ? -15.799 0.560 16.116 1.00 82.62 317 THR A O 1
ATOM 2256 N N . GLY A 1 318 ? -17.421 1.704 17.159 1.00 83.69 318 GLY A N 1
ATOM 2257 C CA . GLY A 1 318 ? -18.479 1.312 16.242 1.00 83.69 318 GLY A CA 1
ATOM 2258 C C . GLY A 1 318 ? -19.015 2.483 15.454 1.00 83.69 318 GLY A C 1
ATOM 2259 O O . GLY A 1 318 ? -18.889 3.650 15.817 1.00 83.69 318 GLY A O 1
ATOM 2260 N N . GLU A 1 319 ? -19.667 2.148 14.355 1.00 84.38 319 GLU A N 1
ATOM 2261 C CA . GLU A 1 319 ? -20.329 3.109 13.500 1.00 84.38 319 GLU A CA 1
ATOM 2262 C C . GLU A 1 319 ? -21.553 2.462 12.847 1.00 84.38 319 GLU A C 1
ATOM 2264 O O . GLU A 1 319 ? -21.571 1.272 12.528 1.00 84.38 319 GLU A O 1
ATOM 2269 N N . LEU A 1 320 ? -22.586 3.274 12.635 1.00 87.44 320 LEU A N 1
ATOM 2270 C CA . LEU A 1 320 ? -23.774 2.919 11.877 1.00 87.44 320 LEU A CA 1
ATOM 2271 C C . LEU A 1 320 ? -24.031 4.042 10.877 1.00 87.44 320 LEU A C 1
ATOM 2273 O O . LEU A 1 320 ? -24.353 5.164 11.263 1.00 87.44 320 LEU A O 1
ATOM 2277 N N . GLN A 1 321 ? -23.893 3.743 9.590 1.00 86.44 321 GLN A N 1
ATOM 2278 C CA . GLN A 1 321 ? -24.086 4.718 8.519 1.00 86.44 321 GLN A CA 1
ATOM 2279 C C . GLN A 1 321 ? -25.301 4.371 7.674 1.00 86.44 321 GLN A C 1
ATOM 2281 O O . GLN A 1 321 ? -25.597 3.204 7.417 1.00 86.44 321 GLN A O 1
ATOM 2286 N N . ALA A 1 322 ? -25.996 5.406 7.219 1.00 86.31 322 ALA A N 1
ATOM 2287 C CA . ALA A 1 322 ? -27.111 5.291 6.294 1.00 86.31 322 ALA A CA 1
ATOM 2288 C C . ALA A 1 322 ? -26.677 5.688 4.887 1.00 86.31 322 ALA A C 1
ATOM 2290 O O . ALA A 1 322 ? -26.234 6.812 4.691 1.00 86.31 322 ALA A O 1
ATOM 2291 N N . PHE A 1 323 ? -26.876 4.825 3.898 1.00 81.94 323 PHE A N 1
ATOM 2292 C CA . PHE A 1 323 ? -26.537 5.095 2.502 1.00 81.94 323 PHE A CA 1
ATOM 2293 C C . PHE A 1 323 ? -27.785 5.065 1.617 1.00 81.94 323 PHE A C 1
ATOM 2295 O O . PHE A 1 323 ? -28.623 4.170 1.770 1.00 81.94 323 PHE A O 1
ATOM 2302 N N . PRO A 1 324 ? -27.935 6.009 0.672 1.00 80.31 324 PRO A N 1
ATOM 2303 C CA . PRO A 1 324 ? -29.038 5.976 -0.272 1.00 80.31 324 PRO A CA 1
ATOM 2304 C C . PRO A 1 324 ? -28.834 4.840 -1.279 1.00 80.31 324 PRO A C 1
ATOM 2306 O O . PRO A 1 324 ? -27.718 4.588 -1.740 1.00 80.31 324 PRO A O 1
ATOM 2309 N N . VAL A 1 325 ? -29.926 4.186 -1.669 1.00 76.19 325 VAL A N 1
ATOM 2310 C CA . VAL A 1 325 ? -29.915 3.222 -2.776 1.00 76.19 325 VAL A CA 1
ATOM 2311 C C . VAL A 1 325 ? -30.316 3.938 -4.065 1.00 76.19 325 VAL A C 1
ATOM 2313 O O . VAL A 1 325 ? -31.341 4.622 -4.111 1.00 76.19 325 VAL A O 1
ATOM 2316 N N . SER A 1 326 ? -29.513 3.798 -5.121 1.00 71.25 326 SER A N 1
ATOM 2317 C CA . SER A 1 326 ? -29.829 4.371 -6.431 1.00 71.25 326 SER A CA 1
ATOM 2318 C C . SER A 1 326 ? -31.076 3.718 -7.044 1.00 71.25 326 SER A C 1
ATOM 2320 O O . SER A 1 326 ? -31.470 2.606 -6.688 1.00 71.25 326 SER A O 1
ATOM 2322 N N . SER A 1 327 ? -31.672 4.368 -8.048 1.00 62.62 327 SER A N 1
ATOM 2323 C CA . SER A 1 327 ? -32.801 3.809 -8.812 1.00 62.62 327 SER A CA 1
ATOM 2324 C C . SER A 1 327 ? -32.463 2.517 -9.569 1.00 62.62 327 SER A C 1
ATOM 2326 O O . SER A 1 327 ? -33.369 1.815 -10.011 1.00 62.62 327 SER A O 1
ATOM 2328 N N . THR A 1 328 ? -31.176 2.189 -9.704 1.00 66.19 328 THR A N 1
ATOM 2329 C CA . THR A 1 328 ? -30.671 0.944 -10.296 1.00 66.19 328 THR A CA 1
ATOM 2330 C C . THR A 1 328 ? -30.286 -0.104 -9.247 1.00 66.19 328 THR A C 1
ATOM 2332 O O . THR A 1 328 ? -29.755 -1.149 -9.611 1.00 66.19 328 THR A O 1
ATOM 2335 N N . GLY A 1 329 ? -30.538 0.151 -7.956 1.00 56.12 329 GLY A N 1
ATOM 2336 C CA . GLY A 1 329 ? -30.213 -0.769 -6.861 1.00 56.12 329 GLY A CA 1
ATOM 2337 C C . GLY A 1 329 ? -28.749 -0.732 -6.410 1.00 56.12 329 GLY A C 1
ATOM 2338 O O . GLY A 1 329 ? -28.304 -1.637 -5.713 1.00 56.12 329 GLY A O 1
ATOM 2339 N N . THR A 1 330 ? -27.984 0.285 -6.810 1.00 66.38 330 THR A N 1
ATOM 2340 C CA . THR A 1 330 ? -26.560 0.432 -6.471 1.00 66.38 330 THR A CA 1
ATOM 2341 C C . THR A 1 330 ? -26.392 1.293 -5.218 1.00 66.38 330 THR A C 1
ATOM 2343 O O . THR A 1 330 ? -27.097 2.287 -5.056 1.00 66.38 330 THR A O 1
ATOM 2346 N N . VAL A 1 331 ? -25.438 0.946 -4.350 1.00 62.97 331 VAL A N 1
ATOM 2347 C CA . VAL A 1 331 ? -25.107 1.700 -3.128 1.00 62.97 331 VAL A CA 1
ATOM 2348 C C . VAL A 1 331 ? -23.660 2.174 -3.216 1.00 62.97 331 VAL A C 1
ATOM 2350 O O . VAL A 1 331 ? -22.764 1.363 -3.438 1.00 62.97 331 VAL A O 1
ATOM 2353 N N . ASN A 1 332 ? -23.424 3.478 -3.052 1.00 65.81 332 ASN A N 1
ATOM 2354 C CA . ASN A 1 332 ? -22.074 4.026 -2.921 1.00 65.81 332 ASN A CA 1
ATOM 2355 C C . ASN A 1 332 ? -21.739 4.166 -1.432 1.00 65.81 332 ASN A C 1
ATOM 2357 O O . ASN A 1 332 ? -22.231 5.074 -0.768 1.00 65.81 332 ASN A O 1
ATOM 2361 N N . ILE A 1 333 ? -20.924 3.243 -0.925 1.00 63.03 333 ILE A N 1
ATOM 2362 C CA . ILE A 1 333 ? -20.507 3.201 0.484 1.00 63.03 333 ILE A CA 1
ATOM 2363 C C . ILE A 1 333 ? -19.225 3.996 0.763 1.00 63.03 333 ILE A C 1
ATOM 2365 O O . ILE A 1 333 ? -18.894 4.225 1.920 1.00 63.03 333 ILE A O 1
ATOM 2369 N N . GLN A 1 334 ? -18.499 4.426 -0.275 1.00 54.59 334 GLN A N 1
ATOM 2370 C CA . GLN A 1 334 ? -17.245 5.165 -0.099 1.00 54.59 334 GLN A CA 1
ATOM 2371 C C . GLN A 1 334 ? -17.477 6.661 0.110 1.00 54.59 334 GLN A C 1
ATOM 2373 O O . GLN A 1 334 ? -16.782 7.304 0.888 1.00 54.59 334 GLN A O 1
ATOM 2378 N N . THR A 1 335 ? -18.466 7.228 -0.579 1.00 53.53 335 THR A N 1
ATOM 2379 C CA . THR A 1 335 ? -18.858 8.633 -0.448 1.00 53.53 335 THR A CA 1
ATOM 2380 C C . THR A 1 335 ? -20.377 8.727 -0.581 1.00 53.53 335 THR A C 1
ATOM 2382 O O . THR A 1 335 ? -20.949 8.221 -1.543 1.00 53.53 335 THR A O 1
ATOM 2385 N N . GLY A 1 336 ? -21.055 9.353 0.388 1.00 62.66 336 GLY A N 1
ATOM 2386 C CA . GLY A 1 336 ? -22.513 9.543 0.327 1.00 62.66 336 GLY A CA 1
ATOM 2387 C C . GLY A 1 336 ? -23.333 8.933 1.463 1.00 62.66 336 GLY A C 1
ATOM 2388 O O . GLY A 1 336 ? -24.520 8.679 1.263 1.00 62.66 336 GLY A O 1
ATOM 2389 N N . ALA A 1 337 ? -22.752 8.724 2.648 1.00 81.75 337 ALA A N 1
ATOM 2390 C CA . ALA A 1 337 ? -23.563 8.488 3.840 1.00 81.75 337 ALA A CA 1
ATOM 2391 C C . ALA A 1 337 ? -24.495 9.694 4.079 1.00 81.75 337 ALA A C 1
ATOM 2393 O O . ALA A 1 337 ? -24.046 10.839 4.110 1.00 81.75 337 ALA A O 1
ATOM 2394 N N . LEU A 1 338 ? -25.793 9.440 4.244 1.00 85.69 338 LEU A N 1
ATOM 2395 C CA . LEU A 1 338 ? -26.802 10.429 4.630 1.00 85.69 338 LEU A CA 1
ATOM 2396 C C . LEU A 1 338 ? -26.602 10.882 6.078 1.00 85.69 338 LEU A C 1
ATOM 2398 O O . LEU A 1 338 ? -26.855 12.040 6.397 1.00 85.69 338 LEU A O 1
ATOM 2402 N N . TRP A 1 339 ? -26.181 9.959 6.946 1.00 89.69 339 TRP A N 1
ATOM 2403 C CA . TRP A 1 339 ? -25.846 10.223 8.341 1.00 89.69 339 TRP A CA 1
ATOM 2404 C C . TRP A 1 339 ? -24.910 9.143 8.909 1.00 89.69 339 TRP A C 1
ATOM 2406 O O . TRP A 1 339 ? -24.811 8.045 8.353 1.00 89.69 339 TRP A O 1
ATOM 2416 N N . SER A 1 340 ? -24.245 9.480 10.020 1.00 89.50 340 SER A N 1
ATOM 2417 C CA . SER A 1 340 ? -23.394 8.619 10.860 1.00 89.50 340 SER A CA 1
ATOM 2418 C C . SER A 1 340 ? -23.900 8.681 12.305 1.00 89.50 340 SER A C 1
ATOM 2420 O O . SER A 1 340 ? -24.095 9.780 12.833 1.00 89.50 340 SER A O 1
ATOM 2422 N N . ALA A 1 341 ? -24.163 7.526 12.926 1.00 90.19 341 ALA A N 1
ATOM 2423 C CA . ALA A 1 341 ? -24.595 7.474 14.324 1.00 90.19 341 ALA A CA 1
ATOM 2424 C C . ALA A 1 341 ? -23.463 7.892 15.255 1.00 90.19 341 ALA A C 1
ATOM 2426 O O . ALA A 1 341 ? -23.734 8.612 16.211 1.00 90.19 341 ALA A O 1
ATOM 2427 N N . ALA A 1 342 ? -22.226 7.466 14.977 1.00 89.62 342 ALA A N 1
ATOM 2428 C CA . ALA A 1 342 ? -21.076 7.822 15.804 1.00 89.62 342 ALA A CA 1
ATOM 2429 C C . ALA A 1 342 ? -20.901 9.347 15.848 1.00 89.62 342 ALA A C 1
ATOM 2431 O O . ALA A 1 342 ? -20.912 9.942 16.921 1.00 89.62 342 ALA A O 1
ATOM 2432 N N . SER A 1 343 ? -20.900 9.994 14.677 1.00 89.88 343 SER A N 1
ATOM 2433 C CA . SER A 1 343 ? -20.755 11.452 14.570 1.00 89.88 343 SER A CA 1
ATOM 2434 C C . SER A 1 343 ? -21.908 12.211 15.233 1.00 89.88 343 SER A C 1
ATOM 2436 O O . SER A 1 343 ? -21.687 13.235 15.882 1.00 89.88 343 SER A O 1
ATOM 2438 N N . ALA A 1 344 ? -23.147 11.732 15.065 1.00 92.06 344 ALA A N 1
ATOM 2439 C CA . ALA A 1 344 ? -24.315 12.340 15.700 1.00 92.06 344 ALA A CA 1
ATOM 2440 C C . ALA A 1 344 ? -24.247 12.213 17.228 1.00 92.06 344 ALA A C 1
ATOM 2442 O O . ALA A 1 344 ? -24.461 13.196 17.930 1.00 92.06 344 ALA A O 1
ATOM 2443 N N . LEU A 1 345 ? -23.883 11.031 17.733 1.00 92.38 345 LEU A N 1
ATOM 2444 C CA . LEU A 1 345 ? -23.751 10.766 19.161 1.00 92.38 345 LEU A CA 1
ATOM 2445 C C . LEU A 1 345 ? -22.647 11.621 19.792 1.00 92.38 345 LEU A C 1
ATOM 2447 O O . LEU A 1 345 ? -22.887 12.263 20.810 1.00 92.38 345 LEU A O 1
ATOM 2451 N N . ASP A 1 346 ? -21.469 11.682 19.172 1.00 91.62 346 ASP A N 1
ATOM 2452 C CA . ASP A 1 346 ? -20.357 12.506 19.654 1.00 91.62 346 ASP A CA 1
ATOM 2453 C C . ASP A 1 346 ? -20.739 13.988 19.691 1.00 91.62 346 ASP A C 1
ATOM 2455 O O . ASP A 1 346 ? -20.443 14.689 20.658 1.00 91.62 346 ASP A O 1
ATOM 2459 N N . THR A 1 347 ? -21.463 14.458 18.671 1.00 92.75 347 THR A N 1
ATOM 2460 C CA . THR A 1 347 ? -21.958 15.838 18.618 1.00 92.75 347 THR A CA 1
ATOM 2461 C C . THR A 1 347 ? -22.963 16.112 19.737 1.00 92.75 347 THR A C 1
ATOM 2463 O O . THR A 1 347 ? -22.783 17.067 20.498 1.00 92.75 347 THR A O 1
ATOM 2466 N N . ASP A 1 348 ? -23.991 15.272 19.866 1.00 91.69 348 ASP A N 1
ATOM 2467 C CA . ASP A 1 348 ? -25.095 15.462 20.813 1.00 91.69 348 ASP A CA 1
ATOM 2468 C C . ASP A 1 348 ? -24.641 15.362 22.274 1.00 91.69 348 ASP A C 1
ATOM 2470 O O . ASP A 1 348 ? -25.197 16.034 23.147 1.00 91.69 348 ASP A O 1
ATOM 2474 N N . LEU A 1 349 ? -23.632 14.533 22.555 1.00 93.44 349 LEU A N 1
ATOM 2475 C CA . LEU A 1 349 ? -23.143 14.291 23.912 1.00 93.44 349 LEU A CA 1
ATOM 2476 C C . LEU A 1 349 ? -21.925 15.141 24.290 1.00 93.44 349 LEU A C 1
ATOM 2478 O O . LEU A 1 349 ? -21.546 15.153 25.463 1.00 93.44 349 LEU A O 1
ATOM 2482 N N . SER A 1 350 ? -21.346 15.878 23.339 1.00 89.44 350 SER A N 1
ATOM 2483 C CA . SER A 1 350 ? -20.175 16.726 23.573 1.00 89.44 350 SER A CA 1
ATOM 2484 C C . SER A 1 350 ? -20.371 17.732 24.716 1.00 89.44 350 SER A C 1
ATOM 2486 O O . SER A 1 350 ? -21.461 18.261 24.962 1.00 89.44 350 SER A O 1
ATOM 2488 N N . GLY A 1 351 ? -19.285 18.026 25.437 1.00 88.75 351 GLY A N 1
ATOM 2489 C CA . GLY A 1 351 ? -19.310 18.949 26.571 1.00 88.75 351 GLY A CA 1
ATOM 2490 C C . GLY A 1 351 ? -20.243 18.457 27.679 1.00 88.75 351 GLY A C 1
ATOM 2491 O O . GLY A 1 351 ? -19.981 17.437 28.299 1.00 88.75 351 GLY A O 1
ATOM 2492 N N . THR A 1 352 ? -21.328 19.187 27.942 1.00 91.94 352 THR A N 1
ATOM 2493 C CA . THR A 1 352 ? -22.355 18.796 28.928 1.00 91.94 352 THR A CA 1
ATOM 2494 C C . THR A 1 352 ? -23.573 18.127 28.285 1.00 91.94 352 THR A C 1
ATOM 2496 O O . THR A 1 352 ? -24.569 17.890 28.969 1.00 91.94 352 THR A O 1
ATOM 2499 N N . GLY A 1 353 ? -23.544 17.863 26.973 1.00 91.62 353 GLY A N 1
ATOM 2500 C CA . GLY A 1 353 ? -24.661 17.275 26.228 1.00 91.62 353 GLY A CA 1
ATOM 2501 C C . GLY A 1 353 ? -25.082 15.909 26.768 1.00 91.62 353 GLY A C 1
ATOM 2502 O O . GLY A 1 353 ? -26.278 15.619 26.861 1.00 91.62 353 GLY A O 1
ATOM 2503 N N . TRP A 1 354 ? -24.119 15.120 27.255 1.00 93.06 354 TRP A N 1
ATOM 2504 C CA . TRP A 1 354 ? -24.367 13.821 27.884 1.00 93.06 354 TRP A CA 1
ATOM 2505 C C . TRP A 1 354 ? -25.359 13.872 29.055 1.00 93.06 354 TRP A C 1
ATOM 2507 O O . TRP A 1 354 ? -26.130 12.932 29.240 1.00 93.06 354 TRP A O 1
ATOM 2517 N N . GLN A 1 355 ? -25.431 14.989 29.785 1.00 91.88 355 GLN A N 1
ATOM 2518 C CA . GLN A 1 355 ? -26.355 15.168 30.914 1.00 91.88 355 GLN A CA 1
ATOM 2519 C C . GLN A 1 355 ? -27.822 15.257 30.471 1.00 91.88 355 GLN A C 1
ATOM 2521 O O . GLN A 1 355 ? -28.731 15.052 31.273 1.00 91.88 355 GLN A O 1
ATOM 2526 N N . SER A 1 356 ? -28.066 15.575 29.196 1.00 89.06 356 SER A N 1
ATOM 2527 C CA . SER A 1 356 ? -29.411 15.642 28.610 1.00 89.06 356 SER A CA 1
ATOM 2528 C C . SER A 1 356 ? -29.842 14.317 27.972 1.00 89.06 356 SER A C 1
ATOM 2530 O O . SER A 1 356 ? -30.978 14.195 27.502 1.00 89.06 356 SER A O 1
ATOM 2532 N N . ARG A 1 357 ? -28.959 13.309 27.945 1.00 88.88 357 ARG A N 1
ATOM 2533 C CA . ARG A 1 357 ? -29.251 12.001 27.359 1.00 88.88 357 ARG A CA 1
ATOM 2534 C C . ARG A 1 357 ? -30.276 11.266 28.215 1.00 88.88 357 ARG A C 1
ATOM 2536 O O . ARG A 1 357 ? -30.038 10.946 29.374 1.00 88.88 357 ARG A O 1
ATOM 2543 N N . THR A 1 358 ? -31.422 10.944 27.623 1.00 88.31 358 THR A N 1
ATOM 2544 C CA . THR A 1 358 ? -32.432 10.124 28.298 1.00 88.31 358 THR A CA 1
ATOM 2545 C C . THR A 1 358 ? -32.052 8.653 28.178 1.00 88.31 358 THR A C 1
ATOM 2547 O O . THR A 1 358 ? -32.188 8.055 27.112 1.00 88.31 358 THR A O 1
ATOM 2550 N N . VAL A 1 359 ? -31.582 8.069 29.278 1.00 91.12 359 VAL A N 1
ATOM 2551 C CA . VAL A 1 359 ? -31.300 6.633 29.395 1.00 91.12 359 VAL A CA 1
ATOM 2552 C C . VAL A 1 359 ? -32.195 6.065 30.489 1.00 91.12 359 VAL A C 1
ATOM 2554 O O . VAL A 1 359 ? -32.302 6.638 31.571 1.00 91.12 359 VAL A O 1
ATOM 2557 N N . ALA A 1 360 ? -32.865 4.953 30.201 1.00 92.44 360 ALA A N 1
ATOM 2558 C CA . ALA A 1 360 ? -33.739 4.270 31.145 1.00 92.44 360 ALA A CA 1
ATOM 2559 C C . ALA A 1 360 ? -33.228 2.853 31.402 1.00 92.44 360 ALA A C 1
ATOM 2561 O O . ALA A 1 360 ? -32.680 2.207 30.509 1.00 92.44 360 ALA A O 1
ATOM 2562 N N . THR A 1 361 ? -33.440 2.366 32.618 1.00 94.06 361 THR A N 1
ATOM 2563 C CA . THR A 1 361 ? -33.132 0.993 33.018 1.00 94.06 361 THR A CA 1
ATOM 2564 C C . THR A 1 361 ? -34.307 0.383 33.774 1.00 94.06 361 THR A C 1
ATOM 2566 O O . THR A 1 361 ? -35.249 1.074 34.162 1.00 94.06 361 THR A O 1
ATOM 2569 N N . TRP A 1 362 ? -34.264 -0.925 33.994 1.00 94.94 362 TRP A N 1
ATOM 2570 C CA . TRP A 1 362 ? -35.223 -1.613 34.849 1.00 94.94 362 TRP A CA 1
ATOM 2571 C C . TRP A 1 362 ? -34.690 -1.688 36.277 1.00 94.94 362 TRP A C 1
ATOM 2573 O O . TRP A 1 362 ? -33.623 -2.254 36.502 1.00 94.94 362 TRP A O 1
ATOM 2583 N N . ASN A 1 363 ? -35.435 -1.177 37.256 1.00 94.19 363 ASN A N 1
ATOM 2584 C CA . ASN A 1 363 ? -35.120 -1.367 38.670 1.00 94.19 363 ASN A CA 1
ATOM 2585 C C . ASN A 1 363 ? -36.106 -2.381 39.277 1.00 94.19 363 ASN A C 1
ATOM 2587 O O . ASN A 1 363 ? -37.291 -2.063 39.410 1.00 94.19 363 ASN A O 1
ATOM 2591 N N . PRO A 1 364 ? -35.650 -3.579 39.695 1.00 92.56 364 PRO A N 1
ATOM 2592 C CA . PRO A 1 364 ? -36.527 -4.630 40.220 1.00 92.56 364 PRO A CA 1
ATOM 2593 C C . PRO A 1 364 ? -37.104 -4.315 41.609 1.00 92.56 364 PRO A C 1
ATOM 2595 O O . PRO A 1 364 ? -38.074 -4.936 42.031 1.00 92.56 364 PRO A O 1
ATOM 2598 N N . THR A 1 365 ? -36.521 -3.359 42.334 1.00 93.62 365 THR A N 1
ATOM 2599 C CA . THR A 1 365 ? -36.972 -2.956 43.677 1.00 93.62 365 THR A CA 1
ATOM 2600 C C . THR A 1 365 ? -37.931 -1.765 43.657 1.00 93.62 365 THR A C 1
ATOM 2602 O O . THR A 1 365 ? -38.586 -1.480 44.664 1.00 93.62 365 THR A O 1
ATOM 2605 N N . ALA A 1 366 ? -38.059 -1.089 42.511 1.00 91.25 366 ALA A N 1
ATOM 2606 C CA . ALA A 1 366 ? -39.006 0.001 42.322 1.00 91.25 366 ALA A CA 1
ATOM 2607 C C . ALA A 1 366 ? -40.466 -0.481 42.436 1.00 91.25 366 ALA A C 1
ATOM 2609 O O . ALA A 1 366 ? -40.749 -1.682 42.460 1.00 91.25 366 ALA A O 1
ATOM 2610 N N . ALA A 1 367 ? -41.402 0.468 42.546 1.00 90.25 367 ALA A N 1
ATOM 2611 C CA . ALA A 1 367 ? -42.837 0.192 42.691 1.00 90.25 367 ALA A CA 1
ATOM 2612 C C . ALA A 1 367 ? -43.145 -0.836 43.803 1.00 90.25 367 ALA A C 1
ATOM 2614 O O . ALA A 1 367 ? -43.877 -1.803 43.603 1.00 90.25 367 ALA A O 1
ATOM 2615 N N . SER A 1 368 ? -42.537 -0.644 44.981 1.00 88.88 368 SER A N 1
ATOM 2616 C CA . SER A 1 368 ? -42.681 -1.541 46.139 1.00 88.88 368 SER A CA 1
ATOM 2617 C C . SER A 1 368 ? -42.304 -3.004 45.843 1.00 88.88 368 SER A C 1
ATOM 2619 O O . SER A 1 368 ? -42.917 -3.922 46.386 1.00 88.88 368 SER A O 1
ATOM 2621 N N . GLY A 1 369 ? -41.294 -3.223 44.993 1.00 87.19 369 GLY A N 1
ATOM 2622 C CA . GLY A 1 369 ? -40.798 -4.552 44.626 1.00 87.19 369 GLY A CA 1
ATOM 2623 C C . GLY A 1 369 ? -41.532 -5.224 43.462 1.00 87.19 369 GLY A C 1
ATOM 2624 O O . GLY A 1 369 ? -41.236 -6.377 43.158 1.00 87.19 369 GLY A O 1
ATOM 2625 N N . ALA A 1 370 ? -42.471 -4.536 42.802 1.00 90.06 370 ALA A N 1
ATOM 2626 C CA . ALA A 1 370 ? -43.047 -5.001 41.535 1.00 90.06 370 ALA A CA 1
ATOM 2627 C C . ALA A 1 370 ? -42.097 -4.779 40.341 1.00 90.06 370 ALA A C 1
ATOM 2629 O O . ALA A 1 370 ? -42.252 -5.412 39.297 1.00 90.06 370 ALA A O 1
ATOM 2630 N N . GLY A 1 371 ? -41.112 -3.896 40.521 1.00 92.12 371 GLY A N 1
ATOM 2631 C CA . GLY A 1 371 ? -40.192 -3.439 39.497 1.00 92.12 371 GLY A CA 1
ATOM 2632 C C . GLY A 1 371 ? -40.820 -2.402 38.566 1.00 92.12 371 GLY A C 1
ATOM 2633 O O . GLY A 1 371 ? -42.026 -2.405 38.313 1.00 92.12 371 GLY A O 1
ATOM 2634 N N . ALA A 1 372 ? -40.000 -1.474 38.083 1.00 93.69 372 ALA A N 1
ATOM 2635 C CA . ALA A 1 372 ? -40.422 -0.446 37.137 1.00 93.69 372 ALA A CA 1
ATOM 2636 C C . ALA A 1 372 ? -39.247 0.022 36.271 1.00 93.69 372 ALA A C 1
ATOM 2638 O O . ALA A 1 372 ? -38.081 -0.116 36.652 1.00 93.69 372 ALA A O 1
ATOM 2639 N N . GLY A 1 373 ? -39.570 0.609 35.115 1.00 92.69 373 GLY A N 1
ATOM 2640 C CA . GLY A 1 373 ? -38.615 1.413 34.363 1.00 92.69 373 GLY A CA 1
ATOM 2641 C C . GLY A 1 373 ? -38.304 2.692 35.135 1.00 92.69 373 GLY A C 1
ATOM 2642 O O . GLY A 1 373 ? -39.221 3.375 35.592 1.00 92.69 373 GLY A O 1
ATOM 2643 N N . VAL A 1 374 ? -37.025 3.000 35.296 1.00 93.88 374 VAL A N 1
ATOM 2644 C CA . VAL A 1 374 ? -36.530 4.187 35.998 1.00 93.88 374 VAL A CA 1
ATOM 2645 C C . VAL A 1 374 ? -35.449 4.873 35.158 1.00 93.88 374 VAL A C 1
ATOM 2647 O O . VAL A 1 374 ? -34.861 4.222 34.286 1.00 93.88 374 VAL A O 1
ATOM 2650 N N . PRO A 1 375 ? -35.156 6.164 35.387 1.00 94.00 375 PRO A N 1
ATOM 2651 C CA . PRO A 1 375 ? -33.971 6.791 34.813 1.00 94.00 375 PRO A CA 1
ATOM 2652 C C . PRO A 1 375 ? -32.705 6.010 35.185 1.00 94.00 375 PRO A C 1
ATOM 2654 O O . PRO A 1 375 ? -32.568 5.533 36.312 1.00 94.00 375 PRO A O 1
ATOM 2657 N N . PHE A 1 376 ? -31.764 5.876 34.252 1.00 95.31 376 PHE A N 1
ATOM 2658 C CA . PHE A 1 376 ? -30.433 5.349 34.548 1.00 95.31 376 PHE A CA 1
ATOM 2659 C C . PHE A 1 376 ? -29.594 6.449 35.209 1.00 95.31 376 PHE A C 1
ATOM 2661 O O . PHE A 1 376 ? -28.712 7.039 34.596 1.00 95.31 376 PHE A O 1
ATOM 2668 N N . ALA A 1 377 ? -29.945 6.762 36.455 1.00 94.31 377 ALA A N 1
ATOM 2669 C CA . ALA A 1 377 ? -29.308 7.769 37.291 1.00 94.31 377 ALA A CA 1
ATOM 2670 C C . ALA A 1 377 ? -29.044 7.179 38.679 1.00 94.31 377 ALA A C 1
ATOM 2672 O O . ALA A 1 377 ? -29.839 6.385 39.181 1.00 94.31 377 ALA A O 1
ATOM 2673 N N . TRP A 1 378 ? -27.939 7.574 39.316 1.00 95.12 378 TRP A N 1
ATOM 2674 C CA . TRP A 1 378 ? -27.443 6.928 40.539 1.00 95.12 378 TRP A CA 1
ATOM 2675 C C . TRP A 1 378 ? -28.495 6.808 41.654 1.00 95.12 378 TRP A C 1
ATOM 2677 O O . TRP A 1 378 ? -28.610 5.761 42.289 1.00 95.12 378 TRP A O 1
ATOM 2687 N N . SER A 1 379 ? -29.301 7.855 41.864 1.00 94.69 379 SER A N 1
ATOM 2688 C CA . SER A 1 379 ? -30.365 7.898 42.879 1.00 94.69 379 SER A CA 1
ATOM 2689 C C . SER A 1 379 ? -31.559 6.985 42.596 1.00 94.69 379 SER A C 1
ATOM 2691 O O . SER A 1 379 ? -32.306 6.671 43.521 1.00 94.69 379 SER A O 1
ATOM 2693 N N . ASP A 1 380 ? -31.748 6.586 41.340 1.00 94.75 380 ASP A N 1
ATOM 2694 C CA . ASP A 1 380 ? -32.883 5.783 40.879 1.00 94.75 380 ASP A CA 1
ATOM 2695 C C . ASP A 1 380 ? -32.542 4.288 40.774 1.00 94.75 380 ASP A C 1
ATOM 2697 O O . ASP A 1 380 ? -33.435 3.447 40.620 1.00 94.75 380 ASP A O 1
ATOM 2701 N N . LEU A 1 381 ? -31.260 3.933 40.896 1.00 95.88 381 LEU A N 1
ATOM 2702 C CA . LEU A 1 381 ? -30.789 2.551 40.906 1.00 95.88 381 LEU A CA 1
ATOM 2703 C C . LEU A 1 381 ? -31.034 1.873 42.259 1.00 95.88 381 LEU A C 1
ATOM 2705 O O . LEU A 1 381 ? -30.981 2.489 43.323 1.00 95.88 381 LEU A O 1
ATOM 2709 N N . SER A 1 382 ? -31.275 0.561 42.227 1.00 95.19 382 SER A N 1
ATOM 2710 C CA . SER A 1 382 ? -31.264 -0.249 43.449 1.00 95.19 382 SER A CA 1
ATOM 2711 C C . SER A 1 382 ? -29.844 -0.380 44.011 1.00 95.19 382 SER A C 1
ATOM 2713 O O . SER A 1 382 ? -28.866 -0.291 43.272 1.00 95.19 382 SER A O 1
ATOM 2715 N N . ALA A 1 383 ? -29.721 -0.686 45.306 1.00 94.94 383 ALA A N 1
ATOM 2716 C CA . ALA A 1 383 ? -28.416 -0.915 45.938 1.00 94.94 383 ALA A CA 1
ATOM 2717 C C . ALA A 1 383 ? -27.606 -2.036 45.253 1.00 94.94 383 ALA A C 1
ATOM 2719 O O . ALA A 1 383 ? -26.385 -1.966 45.184 1.00 94.94 383 ALA A O 1
ATOM 2720 N N . THR A 1 384 ? -28.277 -3.060 44.711 1.00 95.50 384 THR A N 1
ATOM 2721 C CA . THR A 1 384 ? -27.616 -4.120 43.933 1.00 95.50 384 THR A CA 1
ATOM 2722 C C . THR A 1 384 ? -27.029 -3.578 42.634 1.00 95.50 384 THR A C 1
ATOM 2724 O O . THR A 1 384 ? -25.883 -3.874 42.328 1.00 95.50 384 THR A O 1
ATOM 2727 N N . GLN A 1 385 ? -27.780 -2.751 41.905 1.00 96.56 385 GLN A N 1
ATOM 2728 C CA . GLN A 1 385 ? -27.323 -2.153 40.646 1.00 96.56 385 GLN A CA 1
ATOM 2729 C C . GLN A 1 385 ? -26.205 -1.129 40.861 1.00 96.56 385 GLN A C 1
ATOM 2731 O O . GLN A 1 385 ? -25.271 -1.069 40.069 1.00 96.56 385 GLN A O 1
ATOM 2736 N N . GLN A 1 386 ? -26.257 -0.358 41.950 1.00 97.75 386 GLN A N 1
ATOM 2737 C CA . GLN A 1 386 ? -25.132 0.491 42.361 1.00 97.75 386 GLN A CA 1
ATOM 2738 C C . GLN A 1 386 ? -23.873 -0.360 42.580 1.00 97.75 386 GLN A C 1
ATOM 2740 O O . GLN A 1 386 ? -22.828 -0.064 42.010 1.00 97.75 386 GLN A O 1
ATOM 2745 N N . GLY A 1 387 ? -24.002 -1.485 43.293 1.00 97.12 387 GLY A N 1
ATOM 2746 C CA . GLY A 1 387 ? -22.901 -2.427 43.498 1.00 97.12 387 GLY A CA 1
ATOM 2747 C C . GLY A 1 387 ? -22.331 -3.035 42.208 1.00 97.12 387 GLY A C 1
ATOM 2748 O O . GLY A 1 387 ? -21.140 -3.331 42.161 1.00 97.12 387 GLY A O 1
ATOM 2749 N N . GLU A 1 388 ? -23.131 -3.196 41.148 1.00 96.06 388 GLU A N 1
ATOM 2750 C CA . GLU A 1 388 ? -22.656 -3.677 39.837 1.00 96.06 388 GLU A CA 1
ATOM 2751 C C . GLU A 1 388 ? -21.703 -2.674 39.166 1.00 96.06 388 GLU A C 1
ATOM 2753 O O . GLU A 1 388 ? -20.679 -3.072 38.603 1.00 96.06 388 GLU A O 1
ATOM 2758 N N . LEU A 1 389 ? -21.986 -1.375 39.295 1.00 97.19 389 LEU A N 1
ATOM 2759 C CA . LEU A 1 389 ? -21.139 -0.293 38.774 1.00 97.19 389 LEU A CA 1
ATOM 2760 C C . LEU A 1 389 ? -19.859 -0.090 39.601 1.00 97.19 389 LEU A C 1
ATOM 2762 O O . LEU A 1 389 ? -18.889 0.491 39.126 1.00 97.19 389 LEU A O 1
ATOM 2766 N N . GLU A 1 390 ? -19.831 -0.605 40.827 1.00 97.81 390 GLU A N 1
ATOM 2767 C CA . GLU A 1 390 ? -18.697 -0.512 41.751 1.00 97.81 390 GLU A CA 1
ATOM 2768 C C . GLU A 1 390 ? -17.705 -1.686 41.627 1.00 97.81 390 GLU A C 1
ATOM 2770 O O . GLU A 1 390 ? -16.626 -1.657 42.223 1.00 97.81 390 GLU A O 1
ATOM 2775 N N . THR A 1 391 ? -18.041 -2.724 40.851 1.00 95.69 391 THR A N 1
ATOM 2776 C CA . THR A 1 391 ? -17.319 -4.015 40.818 1.00 95.69 391 THR A CA 1
ATOM 2777 C C . THR A 1 391 ? -15.825 -3.908 40.507 1.00 95.69 391 THR A C 1
ATOM 2779 O O . THR A 1 391 ? -15.029 -4.683 41.043 1.00 95.69 391 THR A O 1
ATOM 2782 N N . LEU A 1 392 ? -15.430 -2.945 39.673 1.00 94.19 392 LEU A N 1
ATOM 2783 C CA . LEU A 1 392 ? -14.044 -2.749 39.240 1.00 94.19 392 LEU A CA 1
ATOM 2784 C C . LEU A 1 392 ? -13.232 -1.820 40.157 1.00 94.19 392 LEU A C 1
ATOM 2786 O O . LEU A 1 392 ? -12.035 -1.648 39.948 1.00 94.19 392 LEU A O 1
ATOM 2790 N N . TRP A 1 393 ? -13.811 -1.287 41.236 1.00 95.88 393 TRP A N 1
ATOM 2791 C CA . TRP A 1 393 ? -13.077 -0.441 42.188 1.00 95.88 393 TRP A CA 1
ATOM 2792 C C . TRP A 1 393 ? -11.797 -1.104 42.718 1.00 95.88 393 TRP A C 1
ATOM 2794 O O . TRP A 1 393 ? -10.746 -0.473 42.835 1.00 95.88 393 TRP A O 1
ATOM 2804 N N . GLY A 1 394 ? -11.871 -2.406 43.008 1.00 94.19 394 GLY A N 1
ATOM 2805 C CA . GLY A 1 394 ? -10.748 -3.178 43.540 1.00 94.19 394 GLY A CA 1
ATOM 2806 C C . GLY A 1 394 ? -9.583 -3.367 42.563 1.00 94.19 394 GLY A C 1
ATOM 2807 O O . GLY A 1 394 ? -8.507 -3.769 43.004 1.00 94.19 394 GLY A O 1
ATOM 2808 N N . THR A 1 395 ? -9.772 -3.091 41.268 1.00 93.50 395 THR A N 1
ATOM 2809 C CA . THR A 1 395 ? -8.701 -3.173 40.263 1.00 93.50 395 THR A CA 1
ATOM 2810 C C . THR A 1 395 ? -7.935 -1.862 40.112 1.00 93.50 395 THR A C 1
ATOM 2812 O O . THR A 1 395 ? -6.863 -1.865 39.513 1.00 93.50 395 THR A O 1
ATOM 2815 N N . LEU A 1 396 ? -8.462 -0.756 40.648 1.00 92.44 396 LEU A N 1
ATOM 2816 C CA . LEU A 1 396 ? -7.799 0.544 40.622 1.00 92.44 396 LEU A CA 1
ATOM 2817 C C . LEU A 1 396 ? -6.622 0.593 41.602 1.00 92.44 396 LEU A C 1
ATOM 2819 O O . LEU A 1 396 ? -6.703 0.098 42.731 1.00 92.44 396 LEU A O 1
ATOM 2823 N N . SER A 1 397 ? -5.547 1.265 41.200 1.00 93.38 397 SER A N 1
ATOM 2824 C CA . SER A 1 397 ? -4.449 1.640 42.090 1.00 93.38 397 SER A CA 1
ATOM 2825 C C . SER A 1 397 ? -4.905 2.635 43.164 1.00 93.38 397 SER A C 1
ATOM 2827 O O . SER A 1 397 ? -5.893 3.353 43.012 1.00 93.38 397 SER A O 1
ATOM 2829 N N . THR A 1 398 ? -4.136 2.757 44.248 1.00 92.81 398 THR A N 1
ATOM 2830 C CA . THR A 1 398 ? -4.422 3.723 45.324 1.00 92.81 398 THR A CA 1
ATOM 2831 C C . THR A 1 398 ? -4.499 5.170 44.819 1.00 92.81 398 THR A C 1
ATOM 2833 O O . THR A 1 398 ? -5.287 5.967 45.331 1.00 92.81 398 THR A O 1
ATOM 2836 N N . SER A 1 399 ? -3.689 5.526 43.817 1.00 90.38 399 SER A N 1
ATOM 2837 C CA . SER A 1 399 ? -3.723 6.844 43.174 1.00 90.38 399 SER A CA 1
ATOM 2838 C C . SER A 1 399 ? -5.020 7.081 42.406 1.00 90.38 399 SER A C 1
ATOM 2840 O O . SER A 1 399 ? -5.620 8.140 42.561 1.00 90.38 399 SER A O 1
ATOM 2842 N N . GLU A 1 400 ? -5.491 6.096 41.643 1.00 92.50 400 GLU A N 1
ATOM 2843 C CA . GLU A 1 400 ? -6.741 6.202 40.879 1.00 92.50 400 GLU A CA 1
ATOM 2844 C C . GLU A 1 400 ? -7.955 6.234 41.811 1.00 92.50 400 GLU A C 1
ATOM 2846 O O . GLU A 1 400 ? -8.839 7.066 41.646 1.00 92.50 400 GLU A O 1
ATOM 2851 N N . GLN A 1 401 ? -7.961 5.419 42.869 1.00 94.56 401 GLN A N 1
ATOM 2852 C CA . GLN A 1 401 ? -8.998 5.486 43.904 1.00 94.56 401 GLN A CA 1
ATOM 2853 C C . GLN A 1 401 ? -9.056 6.869 44.572 1.00 94.56 401 GLN A C 1
ATOM 2855 O O . GLN A 1 401 ? -10.132 7.365 44.914 1.00 94.56 401 GLN A O 1
ATOM 2860 N N . SER A 1 402 ? -7.903 7.522 44.741 1.00 92.25 402 SER A N 1
ATOM 2861 C CA . SER A 1 402 ? -7.831 8.868 45.319 1.00 92.25 402 SER A CA 1
ATOM 2862 C C . SER A 1 402 ? -8.438 9.942 44.410 1.00 92.25 402 SER A C 1
ATOM 2864 O O . SER A 1 402 ? -8.919 10.946 44.936 1.00 92.25 402 SER A O 1
ATOM 2866 N N . ALA A 1 403 ? -8.486 9.730 43.087 1.00 90.50 403 ALA A N 1
ATOM 2867 C CA . ALA A 1 403 ? -9.170 10.633 42.152 1.00 90.50 403 ALA A CA 1
ATOM 2868 C C . ALA A 1 403 ? -10.677 10.735 42.456 1.00 90.50 403 ALA A C 1
ATOM 2870 O O . ALA A 1 403 ? -11.261 11.808 42.344 1.00 90.50 403 ALA A O 1
ATOM 2871 N N . PHE A 1 404 ? -11.271 9.662 42.986 1.00 95.19 404 PHE A N 1
ATOM 2872 C CA . PHE A 1 404 ? -12.666 9.619 43.447 1.00 95.19 404 PHE A CA 1
ATOM 2873 C C . PHE A 1 404 ? -12.804 9.857 44.959 1.00 95.19 404 PHE A C 1
ATOM 2875 O O . PHE A 1 404 ? -13.776 9.435 45.591 1.00 95.19 404 PHE A O 1
ATOM 2882 N N . GLY A 1 405 ? -11.803 10.485 45.585 1.00 93.81 405 GLY A N 1
ATOM 2883 C CA . GLY A 1 405 ? -11.794 10.770 47.022 1.00 93.81 405 GLY A CA 1
ATOM 2884 C C . GLY A 1 405 ? -11.745 9.525 47.915 1.00 93.81 405 GLY A C 1
ATOM 2885 O O . GLY A 1 405 ? -12.109 9.607 49.088 1.00 93.81 405 GLY A O 1
ATOM 2886 N N . GLY A 1 406 ? -11.335 8.371 47.378 1.00 91.94 406 GLY A N 1
ATOM 2887 C CA . GLY A 1 406 ? -11.341 7.094 48.096 1.00 91.94 406 GLY A CA 1
ATOM 2888 C C . GLY A 1 406 ? -12.744 6.537 48.366 1.00 91.94 406 GLY A C 1
ATOM 2889 O O . GLY A 1 406 ? -12.893 5.679 49.236 1.00 91.94 406 GLY A O 1
ATOM 2890 N N . ASN A 1 407 ? -13.771 7.033 47.666 1.00 95.94 407 ASN A N 1
ATOM 2891 C CA . ASN A 1 407 ? -15.159 6.624 47.849 1.00 95.94 407 ASN A CA 1
ATOM 2892 C C . ASN A 1 407 ? -15.644 5.775 46.667 1.00 95.94 407 ASN A C 1
ATOM 2894 O O . ASN A 1 407 ? -15.775 6.262 45.545 1.00 95.94 407 ASN A O 1
ATOM 2898 N N . ILE A 1 408 ? -15.972 4.515 46.957 1.00 96.56 408 ILE A N 1
ATOM 2899 C CA . ILE A 1 408 ? -16.455 3.547 45.970 1.00 96.56 408 ILE A CA 1
ATOM 2900 C C . ILE A 1 408 ? -17.759 3.984 45.282 1.00 96.56 408 ILE A C 1
ATOM 2902 O O . ILE A 1 408 ? -17.892 3.793 44.080 1.00 96.56 408 ILE A O 1
ATOM 2906 N N . ALA A 1 409 ? -18.670 4.655 45.994 1.00 96.69 409 ALA A N 1
ATOM 2907 C CA . ALA A 1 409 ? -19.926 5.133 45.416 1.00 96.69 409 ALA A CA 1
ATOM 2908 C C . ALA A 1 409 ? -19.703 6.303 44.447 1.00 96.69 409 ALA A C 1
ATOM 2910 O O . ALA A 1 409 ? -20.384 6.405 43.431 1.00 96.69 409 ALA A O 1
ATOM 2911 N N . THR A 1 410 ? -18.716 7.164 44.724 1.00 96.62 410 THR A N 1
ATOM 2912 C CA . THR A 1 410 ? -18.310 8.225 43.789 1.00 96.62 410 THR A CA 1
ATOM 2913 C C . THR A 1 410 ? -17.749 7.622 42.502 1.00 96.62 410 THR A C 1
ATOM 2915 O O . THR A 1 410 ? -18.062 8.101 41.418 1.00 96.62 410 THR A O 1
ATOM 2918 N N . TYR A 1 411 ? -16.971 6.542 42.609 1.00 97.00 411 TYR A N 1
ATOM 2919 C CA . TYR A 1 411 ? -16.513 5.787 41.444 1.00 97.00 411 TYR A CA 1
ATOM 2920 C C . TYR A 1 411 ? -17.666 5.128 40.681 1.00 97.00 411 TYR A C 1
ATOM 2922 O O . TYR A 1 411 ? -17.730 5.259 39.465 1.00 97.00 411 TYR A O 1
ATOM 2930 N N . GLY A 1 412 ? -18.603 4.471 41.372 1.00 97.56 412 GLY A N 1
ATOM 2931 C CA . GLY A 1 412 ? -19.774 3.869 40.728 1.00 97.56 412 GLY A CA 1
ATOM 2932 C C . GLY A 1 412 ? -20.617 4.898 39.968 1.00 97.56 412 GLY A C 1
ATOM 2933 O O . GLY A 1 412 ? -21.078 4.624 38.858 1.00 97.56 412 GLY A O 1
ATOM 2934 N N . GLN A 1 413 ? -20.755 6.109 40.516 1.00 97.12 413 GLN A N 1
ATOM 2935 C CA . GLN A 1 413 ? -21.388 7.224 39.815 1.00 97.12 413 GLN A CA 1
ATOM 2936 C C . GLN A 1 413 ? -20.572 7.674 38.591 1.00 97.12 413 GLN A C 1
ATOM 2938 O O . GLN A 1 413 ? -21.153 7.862 37.528 1.00 97.12 413 GLN A O 1
ATOM 2943 N N . ALA A 1 414 ? -19.244 7.767 38.692 1.00 96.75 414 ALA A N 1
ATOM 2944 C CA . ALA A 1 414 ? -18.390 8.094 37.548 1.00 96.75 414 ALA A CA 1
ATOM 2945 C C . ALA A 1 414 ? -18.459 7.030 36.433 1.00 96.75 414 ALA A C 1
ATOM 2947 O O . ALA A 1 414 ? -18.469 7.369 35.252 1.00 96.75 414 ALA A O 1
ATOM 2948 N N . VAL A 1 415 ? -18.573 5.740 36.781 1.00 97.06 415 VAL A N 1
ATOM 2949 C CA . VAL A 1 415 ? -18.802 4.659 35.803 1.00 97.06 415 VAL A CA 1
ATOM 2950 C C . VAL A 1 415 ? -20.142 4.856 35.090 1.00 97.06 415 VAL A C 1
ATOM 2952 O O . VAL A 1 415 ? -20.213 4.706 33.871 1.00 97.06 415 VAL A O 1
ATOM 2955 N N . LEU A 1 416 ? -21.199 5.221 35.822 1.00 96.38 416 LEU A N 1
ATOM 2956 C CA . LEU A 1 416 ? -22.496 5.556 35.230 1.00 96.38 416 LEU A CA 1
ATOM 2957 C C . LEU A 1 416 ? -22.368 6.722 34.245 1.00 96.38 416 LEU A C 1
ATOM 2959 O O . LEU A 1 416 ? -22.800 6.591 33.098 1.00 96.38 416 LEU A O 1
ATOM 2963 N N . ASP A 1 417 ? -21.753 7.822 34.679 1.00 95.69 417 ASP A N 1
ATOM 2964 C CA . ASP A 1 417 ? -21.574 9.036 33.878 1.00 95.69 417 ASP A CA 1
ATOM 2965 C C . ASP A 1 417 ? -20.763 8.731 32.600 1.00 95.69 417 ASP A C 1
ATOM 2967 O O . ASP A 1 417 ? -21.157 9.102 31.488 1.00 95.69 417 ASP A O 1
ATOM 2971 N N . TYR A 1 418 ? -19.709 7.918 32.715 1.00 94.81 418 TYR A N 1
ATOM 2972 C CA . TYR A 1 418 ? -18.924 7.428 31.580 1.00 94.81 418 TYR A CA 1
ATOM 2973 C C . TYR A 1 418 ? -19.761 6.622 30.570 1.00 94.81 418 TYR A C 1
ATOM 2975 O O . TYR A 1 418 ? -19.649 6.835 29.352 1.00 94.81 418 TYR A O 1
ATOM 2983 N N . LEU A 1 419 ? -20.636 5.727 31.050 1.00 93.00 419 LEU A N 1
ATOM 2984 C CA . LEU A 1 419 ? -21.519 4.913 30.203 1.00 93.00 419 LEU A CA 1
ATOM 2985 C C . LEU A 1 419 ? -22.554 5.757 29.449 1.00 93.00 419 LEU A C 1
ATOM 2987 O O . LEU A 1 419 ? -22.908 5.422 28.314 1.00 93.00 419 LEU A O 1
ATOM 2991 N N . VAL A 1 420 ? -23.034 6.854 30.040 1.00 93.62 420 VAL A N 1
ATOM 2992 C CA . VAL A 1 420 ? -24.003 7.737 29.370 1.00 93.62 420 VAL A CA 1
ATOM 2993 C C . VAL A 1 420 ? -23.347 8.753 28.435 1.00 93.62 420 VAL A C 1
ATOM 2995 O O . VAL A 1 420 ? -24.025 9.238 27.525 1.00 93.62 420 VAL A O 1
ATOM 2998 N N . GLY A 1 421 ? -22.039 8.993 28.560 1.00 93.19 421 GLY A N 1
ATOM 2999 C CA . GLY A 1 421 ? -21.258 9.739 27.568 1.00 93.19 421 GLY A CA 1
ATOM 3000 C C . GLY A 1 421 ? -20.220 10.701 28.131 1.00 93.19 421 GLY A C 1
ATOM 3001 O O . GLY A 1 421 ? -19.581 11.385 27.338 1.00 93.19 421 GLY A O 1
ATOM 3002 N N . ASP A 1 422 ? -20.032 10.766 29.450 1.00 94.81 422 ASP A N 1
ATOM 3003 C CA . ASP A 1 422 ? -19.004 11.628 30.025 1.00 94.81 422 ASP A CA 1
ATOM 3004 C C . ASP A 1 422 ? -17.594 11.135 29.660 1.00 94.81 422 ASP A C 1
ATOM 3006 O O . ASP A 1 422 ? -17.301 9.936 29.548 1.00 94.81 422 ASP A O 1
ATOM 3010 N N . THR A 1 423 ? -16.699 12.088 29.446 1.00 92.38 423 THR A N 1
ATOM 3011 C CA . THR A 1 423 ? -15.307 11.852 29.072 1.00 92.38 423 THR A CA 1
ATOM 3012 C C . THR A 1 423 ? -14.325 12.426 30.088 1.00 92.38 423 THR A C 1
ATOM 3014 O O . THR A 1 423 ? -13.123 12.311 29.872 1.00 92.38 423 THR A O 1
ATOM 3017 N N . ALA A 1 424 ? -14.799 13.032 31.183 1.00 92.25 424 ALA A N 1
ATOM 3018 C CA . ALA A 1 424 ? -13.950 13.710 32.165 1.00 92.25 424 ALA A CA 1
ATOM 3019 C C . ALA A 1 424 ? -12.899 12.794 32.821 1.00 92.25 424 ALA A C 1
ATOM 3021 O O . ALA A 1 424 ? -11.756 13.212 33.008 1.00 92.25 424 ALA A O 1
ATOM 3022 N N . ASP A 1 425 ? -13.271 11.546 33.111 1.00 93.56 425 ASP A N 1
ATOM 3023 C CA . ASP A 1 425 ? -12.421 10.559 33.792 1.00 93.56 425 ASP A CA 1
ATOM 3024 C C . ASP A 1 425 ? -11.709 9.587 32.827 1.00 93.56 425 ASP A C 1
ATOM 3026 O O . ASP A 1 425 ? -11.214 8.536 33.247 1.00 93.56 425 ASP A O 1
ATOM 3030 N N . GLN A 1 426 ? -11.661 9.915 31.530 1.00 91.25 426 GLN A N 1
ATOM 3031 C CA . GLN A 1 426 ? -10.833 9.197 30.554 1.00 91.25 426 GLN A CA 1
ATOM 3032 C C . GLN A 1 426 ? -9.344 9.466 30.788 1.00 91.25 426 GLN A C 1
ATOM 3034 O O . GLN A 1 426 ? -8.966 10.468 31.406 1.00 91.25 426 GLN A O 1
ATOM 3039 N N . GLN A 1 427 ? -8.487 8.572 30.310 1.00 84.50 427 GLN A N 1
ATOM 3040 C CA . GLN A 1 427 ? -7.048 8.764 30.384 1.00 84.50 427 GLN A CA 1
ATOM 3041 C C . GLN A 1 427 ? -6.631 10.040 29.608 1.00 84.50 427 GLN A C 1
ATOM 3043 O O . GLN A 1 427 ? -7.331 10.564 28.744 1.00 84.50 427 GLN A O 1
ATOM 3048 N N . PRO A 1 428 ? -5.511 10.669 29.986 1.00 80.94 428 PRO A N 1
ATOM 3049 C CA . PRO A 1 428 ? -4.732 10.425 31.197 1.00 80.94 428 PRO A CA 1
ATOM 3050 C C . PRO A 1 428 ? -5.345 11.068 32.464 1.00 80.94 428 PRO A C 1
ATOM 3052 O O . PRO A 1 428 ? -4.703 11.063 33.514 1.00 80.94 428 PRO A O 1
ATOM 3055 N N . SER A 1 429 ? -6.528 11.690 32.378 1.00 80.12 429 SER A N 1
ATOM 3056 C CA . SER A 1 429 ? -7.139 12.471 33.471 1.00 80.12 429 SER A CA 1
ATOM 3057 C C . SER A 1 429 ? -7.780 11.608 34.561 1.00 80.12 429 SER A C 1
ATOM 3059 O O . SER A 1 429 ? -7.821 12.021 35.721 1.00 80.12 429 SER A O 1
ATOM 3061 N N . GLY A 1 430 ? -8.246 10.413 34.206 1.00 87.88 430 GLY A N 1
ATOM 3062 C CA . GLY A 1 430 ? -8.808 9.419 35.114 1.00 87.88 430 GLY A CA 1
ATOM 3063 C C . GLY A 1 430 ? -8.525 7.990 34.638 1.00 87.88 430 GLY A C 1
ATOM 3064 O O . GLY A 1 430 ? -7.802 7.799 33.662 1.00 87.88 430 GLY A O 1
ATOM 3065 N N . PRO A 1 431 ? -9.045 6.964 35.334 1.00 88.94 431 PRO A N 1
ATOM 3066 C CA . PRO A 1 431 ? -8.722 5.566 35.057 1.00 88.94 431 PRO A CA 1
ATOM 3067 C C . PRO A 1 431 ? -9.456 4.974 33.846 1.00 88.94 431 PRO A C 1
ATOM 3069 O O . PRO A 1 431 ? -9.152 3.844 33.459 1.00 88.94 431 PRO A O 1
ATOM 3072 N N . PHE A 1 432 ? -10.457 5.653 33.279 1.00 92.19 432 PHE A N 1
ATOM 3073 C CA . PHE A 1 432 ? -11.295 5.059 32.240 1.00 92.19 432 PHE A CA 1
ATOM 3074 C C . PHE A 1 432 ? -10.614 5.059 30.879 1.00 92.19 432 PHE A C 1
ATOM 3076 O O . PHE A 1 432 ? -9.847 5.950 30.539 1.00 92.19 432 PHE A O 1
ATOM 3083 N N . ARG A 1 433 ? -10.929 4.044 30.074 1.00 87.62 433 ARG A N 1
ATOM 3084 C CA . ARG A 1 433 ? -10.400 3.892 28.719 1.00 87.62 433 ARG A CA 1
ATOM 3085 C C . ARG A 1 433 ? -10.732 5.118 27.858 1.00 87.62 433 ARG A C 1
ATOM 3087 O O . ARG A 1 433 ? -11.891 5.543 27.829 1.00 87.62 433 ARG A O 1
ATOM 3094 N N . ASP A 1 434 ? -9.742 5.602 27.111 1.00 87.00 434 ASP A N 1
ATOM 3095 C CA . ASP A 1 434 ? -9.936 6.606 26.062 1.00 87.00 434 ASP A CA 1
ATOM 3096 C C . ASP A 1 434 ? -10.822 6.065 24.944 1.00 87.00 434 ASP A C 1
ATOM 3098 O O . ASP A 1 434 ? -10.735 4.885 24.585 1.00 87.00 434 ASP A O 1
ATOM 3102 N N . ARG A 1 435 ? -11.695 6.918 24.407 1.00 89.19 435 ARG A N 1
ATOM 3103 C CA . ARG A 1 435 ? -12.619 6.558 23.329 1.00 89.19 435 ARG A CA 1
ATOM 3104 C C . ARG A 1 435 ? -12.379 7.439 22.114 1.00 89.19 435 ARG A C 1
ATOM 3106 O O . ARG A 1 435 ? -12.553 8.652 22.215 1.00 89.19 435 ARG A O 1
ATOM 3113 N N . SER A 1 436 ? -12.048 6.840 20.967 1.00 84.31 436 SER A N 1
ATOM 3114 C CA . SER A 1 436 ? -11.930 7.607 19.714 1.00 84.31 436 SER A CA 1
ATOM 3115 C C . SER A 1 436 ? -13.302 8.085 19.209 1.00 84.31 436 SER A C 1
ATOM 3117 O O . SER A 1 436 ? -13.385 9.113 18.544 1.00 84.31 436 SER A O 1
ATOM 3119 N N . ALA A 1 437 ? -14.378 7.378 19.580 1.00 88.38 437 ALA A N 1
ATOM 3120 C CA . ALA A 1 437 ? -15.779 7.775 19.421 1.00 88.38 437 ALA A CA 1
ATOM 3121 C C . ALA A 1 437 ? -16.628 7.198 20.571 1.00 88.38 437 ALA A C 1
ATOM 3123 O O . ALA A 1 437 ? -16.292 6.152 21.136 1.00 88.38 437 ALA A O 1
ATOM 3124 N N . LEU A 1 438 ? -17.745 7.840 20.928 1.00 91.25 438 LEU A N 1
ATOM 3125 C CA . LEU A 1 438 ? -18.608 7.388 22.030 1.00 91.25 438 LEU A CA 1
ATOM 3126 C C . LEU A 1 438 ? -19.419 6.133 21.689 1.00 91.25 438 LEU A C 1
ATOM 3128 O O . LEU A 1 438 ? -19.835 5.410 22.600 1.00 91.25 438 LEU A O 1
ATOM 3132 N N . LEU A 1 439 ? -19.674 5.881 20.402 1.00 89.81 439 LEU A N 1
ATOM 3133 C CA . LEU A 1 439 ? -20.359 4.672 19.959 1.00 89.81 439 LEU A CA 1
ATOM 3134 C C . LEU A 1 439 ? -19.389 3.486 20.026 1.00 89.81 439 LEU A C 1
ATOM 3136 O O . LEU A 1 439 ? -18.411 3.418 19.285 1.00 89.81 439 LEU A O 1
ATOM 3140 N N . GLY A 1 440 ? -19.680 2.548 20.928 1.00 84.81 440 GLY A N 1
ATOM 3141 C CA . GLY A 1 440 ? -18.963 1.278 21.015 1.00 84.81 440 GLY A CA 1
ATOM 3142 C C . GLY A 1 440 ? -19.146 0.423 19.763 1.00 84.81 440 GLY A C 1
ATOM 3143 O O . GLY A 1 440 ? -20.046 0.663 18.956 1.00 84.81 440 GLY A O 1
ATOM 3144 N N . ASP A 1 441 ? -18.286 -0.575 19.616 1.00 79.31 441 ASP A N 1
ATOM 3145 C CA . ASP A 1 441 ? -18.269 -1.509 18.499 1.00 79.31 441 ASP A CA 1
ATOM 3146 C C . ASP A 1 441 ? -19.605 -2.248 18.311 1.00 79.31 441 ASP A C 1
ATOM 3148 O O . ASP A 1 441 ? -20.288 -2.638 19.258 1.00 79.31 441 ASP A O 1
ATOM 3152 N N . ILE A 1 442 ? -19.985 -2.446 17.047 1.00 76.31 442 ILE A N 1
ATOM 3153 C CA . ILE A 1 442 ? -21.143 -3.257 16.659 1.00 76.31 442 ILE A CA 1
ATOM 3154 C C . ILE A 1 442 ? -20.601 -4.475 15.915 1.00 76.31 442 ILE A C 1
ATOM 3156 O O . ILE A 1 442 ? -20.429 -4.435 14.695 1.00 76.31 442 ILE A O 1
ATOM 3160 N N . VAL A 1 443 ? -20.317 -5.541 16.667 1.00 70.38 443 VAL A N 1
ATOM 3161 C CA . VAL A 1 443 ? -19.726 -6.802 16.183 1.00 70.38 443 VAL A CA 1
ATOM 3162 C C . VAL A 1 443 ? -20.798 -7.889 16.091 1.00 70.38 443 VAL A C 1
ATOM 3164 O O . VAL A 1 443 ? -21.709 -7.936 16.920 1.00 70.38 443 VAL A O 1
ATOM 3167 N N . ASP A 1 444 ? -20.722 -8.737 15.057 1.00 65.69 444 ASP A N 1
ATOM 3168 C CA . ASP A 1 444 ? -21.602 -9.901 14.827 1.00 65.69 444 ASP A CA 1
ATOM 3169 C C . ASP A 1 444 ? -23.108 -9.626 14.991 1.00 65.69 444 ASP A C 1
ATOM 3171 O O . ASP A 1 444 ? -23.904 -10.500 15.335 1.00 65.69 444 ASP A O 1
ATOM 3175 N N . SER A 1 445 ? -23.506 -8.382 14.735 1.00 63.44 445 SER A N 1
ATOM 3176 C CA . SER A 1 445 ? -24.854 -7.885 14.969 1.00 63.44 445 SER A CA 1
ATOM 3177 C C . SER A 1 445 ? -25.464 -7.379 13.671 1.00 63.44 445 SER A C 1
ATOM 3179 O O . SER A 1 445 ? -24.800 -6.744 12.850 1.00 63.44 445 SER A O 1
ATOM 3181 N N . ASN A 1 446 ? -26.759 -7.636 13.498 1.00 67.44 446 ASN A N 1
ATOM 3182 C CA . ASN A 1 446 ? -27.528 -7.145 12.364 1.00 67.44 446 ASN A CA 1
ATOM 3183 C C . ASN A 1 446 ? -28.379 -5.956 12.823 1.00 67.44 446 ASN A C 1
ATOM 3185 O O . ASN A 1 446 ? -29.246 -6.145 13.683 1.00 67.44 446 ASN A O 1
ATOM 3189 N N . PRO A 1 447 ? -28.195 -4.750 12.258 1.00 75.50 447 PRO A N 1
ATOM 3190 C CA . PRO A 1 447 ? -29.075 -3.636 12.569 1.00 75.50 447 PRO A CA 1
ATOM 3191 C C . PRO A 1 447 ? -30.511 -3.989 12.165 1.00 75.50 447 PRO A C 1
ATOM 3193 O O . PRO A 1 447 ? -30.749 -4.560 11.105 1.00 75.50 447 PRO A O 1
ATOM 3196 N N . VAL A 1 448 ? -31.493 -3.633 12.989 1.00 77.38 448 VAL A N 1
ATOM 3197 C CA . VAL A 1 448 ? -32.915 -3.804 12.662 1.00 77.38 448 VAL A CA 1
ATOM 3198 C C . VAL A 1 448 ? -33.534 -2.425 12.536 1.00 77.38 448 VAL A C 1
ATOM 3200 O O . VAL A 1 448 ? -33.504 -1.637 13.478 1.00 77.38 448 VAL A O 1
ATOM 3203 N N . TYR A 1 449 ? -34.098 -2.126 11.368 1.00 80.56 449 TYR A N 1
ATOM 3204 C CA . TYR A 1 449 ? -34.866 -0.902 11.194 1.00 80.56 449 TYR A CA 1
ATOM 3205 C C . TYR A 1 449 ? -36.222 -1.037 11.892 1.00 80.56 449 TYR A C 1
ATOM 3207 O O . TYR A 1 449 ? -36.989 -1.959 11.606 1.00 80.56 449 TYR A O 1
ATOM 3215 N N . VAL A 1 450 ? -36.523 -0.091 12.780 1.00 77.38 450 VAL A N 1
ATOM 3216 C CA . VAL A 1 450 ? -37.821 0.035 13.445 1.00 77.38 450 VAL A CA 1
ATOM 3217 C C . VAL A 1 450 ? -38.424 1.374 13.038 1.00 77.38 450 VAL A C 1
ATOM 3219 O O . VAL A 1 450 ? -37.781 2.417 13.152 1.00 77.38 450 VAL A O 1
ATOM 3222 N N . GLY A 1 451 ? -39.649 1.334 12.514 1.00 74.69 451 GLY A N 1
ATOM 3223 C CA . GLY A 1 451 ? -40.391 2.533 12.133 1.00 74.69 451 GLY A CA 1
ATOM 3224 C C . GLY A 1 451 ? -40.831 3.370 13.343 1.00 74.69 451 GLY A C 1
ATOM 3225 O O . GLY A 1 451 ? -40.669 2.945 14.488 1.00 74.69 451 GLY A O 1
ATOM 3226 N N . PRO A 1 452 ? -41.404 4.562 13.107 1.00 75.00 452 PRO A N 1
ATOM 3227 C CA . PRO A 1 452 ? -41.955 5.379 14.183 1.00 75.00 452 PRO A CA 1
ATOM 3228 C C . PRO A 1 452 ? -43.035 4.605 14.966 1.00 75.00 452 PRO A C 1
ATOM 3230 O O . PRO A 1 452 ? -43.756 3.805 14.369 1.00 75.00 452 PRO A O 1
ATOM 3233 N N . PRO A 1 453 ? -43.168 4.833 16.285 1.00 72.50 453 PRO A N 1
ATOM 3234 C CA . PRO A 1 453 ? -44.170 4.156 17.102 1.00 72.50 453 PRO A CA 1
ATOM 3235 C C . PRO A 1 453 ? -45.598 4.544 16.691 1.00 72.50 453 PRO A C 1
ATOM 3237 O O . PRO A 1 453 ? -45.863 5.692 16.332 1.00 72.50 453 PRO A O 1
ATOM 3240 N N . ASP A 1 454 ? -46.538 3.606 16.831 1.00 75.81 454 ASP A N 1
ATOM 3241 C CA . ASP A 1 454 ? -47.958 3.790 16.478 1.00 75.81 454 ASP A CA 1
ATOM 3242 C C . ASP A 1 454 ? -48.728 4.735 17.431 1.00 75.81 454 ASP A C 1
ATOM 3244 O O . ASP A 1 454 ? -49.913 5.008 17.229 1.00 75.81 454 ASP A O 1
ATOM 3248 N N . GLY A 1 455 ? -48.084 5.250 18.484 1.00 70.31 455 GLY A N 1
ATOM 3249 C CA . GLY A 1 455 ? -48.704 6.147 19.458 1.00 70.31 455 GLY A CA 1
ATOM 3250 C C . GLY A 1 455 ? -47.709 6.791 20.423 1.00 70.31 455 GLY A C 1
ATOM 3251 O O . GLY A 1 455 ? -46.558 6.376 20.538 1.00 70.31 455 GLY A O 1
ATOM 3252 N N . THR A 1 456 ? -48.159 7.830 21.127 1.00 54.94 456 THR A N 1
ATOM 3253 C CA . THR A 1 456 ? -47.393 8.492 22.193 1.00 54.94 456 THR A CA 1
ATOM 3254 C C . THR A 1 456 ? -47.360 7.635 23.456 1.00 54.94 456 THR A C 1
ATOM 3256 O O . THR A 1 456 ? -48.376 7.032 23.802 1.00 54.94 456 THR A O 1
ATOM 3259 N N . TYR A 1 457 ? -46.235 7.637 24.180 1.00 51.03 457 TYR A N 1
ATOM 3260 C CA . TYR A 1 457 ? -46.122 7.021 25.506 1.00 51.03 457 TYR A CA 1
ATOM 3261 C C . TYR A 1 457 ? -47.280 7.463 26.417 1.00 51.03 457 TYR A C 1
ATOM 3263 O O . TYR A 1 457 ? -47.444 8.652 26.688 1.00 51.03 457 TYR A O 1
ATOM 3271 N N . THR A 1 458 ? -48.082 6.513 26.896 1.00 45.38 458 THR A N 1
ATOM 3272 C CA . THR A 1 458 ? -48.959 6.725 28.053 1.00 45.38 458 THR A CA 1
ATOM 3273 C C . THR A 1 458 ? -48.161 6.373 29.300 1.00 45.38 458 THR A C 1
ATOM 3275 O O . THR A 1 458 ? -47.814 5.205 29.477 1.00 45.38 458 THR A O 1
ATOM 3278 N N . ALA A 1 459 ? -47.821 7.393 30.090 1.00 43.16 459 ALA A N 1
ATOM 3279 C CA . ALA A 1 459 ? -47.181 7.245 31.395 1.00 43.16 459 ALA A CA 1
ATOM 3280 C C . ALA A 1 459 ? -48.120 6.606 32.424 1.00 43.16 459 ALA A C 1
ATOM 3282 O O . ALA A 1 459 ? -49.343 6.888 32.355 1.00 43.16 459 ALA A O 1
#

Organism: NCBI:txid410659